Protein AF-A0A8J3TJ63-F1 (afdb_monomer_lite)

Foldseek 3Di:
DDDDDDDDDDDPVVVVVVVVVVVVVVVVVVVVVVVVVPPPPVVPPPDDDDDDDDDDDDDDDDDDDDDDPPPPPDVLVVLLVCLVVVVLQVSLVVLLPDQLLVSLVSLLSSDLLSLVSNLLCLLSNLVVAFLSSLSSLLSSLLSVCLRPLDCPVRPLSNLVSCVRNCCVVPPVPSLVSSLVSRDAHVVGPLVVLVVLVVQPVVDDLSLLVSLLSSLSSLLSDDLVSSLVNLLSDDPVSLLSNQQLLCSLVVHPCSVSSNVSSQVSCCVVPPPDDRPHPDQDPPDVDFLQPDALLRLLLLLLVLLCNNQDPLSVVCSVVCNPPLNSVLLVVVLVVQVCCVPPPVNSVVSVVQSVVCVQANPVSVVLVVLSNQLSVLSSPPRGDSSSNSSSSSVSVSCLLAPVVVVSCVSNVPPCPVPSVVSNVRNVVSVVCVVPPDPPPDDDDDDDDPPDDDDDDDDDDDDPVVVVVPPDDPDPDDDPLVPDDLVRLVVCVVPDVVSVVSNLVCLLPDDLVVLVVCVVVVNPSSVVSNVVVQDPVLVVQCVVCPPQRDPWWKKWKWKAAPPPGTPDIDIAIAPPFDPVLVVVDPPRSNVCRDRLNVNLVPPPQAARMEMEMEIADDHGPSSVVNNQVSCQVRNYKYWYDHPVDIDIHGHPPPPPDDD

pLDDT: mean 77.97, std 21.4, range [27.23, 98.5]

InterPro domains:
  IPR027472 Pput2613-like deaminase [PF14427] (546-640)

Structure (mmCIF, N/CA/C/O backbone):
data_AF-A0A8J3TJ63-F1
#
_entry.id   AF-A0A8J3TJ63-F1
#
loop_
_atom_site.group_PDB
_atom_site.id
_atom_site.type_symbol
_atom_site.label_atom_id
_atom_site.label_alt_id
_atom_site.label_comp_id
_atom_site.label_asym_id
_atom_site.label_entity_id
_atom_site.label_seq_id
_atom_site.pdbx_PDB_ins_code
_atom_site.Cartn_x
_atom_site.Cartn_y
_atom_site.Cartn_z
_atom_site.occupancy
_atom_site.B_iso_or_equiv
_atom_site.auth_seq_id
_atom_site.auth_comp_id
_atom_site.auth_asym_id
_atom_site.auth_atom_id
_atom_site.pdbx_PDB_model_num
ATOM 1 N N . MET A 1 1 ? 6.451 -8.315 83.901 1.00 38.62 1 MET A N 1
ATOM 2 C CA . MET A 1 1 ? 7.211 -7.352 83.073 1.00 38.62 1 MET A CA 1
ATOM 3 C C . MET A 1 1 ? 8.322 -8.091 82.335 1.00 38.62 1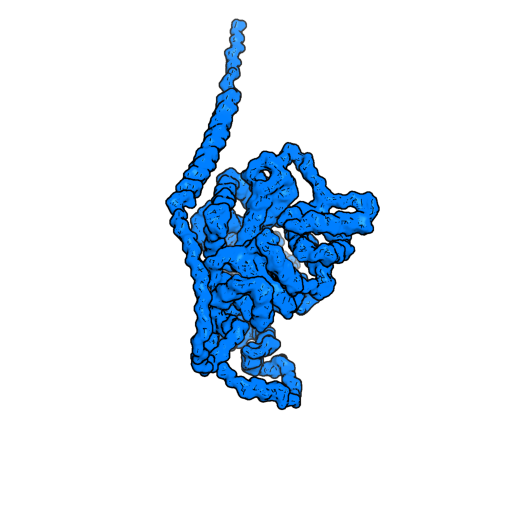 MET A C 1
ATOM 5 O O . MET A 1 1 ? 9.355 -8.365 82.929 1.00 38.62 1 MET A O 1
ATOM 9 N N . ARG A 1 2 ? 8.100 -8.477 81.075 1.00 33.91 2 ARG A N 1
ATOM 10 C CA . ARG A 1 2 ? 9.147 -8.937 80.146 1.00 33.91 2 ARG A CA 1
ATOM 11 C C . ARG A 1 2 ? 8.802 -8.378 78.769 1.00 33.91 2 ARG A C 1
ATOM 13 O O . ARG A 1 2 ? 7.674 -8.556 78.322 1.00 33.91 2 ARG A O 1
ATOM 20 N N . ALA A 1 3 ? 9.741 -7.644 78.182 1.00 41.47 3 ALA A N 1
ATOM 21 C CA . ALA A 1 3 ? 9.605 -6.947 76.910 1.00 41.47 3 ALA A CA 1
ATOM 22 C C . ALA A 1 3 ? 10.345 -7.710 75.801 1.00 41.47 3 ALA A C 1
ATOM 24 O O . ALA A 1 3 ? 11.410 -8.277 76.044 1.00 41.47 3 ALA A O 1
ATOM 25 N N . HIS A 1 4 ? 9.745 -7.702 74.611 1.00 42.22 4 HIS A N 1
ATOM 26 C CA . HIS A 1 4 ? 10.248 -8.267 73.361 1.00 42.22 4 HIS A CA 1
ATOM 27 C C . HIS A 1 4 ? 11.080 -7.237 72.583 1.00 42.22 4 HIS A C 1
ATOM 29 O O . HIS A 1 4 ? 10.697 -6.072 72.483 1.00 42.22 4 HIS A O 1
ATOM 35 N N . THR A 1 5 ? 12.162 -7.705 71.963 1.00 47.47 5 THR A N 1
ATOM 36 C CA . THR A 1 5 ? 12.928 -7.016 70.917 1.00 47.47 5 THR A CA 1
ATOM 37 C C . THR A 1 5 ? 13.183 -8.014 69.789 1.00 47.47 5 THR A C 1
ATOM 39 O O . THR A 1 5 ? 13.925 -8.975 69.979 1.00 47.47 5 THR A O 1
ATOM 42 N N . GLU A 1 6 ? 12.593 -7.788 68.613 1.00 44.56 6 GLU A N 1
ATOM 43 C CA . GLU A 1 6 ? 12.923 -8.513 67.379 1.00 44.56 6 GLU A CA 1
ATOM 44 C C . GLU A 1 6 ? 13.433 -7.559 66.293 1.00 44.56 6 GLU A C 1
ATOM 46 O O . GLU A 1 6 ? 13.007 -6.411 66.175 1.00 44.56 6 GLU A O 1
ATOM 51 N N . ARG A 1 7 ? 14.444 -8.062 65.578 1.00 42.75 7 ARG A N 1
ATOM 52 C CA . ARG A 1 7 ? 15.348 -7.396 64.634 1.00 42.75 7 ARG A CA 1
ATOM 53 C C . ARG A 1 7 ? 14.762 -7.356 63.225 1.00 42.75 7 ARG A C 1
ATOM 55 O O . ARG A 1 7 ? 14.254 -8.362 62.749 1.00 42.75 7 ARG A O 1
ATOM 62 N N . GLY A 1 8 ? 14.987 -6.246 62.521 1.00 46.44 8 GLY A N 1
ATOM 63 C CA . GLY A 1 8 ? 14.910 -6.172 61.061 1.00 46.44 8 GLY A CA 1
ATOM 64 C C . GLY A 1 8 ? 16.257 -6.508 60.411 1.00 46.44 8 GLY A C 1
ATOM 65 O O . GLY A 1 8 ? 17.269 -5.941 60.816 1.00 46.44 8 GLY A O 1
ATOM 66 N N . HIS A 1 9 ? 16.257 -7.414 59.427 1.00 51.50 9 HIS A N 1
ATOM 67 C CA . HIS A 1 9 ? 17.348 -7.709 58.476 1.00 51.50 9 HIS A CA 1
ATOM 68 C C . HIS A 1 9 ? 16.747 -8.413 57.236 1.00 51.50 9 HIS A C 1
ATOM 70 O O . HIS A 1 9 ? 16.681 -9.636 57.203 1.00 51.50 9 HIS A O 1
ATOM 76 N N . SER A 1 10 ? 16.254 -7.670 56.232 1.00 54.72 10 SER A N 1
ATOM 77 C CA . SER A 1 10 ? 15.793 -8.287 54.963 1.00 54.72 10 SER A CA 1
ATOM 78 C C . SER A 1 10 ? 15.861 -7.397 53.707 1.00 54.72 10 SER A C 1
ATOM 80 O O . SER A 1 10 ? 15.604 -7.892 52.619 1.00 54.72 10 SER A O 1
ATOM 82 N N . SER A 1 11 ? 16.210 -6.108 53.800 1.00 53.44 11 SER A N 1
ATOM 83 C CA . SER A 1 11 ? 16.156 -5.184 52.644 1.00 53.44 11 SER A CA 1
ATOM 84 C C . SER A 1 11 ? 17.465 -5.096 51.840 1.00 53.44 11 SER A C 1
ATOM 86 O O . SER A 1 11 ? 17.463 -4.751 50.657 1.00 53.44 11 SER A O 1
ATOM 88 N N . ASP A 1 12 ? 18.606 -5.385 52.465 1.00 62.25 12 ASP A N 1
ATOM 89 C CA . ASP A 1 12 ? 19.910 -5.074 51.863 1.00 62.25 12 ASP A CA 1
ATOM 90 C C . ASP A 1 12 ? 20.439 -6.187 50.945 1.00 62.25 12 ASP A C 1
ATOM 92 O O . ASP A 1 12 ? 21.260 -5.926 50.058 1.00 62.25 12 ASP A O 1
ATOM 96 N N . ASP A 1 13 ? 19.936 -7.414 51.100 1.00 58.56 13 ASP A N 1
ATOM 97 C CA . ASP A 1 13 ? 20.387 -8.564 50.311 1.00 58.56 13 ASP A CA 1
ATOM 98 C C . ASP A 1 13 ? 19.731 -8.633 48.921 1.00 58.56 13 ASP A C 1
ATOM 100 O O . ASP A 1 13 ? 20.416 -8.944 47.943 1.00 58.56 13 ASP A O 1
ATOM 104 N N . GLU A 1 14 ? 18.463 -8.229 48.773 1.00 57.53 14 GLU A N 1
ATOM 105 C CA . GLU A 1 14 ? 17.802 -8.163 47.456 1.00 57.53 14 GLU A CA 1
ATOM 106 C C . GLU A 1 14 ? 18.419 -7.080 46.558 1.00 57.53 14 GLU A C 1
ATOM 108 O O . GLU A 1 14 ? 18.688 -7.304 45.374 1.00 57.53 14 GLU A O 1
ATOM 113 N N . THR A 1 15 ? 18.763 -5.930 47.142 1.00 62.78 15 THR A N 1
ATOM 114 C CA . THR A 1 15 ? 19.393 -4.819 46.412 1.00 62.78 15 THR A CA 1
ATOM 115 C C . THR A 1 15 ? 20.800 -5.191 45.921 1.00 62.78 15 THR A C 1
ATOM 117 O O . THR A 1 15 ? 21.229 -4.784 44.836 1.00 62.78 15 THR A O 1
ATOM 120 N N . ARG A 1 16 ? 21.532 -6.021 46.680 1.00 65.12 16 ARG A N 1
ATOM 121 C CA . ARG A 1 16 ? 22.852 -6.532 46.276 1.00 65.12 16 ARG A CA 1
ATOM 122 C C . ARG A 1 16 ? 22.764 -7.605 45.193 1.00 65.12 16 ARG A C 1
ATOM 124 O O . ARG A 1 16 ? 23.632 -7.626 44.318 1.00 65.12 16 ARG A O 1
ATOM 131 N N . ALA A 1 17 ? 21.738 -8.454 45.210 1.00 61.12 17 ALA A N 1
ATOM 132 C CA . ALA A 1 17 ? 21.520 -9.464 44.174 1.00 61.12 17 ALA A CA 1
ATOM 133 C C . ALA A 1 17 ? 21.171 -8.825 42.815 1.00 61.12 17 ALA A C 1
ATOM 135 O O . ALA A 1 17 ? 21.778 -9.167 41.795 1.00 61.12 17 ALA A O 1
ATOM 136 N N . ALA A 1 18 ? 20.289 -7.820 42.798 1.00 55.88 18 ALA A N 1
ATOM 137 C CA . ALA A 1 18 ? 19.928 -7.094 41.576 1.00 55.88 18 ALA A CA 1
ATOM 138 C C . ALA A 1 18 ? 21.135 -6.365 40.954 1.00 55.88 18 ALA A C 1
ATOM 140 O O . ALA A 1 18 ? 21.375 -6.453 39.748 1.00 55.88 18 ALA A O 1
ATOM 141 N N . LYS A 1 19 ? 21.967 -5.722 41.785 1.00 64.31 19 LYS A N 1
ATOM 142 C CA . LYS A 1 19 ? 23.155 -4.989 41.322 1.00 64.31 19 LYS A CA 1
ATOM 143 C C . LYS A 1 19 ? 24.242 -5.906 40.747 1.00 64.31 19 LYS A C 1
ATOM 145 O O . LYS A 1 19 ? 24.886 -5.546 39.766 1.00 64.31 19 LYS A O 1
ATOM 150 N N . ARG A 1 20 ? 24.415 -7.110 41.308 1.00 63.06 20 ARG A N 1
ATOM 151 C CA . ARG A 1 20 ? 25.349 -8.124 40.776 1.00 63.06 20 ARG A CA 1
ATOM 152 C C . ARG A 1 20 ? 24.905 -8.676 39.423 1.00 63.06 20 ARG A C 1
ATOM 154 O O . ARG A 1 20 ? 25.749 -8.951 38.578 1.00 63.06 20 ARG A O 1
ATOM 161 N N . THR A 1 21 ? 23.597 -8.797 39.209 1.00 59.28 21 THR A N 1
ATOM 162 C CA . THR A 1 21 ? 23.039 -9.324 37.955 1.00 59.28 21 THR A CA 1
ATOM 163 C C . THR A 1 21 ? 23.191 -8.315 36.810 1.00 59.28 21 THR A C 1
ATOM 165 O O . THR A 1 21 ? 23.603 -8.698 35.719 1.00 59.28 21 THR A O 1
ATOM 168 N N . ALA A 1 22 ? 22.969 -7.022 37.079 1.00 50.84 22 ALA A N 1
ATOM 169 C CA . ALA A 1 22 ? 23.192 -5.944 36.108 1.00 50.84 22 ALA A CA 1
ATOM 170 C C . ALA A 1 22 ? 24.680 -5.761 35.747 1.00 50.84 22 ALA A C 1
ATOM 172 O O . ALA A 1 22 ? 25.033 -5.549 34.590 1.00 50.84 22 ALA A O 1
ATOM 173 N N . GLN A 1 23 ? 25.579 -5.907 36.723 1.00 57.56 23 GLN A N 1
ATOM 174 C CA . GLN A 1 23 ? 27.015 -5.803 36.464 1.00 57.56 23 GLN A CA 1
ATOM 175 C C . GLN A 1 23 ? 27.541 -6.983 35.620 1.00 57.56 23 GLN A C 1
ATOM 177 O O . GLN A 1 23 ? 28.385 -6.792 34.747 1.00 57.56 23 GLN A O 1
ATOM 182 N N . ALA A 1 24 ? 26.996 -8.190 35.816 1.00 56.69 24 ALA A N 1
ATOM 183 C CA . ALA A 1 24 ? 27.353 -9.365 35.020 1.00 56.69 24 ALA A CA 1
ATOM 184 C C . ALA A 1 24 ? 26.892 -9.266 33.549 1.00 56.69 24 ALA A C 1
ATOM 186 O O . ALA A 1 24 ? 27.583 -9.770 32.660 1.00 56.69 24 ALA A O 1
ATOM 187 N N . SER A 1 25 ? 25.762 -8.602 33.264 1.00 53.34 25 SER A N 1
ATOM 188 C CA . SER A 1 25 ? 25.302 -8.381 31.883 1.00 53.34 25 SER A CA 1
ATOM 189 C C . SER A 1 25 ? 26.165 -7.370 31.124 1.00 53.34 25 SER A C 1
ATOM 191 O O . SER A 1 25 ? 26.480 -7.600 29.953 1.00 53.34 25 SER A O 1
ATOM 193 N N . ASP A 1 26 ? 26.613 -6.305 31.792 1.00 51.81 26 ASP A N 1
ATOM 194 C CA . ASP A 1 26 ? 27.472 -5.280 31.182 1.00 51.81 26 ASP A CA 1
ATOM 195 C C . ASP A 1 26 ? 28.877 -5.823 30.873 1.00 51.81 26 ASP A C 1
ATOM 197 O O . ASP A 1 26 ? 29.443 -5.558 29.807 1.00 51.81 26 ASP A O 1
ATOM 201 N N . GLU A 1 27 ? 29.425 -6.661 31.759 1.00 57.50 27 GLU A N 1
ATOM 202 C CA . GLU A 1 27 ? 30.716 -7.324 31.540 1.00 57.50 27 GLU A CA 1
ATOM 203 C C . GLU A 1 27 ? 30.662 -8.332 30.376 1.00 57.50 27 GLU A C 1
ATOM 205 O O . GLU A 1 27 ? 31.607 -8.404 29.581 1.00 57.50 27 GLU A O 1
ATOM 210 N N . GLY A 1 28 ? 29.544 -9.049 30.208 1.00 58.06 28 GLY A N 1
ATOM 211 C CA . GLY A 1 28 ? 29.316 -9.950 29.072 1.00 58.06 28 GLY A CA 1
ATOM 212 C C . GLY A 1 28 ? 29.266 -9.221 27.723 1.00 58.06 28 GLY A C 1
ATOM 213 O O . GLY A 1 28 ? 29.889 -9.660 26.750 1.00 58.06 28 GLY A O 1
ATOM 214 N N . LEU A 1 29 ? 28.600 -8.063 27.673 1.00 42.25 29 LEU A N 1
ATOM 215 C CA . LEU A 1 29 ? 28.504 -7.228 26.471 1.00 42.25 29 LEU A CA 1
ATOM 216 C C . LEU A 1 29 ? 29.870 -6.633 26.081 1.00 42.25 29 LEU A C 1
ATOM 218 O O . LEU A 1 29 ? 30.271 -6.685 24.914 1.00 42.25 29 LEU A O 1
ATOM 222 N N . ALA A 1 30 ? 30.638 -6.154 27.064 1.00 52.69 30 ALA A N 1
ATOM 223 C CA . ALA A 1 30 ? 31.985 -5.620 26.856 1.00 52.69 30 ALA A CA 1
ATOM 224 C C . ALA A 1 30 ? 33.004 -6.698 26.429 1.00 52.69 30 ALA A C 1
ATOM 226 O O . ALA A 1 30 ? 34.003 -6.394 25.763 1.00 52.69 30 ALA A O 1
ATOM 227 N N . HIS A 1 31 ? 32.788 -7.961 26.809 1.00 49.19 31 HIS A N 1
ATOM 228 C CA . HIS A 1 31 ? 33.626 -9.084 26.382 1.00 49.19 31 HIS A CA 1
ATOM 229 C C . HIS A 1 31 ? 33.337 -9.493 24.926 1.00 49.19 31 HIS A C 1
ATOM 231 O O . HIS A 1 31 ? 34.268 -9.765 24.165 1.00 49.19 31 HIS A O 1
ATOM 237 N N . LEU A 1 32 ? 32.068 -9.459 24.504 1.00 41.81 32 LEU A N 1
ATOM 238 C CA . LEU A 1 32 ? 31.660 -9.712 23.115 1.00 41.81 32 LEU A CA 1
ATOM 239 C C . LEU A 1 32 ? 32.154 -8.617 22.156 1.00 41.81 32 LEU A C 1
ATOM 241 O O . LEU A 1 32 ? 32.674 -8.928 21.083 1.00 41.81 32 LEU A O 1
ATOM 245 N N . GLN A 1 33 ? 32.097 -7.346 22.566 1.00 46.38 33 GLN A N 1
ATOM 246 C CA . GLN A 1 33 ? 32.628 -6.223 21.780 1.00 46.38 33 GLN A CA 1
ATOM 247 C C . GLN A 1 33 ? 34.155 -6.301 21.597 1.00 46.38 33 GLN A C 1
ATOM 249 O O . GLN A 1 33 ? 34.665 -6.062 20.500 1.00 46.38 33 GLN A O 1
ATOM 254 N N . ARG A 1 34 ? 34.900 -6.716 22.634 1.00 52.25 34 ARG A N 1
ATOM 255 C CA . ARG A 1 34 ? 36.357 -6.936 22.540 1.00 52.25 34 ARG A CA 1
ATOM 256 C C . ARG A 1 34 ? 36.732 -8.144 21.677 1.00 52.25 34 ARG A C 1
ATOM 258 O O . ARG A 1 34 ? 37.737 -8.088 20.967 1.00 52.25 34 ARG A O 1
ATOM 265 N N . ALA A 1 35 ? 35.935 -9.212 21.697 1.00 47.06 35 ALA A N 1
ATOM 266 C CA . ALA A 1 35 ? 36.148 -10.386 20.847 1.00 47.06 35 ALA A CA 1
ATOM 267 C C . ALA A 1 35 ? 35.894 -10.085 19.354 1.00 47.06 35 ALA A C 1
ATOM 269 O O . ALA A 1 35 ? 36.640 -10.557 18.489 1.00 47.06 35 ALA A O 1
ATOM 270 N N . ALA A 1 36 ? 34.901 -9.241 19.051 1.00 43.78 36 ALA A N 1
ATOM 271 C CA . ALA A 1 36 ? 34.594 -8.802 17.690 1.00 43.78 36 ALA A CA 1
ATOM 272 C C . ALA A 1 36 ? 35.662 -7.849 17.113 1.00 43.78 36 ALA A C 1
ATOM 274 O O . ALA A 1 36 ? 36.062 -8.000 15.958 1.00 43.78 36 ALA A O 1
ATOM 275 N N . GLY A 1 37 ? 36.194 -6.922 17.921 1.00 42.47 37 GLY A N 1
ATOM 276 C CA . GLY A 1 37 ? 37.206 -5.954 17.472 1.00 42.47 37 GLY A CA 1
ATOM 277 C C . GLY A 1 37 ? 38.585 -6.556 17.165 1.00 42.47 37 GLY A C 1
ATOM 278 O O . GLY A 1 37 ? 39.264 -6.109 16.242 1.00 42.47 37 GLY A O 1
ATOM 279 N N . ASN A 1 38 ? 39.002 -7.604 17.886 1.00 40.22 38 ASN A N 1
ATOM 280 C CA . ASN A 1 38 ? 40.357 -8.162 17.756 1.00 40.22 38 ASN A CA 1
ATOM 281 C C . ASN A 1 38 ? 40.538 -9.161 16.601 1.00 40.22 38 ASN A C 1
ATOM 283 O O . ASN A 1 38 ? 41.670 -9.392 16.170 1.00 40.22 38 ASN A O 1
ATOM 287 N N . THR A 1 39 ? 39.454 -9.734 16.076 1.00 40.72 39 THR A N 1
ATOM 288 C CA . THR A 1 39 ? 39.537 -10.795 15.055 1.00 40.72 39 THR A CA 1
ATOM 289 C C . THR A 1 39 ? 39.482 -10.233 13.627 1.00 40.72 39 THR A C 1
ATOM 291 O O . THR A 1 39 ? 40.112 -10.781 12.725 1.00 40.72 39 THR A O 1
ATOM 294 N N . ALA A 1 40 ? 38.818 -9.089 13.420 1.00 39.50 40 ALA A N 1
ATOM 295 C CA . ALA A 1 40 ? 38.635 -8.493 12.092 1.00 39.50 40 ALA A CA 1
ATOM 296 C C . ALA A 1 40 ? 39.846 -7.675 11.593 1.00 39.50 40 ALA A C 1
ATOM 298 O O . ALA A 1 40 ? 40.106 -7.625 10.393 1.00 39.50 40 ALA A O 1
ATOM 299 N N . VAL A 1 41 ? 40.631 -7.071 12.493 1.00 36.22 41 VAL A N 1
ATOM 300 C CA . VAL A 1 41 ? 41.708 -6.132 12.109 1.00 36.22 41 VAL A CA 1
ATOM 301 C C . VAL A 1 41 ? 43.044 -6.835 11.820 1.00 36.22 41 VAL A C 1
ATOM 303 O O . VAL A 1 41 ? 43.832 -6.366 11.001 1.00 36.22 41 VAL A O 1
ATOM 306 N N . ARG A 1 42 ? 43.309 -8.004 12.421 1.00 36.88 42 ARG A N 1
ATOM 307 C CA . ARG A 1 42 ? 44.608 -8.697 12.278 1.00 36.88 42 ARG A CA 1
ATOM 308 C C . ARG A 1 42 ? 44.731 -9.580 11.031 1.00 36.88 42 ARG A C 1
ATOM 310 O O . ARG A 1 42 ? 45.847 -9.859 10.603 1.00 36.88 42 ARG A O 1
ATOM 317 N N . GLY A 1 43 ? 43.611 -9.998 10.438 1.00 37.59 43 GLY A N 1
ATOM 318 C CA . GLY A 1 43 ? 43.594 -10.833 9.228 1.00 37.59 43 GLY A CA 1
ATOM 319 C C . GLY A 1 43 ? 43.746 -10.056 7.916 1.00 37.59 43 GLY A C 1
ATOM 320 O O . GLY A 1 43 ? 44.168 -10.630 6.917 1.00 37.59 43 GLY A O 1
ATOM 321 N N . LEU A 1 44 ? 43.441 -8.752 7.918 1.00 34.44 44 LEU A N 1
ATOM 322 C CA . LEU A 1 44 ? 43.380 -7.924 6.705 1.00 34.44 44 LEU A CA 1
ATOM 323 C C . LEU A 1 44 ? 44.674 -7.155 6.389 1.00 34.44 44 LEU A C 1
ATOM 325 O O . LEU A 1 44 ? 44.821 -6.666 5.276 1.00 34.44 44 LEU A O 1
ATOM 329 N N . MET A 1 45 ? 45.638 -7.089 7.316 1.00 37.53 45 MET A N 1
ATOM 330 C CA . MET A 1 45 ? 46.899 -6.351 7.113 1.00 37.53 45 MET A CA 1
ATOM 331 C C . MET A 1 45 ? 48.117 -7.209 6.723 1.00 37.53 45 MET A C 1
ATOM 333 O O . MET A 1 45 ? 49.205 -6.666 6.567 1.00 37.53 45 MET A O 1
ATOM 337 N N . SER A 1 46 ? 47.979 -8.526 6.527 1.00 40.41 46 SER A N 1
ATOM 338 C CA . SER A 1 46 ? 49.130 -9.422 6.279 1.00 40.41 46 SER A CA 1
ATOM 339 C C . SER A 1 46 ? 49.226 -10.029 4.871 1.00 40.41 46 SER A C 1
ATOM 341 O O . SER A 1 46 ? 50.100 -10.861 4.630 1.00 40.41 46 SER A O 1
ATOM 343 N N . ARG A 1 47 ? 48.397 -9.611 3.902 1.00 40.12 47 ARG A N 1
ATOM 344 C CA . ARG A 1 47 ? 48.507 -10.070 2.502 1.00 40.12 47 ARG A CA 1
ATOM 345 C C . ARG A 1 47 ? 48.224 -8.959 1.491 1.00 40.12 47 ARG A C 1
ATOM 347 O O . ARG A 1 47 ? 47.127 -8.860 0.958 1.00 40.12 47 ARG A O 1
ATOM 354 N N . ALA A 1 48 ? 49.253 -8.182 1.175 1.00 31.31 48 ALA A N 1
ATOM 355 C CA . ALA A 1 48 ? 49.309 -7.395 -0.052 1.00 31.31 48 ALA A CA 1
ATOM 356 C C . ALA A 1 48 ? 50.671 -7.635 -0.724 1.00 31.31 48 ALA A C 1
ATOM 358 O O . ALA A 1 48 ? 51.687 -7.204 -0.179 1.00 31.31 48 ALA A O 1
ATOM 359 N N . PRO A 1 49 ? 50.747 -8.335 -1.870 1.00 36.97 49 PRO A N 1
ATOM 360 C CA . PRO A 1 49 ? 51.913 -8.237 -2.728 1.00 36.97 49 PRO A CA 1
ATOM 361 C C . PRO A 1 49 ? 51.823 -6.938 -3.539 1.00 36.97 49 PRO A C 1
ATOM 363 O O . PRO A 1 49 ? 50.777 -6.601 -4.095 1.00 36.97 49 PRO A O 1
ATOM 366 N N . ALA A 1 50 ? 52.932 -6.204 -3.587 1.00 40.97 50 ALA A N 1
ATOM 367 C CA . ALA A 1 50 ? 53.090 -5.008 -4.400 1.00 40.97 50 ALA A CA 1
ATOM 368 C C . ALA A 1 50 ? 52.969 -5.354 -5.895 1.00 40.97 50 ALA A C 1
ATOM 370 O O . ALA A 1 50 ? 53.786 -6.105 -6.427 1.00 40.97 50 ALA A O 1
ATOM 371 N N . LEU A 1 51 ? 51.968 -4.789 -6.574 1.00 31.98 51 LEU A N 1
ATOM 372 C CA . LEU A 1 51 ? 51.872 -4.794 -8.033 1.00 31.98 51 LEU A CA 1
ATOM 373 C C . LEU A 1 51 ? 52.436 -3.473 -8.564 1.00 31.98 51 LEU A C 1
ATOM 375 O O . LEU A 1 51 ? 51.862 -2.406 -8.362 1.00 31.98 51 LEU A O 1
ATOM 379 N N . GLN A 1 52 ? 53.592 -3.570 -9.219 1.00 37.03 52 GLN A N 1
ATOM 380 C CA . GLN A 1 52 ? 54.171 -2.520 -10.053 1.00 37.03 52 GLN A CA 1
ATOM 381 C C . GLN A 1 52 ? 53.387 -2.420 -11.370 1.00 37.03 52 GLN A C 1
ATOM 383 O O . GLN A 1 52 ? 53.122 -3.430 -12.021 1.00 37.03 52 GLN A O 1
ATOM 388 N N . SER A 1 53 ? 53.037 -1.198 -11.770 1.00 33.59 53 SER A N 1
ATOM 389 C CA . SER A 1 53 ? 52.415 -0.888 -13.061 1.00 33.59 53 SER A CA 1
ATOM 390 C C . SER A 1 53 ? 53.369 -1.183 -14.226 1.00 33.59 53 SER A C 1
ATOM 392 O O . SER A 1 53 ? 54.509 -0.711 -14.182 1.00 33.59 53 SER A O 1
ATOM 394 N N . PRO A 1 54 ? 52.946 -1.869 -15.306 1.00 34.91 54 PRO A N 1
ATOM 395 C CA . PRO A 1 54 ? 53.725 -1.889 -16.530 1.00 34.91 54 PRO A CA 1
ATOM 396 C C . PRO A 1 54 ? 53.441 -0.633 -17.363 1.00 34.91 54 PRO A C 1
ATOM 398 O O . PRO A 1 54 ? 52.308 -0.163 -17.482 1.00 34.91 54 PRO A O 1
ATOM 401 N N . ALA A 1 55 ? 54.521 -0.092 -17.918 1.00 33.34 55 ALA A N 1
ATOM 402 C CA . ALA A 1 55 ? 54.548 1.076 -18.777 1.00 33.34 55 ALA A CA 1
ATOM 403 C C . ALA A 1 55 ? 53.775 0.860 -20.089 1.00 33.34 55 ALA A C 1
ATOM 405 O O . ALA A 1 55 ? 53.839 -0.198 -20.712 1.00 33.34 55 ALA A O 1
ATOM 406 N N . VAL A 1 56 ? 53.093 1.919 -20.524 1.00 34.06 56 VAL A N 1
ATOM 407 C CA . VAL A 1 56 ? 52.453 2.044 -21.835 1.00 34.06 56 VAL A CA 1
ATOM 408 C C . VAL A 1 56 ? 53.538 2.092 -22.916 1.00 34.06 56 VAL A C 1
ATOM 410 O O . VAL A 1 56 ? 54.304 3.051 -22.981 1.00 34.06 56 VAL A O 1
ATOM 413 N N . GLN A 1 57 ? 53.597 1.071 -23.775 1.00 33.84 57 GLN A N 1
ATOM 414 C CA . GLN A 1 57 ? 54.307 1.123 -25.055 1.00 33.84 57 GLN A CA 1
ATOM 415 C C . GLN A 1 57 ? 53.296 1.355 -26.180 1.00 33.84 57 GLN A C 1
ATOM 417 O O . GLN A 1 57 ? 52.420 0.532 -26.434 1.00 33.84 57 GLN A O 1
ATOM 422 N N . THR A 1 58 ? 53.427 2.491 -26.857 1.00 36.06 58 THR A N 1
ATOM 423 C CA . THR A 1 58 ? 52.725 2.816 -28.101 1.00 36.06 58 THR A CA 1
ATOM 424 C C . THR A 1 58 ? 53.466 2.201 -29.289 1.00 36.06 58 THR A C 1
ATOM 426 O O . THR A 1 58 ? 54.627 2.542 -29.518 1.00 36.06 58 THR A O 1
ATOM 429 N N . ALA A 1 59 ? 52.798 1.345 -30.065 1.00 36.25 59 ALA A N 1
ATOM 430 C CA . ALA A 1 59 ? 53.272 0.855 -31.363 1.00 36.25 59 ALA A CA 1
ATOM 431 C C . ALA A 1 59 ? 52.402 1.423 -32.514 1.00 36.25 59 ALA A C 1
ATOM 433 O O . ALA A 1 59 ? 51.215 1.678 -32.296 1.00 36.25 59 ALA A O 1
ATOM 434 N N . PRO A 1 60 ? 52.973 1.656 -33.716 1.00 42.25 60 PRO A N 1
ATOM 435 C CA . PRO A 1 60 ? 52.317 2.352 -34.830 1.00 42.25 60 PRO A CA 1
ATOM 436 C C . PRO A 1 60 ? 51.387 1.437 -35.659 1.00 42.25 60 PRO A C 1
ATOM 438 O O . PRO A 1 60 ? 51.494 0.213 -35.575 1.00 42.25 60 PRO A O 1
ATOM 441 N N . PRO A 1 61 ? 50.478 2.006 -36.480 1.00 45.56 61 PRO A N 1
ATOM 442 C CA . PRO A 1 61 ? 49.421 1.248 -37.142 1.00 45.56 61 PRO A CA 1
ATOM 443 C C . PRO A 1 61 ? 49.937 0.532 -38.395 1.00 45.56 61 PRO A C 1
ATOM 445 O O . PRO A 1 61 ? 50.653 1.116 -39.208 1.00 45.56 61 PRO A O 1
ATOM 448 N N . THR A 1 62 ? 49.540 -0.726 -38.599 1.00 38.41 62 THR A N 1
ATOM 449 C CA . THR A 1 62 ? 49.736 -1.415 -39.884 1.00 38.41 62 THR A CA 1
ATOM 450 C C . THR A 1 62 ? 48.549 -2.317 -40.227 1.00 38.41 62 THR A C 1
ATOM 452 O O . THR A 1 62 ? 48.123 -3.138 -39.423 1.00 38.41 62 THR A O 1
ATOM 455 N N . SER A 1 63 ? 48.073 -2.135 -41.465 1.00 40.25 63 SER A N 1
ATOM 456 C CA . SER A 1 63 ? 47.174 -2.967 -42.288 1.00 40.25 63 SER A CA 1
ATOM 457 C C . SER A 1 63 ? 45.755 -3.279 -41.786 1.00 40.25 63 SER A C 1
ATOM 459 O O . SER A 1 63 ? 45.541 -4.003 -40.820 1.00 40.25 63 SER A O 1
ATOM 461 N N . ALA A 1 64 ? 44.783 -2.777 -42.554 1.00 42.38 64 ALA A N 1
ATOM 462 C CA . ALA A 1 64 ? 43.356 -3.051 -42.441 1.00 42.38 64 ALA A CA 1
ATOM 463 C C . ALA A 1 64 ? 43.013 -4.526 -42.761 1.00 42.38 64 ALA A C 1
ATOM 465 O O . ALA A 1 64 ? 43.466 -5.035 -43.790 1.00 42.38 64 ALA A O 1
ATOM 466 N N . PRO A 1 65 ? 42.186 -5.199 -41.939 1.00 43.19 65 PRO A N 1
ATOM 467 C CA . PRO A 1 65 ? 41.585 -6.483 -42.283 1.00 43.19 65 PRO A CA 1
ATOM 468 C C . PRO A 1 65 ? 40.326 -6.298 -43.160 1.00 43.19 65 PRO A C 1
ATOM 470 O O . PRO A 1 65 ? 39.722 -5.222 -43.160 1.00 43.19 65 PRO A O 1
ATOM 473 N N . PRO A 1 66 ? 39.924 -7.331 -43.925 1.00 45.03 66 PRO A N 1
ATOM 474 C CA . PRO A 1 66 ? 38.825 -7.250 -44.884 1.00 45.03 66 PRO A CA 1
ATOM 475 C C . PRO A 1 66 ? 37.472 -7.047 -44.190 1.00 45.03 66 PRO A C 1
ATOM 477 O O . PRO A 1 66 ? 37.221 -7.583 -43.111 1.00 45.03 66 PRO A O 1
ATOM 480 N N . ALA A 1 67 ? 36.601 -6.272 -44.839 1.00 48.25 67 ALA A N 1
ATOM 481 C CA . ALA A 1 67 ? 35.259 -5.936 -44.380 1.00 48.25 67 ALA A CA 1
ATOM 482 C C . ALA A 1 67 ? 34.396 -7.196 -44.185 1.00 48.25 67 ALA A C 1
ATOM 484 O O . ALA A 1 67 ? 33.870 -7.763 -45.140 1.00 48.25 67 ALA A O 1
ATOM 485 N N . ALA A 1 68 ? 34.249 -7.624 -42.930 1.00 45.47 68 ALA A N 1
ATOM 486 C CA . ALA A 1 68 ? 33.195 -8.532 -42.507 1.00 45.47 68 ALA A CA 1
ATOM 487 C C . ALA A 1 68 ? 31.949 -7.696 -42.189 1.00 45.47 68 ALA A C 1
ATOM 489 O O . ALA A 1 68 ? 31.878 -7.001 -41.176 1.00 45.47 68 ALA A O 1
ATOM 490 N N . GLU A 1 69 ? 30.980 -7.754 -43.091 1.00 45.56 69 GLU A N 1
ATOM 491 C CA . GLU A 1 69 ? 29.685 -7.083 -43.030 1.00 45.56 69 GLU A CA 1
ATOM 492 C C . GLU A 1 69 ? 28.760 -7.781 -42.011 1.00 45.56 69 GLU A C 1
ATOM 494 O O . GLU A 1 69 ? 27.746 -8.375 -42.350 1.00 45.56 69 GLU A O 1
ATOM 499 N N . ASN A 1 70 ? 29.129 -7.745 -40.728 1.00 49.75 70 ASN A N 1
ATOM 500 C CA . ASN A 1 70 ? 28.222 -8.056 -39.623 1.00 49.75 70 ASN A CA 1
ATOM 501 C C . ASN A 1 70 ? 27.775 -6.727 -39.015 1.00 49.75 70 ASN A C 1
ATOM 503 O O . ASN A 1 70 ? 28.411 -6.216 -38.093 1.00 49.75 70 ASN A O 1
ATOM 507 N N . ALA A 1 71 ? 26.703 -6.141 -39.551 1.00 61.84 71 ALA A N 1
ATOM 508 C CA . ALA A 1 71 ? 26.071 -4.977 -38.940 1.00 61.84 71 ALA A CA 1
ATOM 509 C C . ALA A 1 71 ? 25.659 -5.346 -37.505 1.00 61.84 71 ALA A C 1
ATOM 511 O O . ALA A 1 71 ? 24.723 -6.119 -37.295 1.00 61.84 71 ALA A O 1
ATOM 512 N N . ALA A 1 72 ? 26.404 -4.854 -36.512 1.00 75.31 72 ALA A N 1
ATOM 513 C CA . ALA A 1 72 ? 26.119 -5.119 -35.111 1.00 75.31 72 ALA A CA 1
ATOM 514 C C . ALA A 1 72 ? 24.683 -4.668 -34.813 1.00 75.31 72 ALA A C 1
ATOM 516 O O . ALA A 1 72 ? 24.346 -3.496 -35.003 1.00 75.31 72 ALA A O 1
ATOM 517 N N . LYS A 1 73 ? 23.822 -5.606 -34.391 1.00 82.56 73 LYS A N 1
ATOM 518 C CA . LYS A 1 73 ? 22.439 -5.289 -34.020 1.00 82.56 73 LYS A CA 1
ATOM 519 C C . LYS A 1 73 ? 22.447 -4.163 -32.990 1.00 82.56 73 LYS A C 1
ATOM 521 O O . LYS A 1 73 ? 23.259 -4.173 -32.062 1.00 82.56 73 LYS A O 1
ATOM 526 N N . SER A 1 74 ? 21.530 -3.206 -33.150 1.00 90.75 74 SER A N 1
ATOM 527 C CA . SER A 1 74 ? 21.346 -2.142 -32.164 1.00 90.75 74 SER A CA 1
ATOM 528 C C . SER A 1 74 ? 21.168 -2.769 -30.776 1.00 90.75 74 SER A C 1
ATOM 530 O O . SER A 1 74 ? 20.367 -3.698 -30.642 1.00 90.75 74 SER A O 1
ATOM 532 N N . PRO A 1 75 ? 21.851 -2.272 -29.734 1.00 91.12 75 PRO A N 1
ATOM 533 C CA . PRO A 1 75 ? 21.721 -2.813 -28.384 1.00 91.12 75 PRO A CA 1
ATOM 534 C C . PRO A 1 75 ? 20.272 -2.906 -27.869 1.00 91.12 75 PRO A C 1
ATOM 536 O O . PRO A 1 75 ? 19.935 -3.820 -27.122 1.00 91.12 75 PRO A O 1
ATOM 539 N N . VAL A 1 76 ? 19.387 -2.008 -28.315 1.00 90.88 76 VAL A N 1
ATOM 540 C CA . VAL A 1 76 ? 17.949 -2.040 -27.988 1.00 90.88 76 VAL A CA 1
ATOM 541 C C . VAL A 1 76 ? 17.232 -3.205 -28.676 1.00 90.88 76 VAL A C 1
ATOM 543 O O . VAL A 1 76 ? 16.357 -3.828 -28.074 1.00 90.88 76 VAL A O 1
ATOM 546 N N . ALA A 1 77 ? 17.606 -3.528 -29.918 1.00 89.69 77 ALA A N 1
ATOM 547 C CA . ALA A 1 77 ? 17.069 -4.690 -30.623 1.00 89.69 77 ALA A CA 1
ATOM 548 C C . ALA A 1 77 ? 17.476 -5.978 -29.898 1.00 89.69 77 ALA A C 1
ATOM 550 O O . ALA A 1 77 ? 16.629 -6.830 -29.652 1.00 89.69 77 ALA A O 1
ATOM 551 N N . THR A 1 78 ? 18.731 -6.061 -29.449 1.00 92.88 78 THR A N 1
ATOM 552 C CA . THR A 1 78 ? 19.220 -7.177 -28.629 1.00 92.88 78 THR A CA 1
ATOM 553 C C . THR A 1 78 ? 18.452 -7.295 -27.311 1.00 92.88 78 THR A C 1
ATOM 555 O O . THR A 1 78 ? 18.016 -8.387 -26.960 1.00 92.88 78 THR A O 1
ATOM 558 N N . LEU A 1 79 ? 18.224 -6.184 -26.600 1.00 93.94 79 LEU A N 1
ATOM 559 C CA . LEU A 1 79 ? 17.449 -6.187 -25.354 1.00 93.94 79 LEU A CA 1
ATOM 560 C C . LEU A 1 79 ? 15.997 -6.641 -25.581 1.00 93.94 79 LEU A C 1
ATOM 562 O O . LEU A 1 79 ? 15.453 -7.414 -24.797 1.00 93.94 79 LEU A O 1
ATOM 566 N N . THR A 1 80 ? 15.377 -6.191 -26.673 1.00 93.69 80 THR A N 1
ATOM 567 C CA . THR A 1 80 ? 14.011 -6.591 -27.042 1.00 93.69 80 THR A CA 1
ATOM 568 C C . THR A 1 80 ? 13.944 -8.081 -27.370 1.00 93.69 80 THR A C 1
ATOM 570 O O . THR A 1 80 ? 13.070 -8.777 -26.857 1.00 93.69 80 THR A O 1
ATOM 573 N N . GLU A 1 81 ? 14.889 -8.591 -28.165 1.00 93.62 81 GLU A N 1
ATOM 574 C CA . GLU A 1 81 ? 15.005 -10.020 -28.484 1.00 93.62 81 GLU A CA 1
ATOM 575 C C . GLU A 1 81 ? 15.167 -10.866 -27.214 1.00 93.62 81 GLU A C 1
ATOM 577 O O . GLU A 1 81 ? 14.484 -11.878 -27.074 1.00 93.62 81 GLU A O 1
ATOM 582 N N . GLN A 1 82 ? 15.994 -10.427 -26.259 1.00 95.19 82 GLN A N 1
ATOM 583 C CA . GLN A 1 82 ? 16.175 -11.112 -24.975 1.00 95.19 82 GLN A CA 1
ATOM 584 C C . GLN A 1 82 ? 14.874 -11.182 -24.168 1.00 95.19 82 GLN A C 1
ATOM 586 O O . GLN A 1 82 ? 14.504 -12.255 -23.695 1.00 95.19 82 GLN A O 1
ATOM 591 N N . VAL A 1 83 ? 14.150 -10.066 -24.030 1.00 94.56 83 VAL A N 1
ATOM 592 C CA . VAL A 1 83 ? 12.879 -10.034 -23.284 1.00 94.56 83 VAL A CA 1
ATOM 593 C C . VAL A 1 83 ? 11.828 -10.923 -23.947 1.00 94.56 83 VAL A C 1
ATOM 595 O O . VAL A 1 83 ? 11.179 -11.711 -23.261 1.00 94.56 83 VAL A O 1
ATOM 598 N N . VAL A 1 84 ? 11.700 -10.862 -25.276 1.00 92.44 84 VAL A N 1
ATOM 599 C CA . VAL A 1 84 ? 10.762 -11.701 -26.043 1.00 92.44 84 VAL A CA 1
ATOM 600 C C . VAL A 1 84 ? 11.134 -13.185 -25.961 1.00 92.44 84 VAL A C 1
ATOM 602 O O . VAL A 1 84 ? 10.250 -14.036 -25.883 1.00 92.44 84 VAL A O 1
ATOM 605 N N . ALA A 1 85 ? 12.427 -13.509 -25.921 1.00 94.19 85 ALA A N 1
ATOM 606 C CA . ALA A 1 85 ? 12.922 -14.873 -25.746 1.00 94.19 85 ALA A CA 1
ATOM 607 C C . ALA A 1 85 ? 12.842 -15.383 -24.291 1.00 94.19 85 ALA A C 1
ATOM 609 O O . ALA A 1 85 ? 13.260 -16.509 -24.021 1.00 94.19 85 ALA A O 1
ATOM 610 N N . GLY A 1 86 ? 12.339 -14.579 -23.346 1.00 94.50 86 GLY A N 1
ATOM 611 C CA . GLY A 1 86 ? 12.276 -14.932 -21.924 1.00 94.50 86 GLY A CA 1
ATOM 612 C C . GLY A 1 86 ? 13.634 -14.930 -21.210 1.00 94.50 86 GLY A C 1
ATOM 613 O O . GLY A 1 86 ? 13.750 -15.442 -20.097 1.00 94.50 86 GLY A O 1
ATOM 614 N N . GLN A 1 87 ? 14.669 -14.345 -21.817 1.00 96.69 87 GLN A N 1
ATOM 615 C CA . GLN A 1 87 ? 16.023 -14.197 -21.266 1.00 96.69 87 GLN A CA 1
ATOM 616 C C . GLN A 1 87 ? 16.10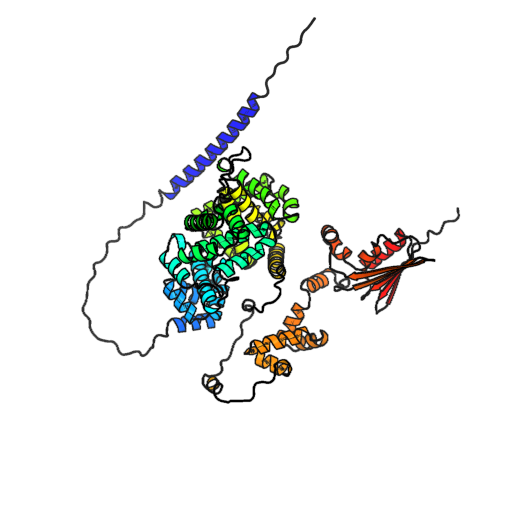2 -12.988 -20.319 1.00 96.69 87 GLN A C 1
ATOM 618 O O . GLN A 1 87 ? 16.887 -12.054 -20.500 1.00 96.69 87 GLN A O 1
ATOM 623 N N . PHE A 1 88 ? 15.226 -12.968 -19.310 1.00 96.00 88 PHE A N 1
ATOM 624 C CA . PHE A 1 88 ? 15.072 -11.818 -18.415 1.00 96.00 88 PHE A CA 1
ATOM 625 C C . PHE A 1 88 ? 16.320 -11.560 -17.570 1.00 96.00 88 PHE A C 1
ATOM 627 O O . PHE A 1 88 ? 16.665 -10.406 -17.326 1.00 96.00 88 PHE A O 1
ATOM 634 N N . LYS A 1 89 ? 17.022 -12.617 -17.149 1.00 95.69 89 LYS A N 1
ATOM 635 C CA . LYS A 1 89 ? 18.232 -12.495 -16.331 1.00 95.69 89 LYS A CA 1
ATOM 636 C C . LYS A 1 89 ? 19.323 -11.740 -17.086 1.00 95.69 89 LYS A C 1
ATOM 638 O O . LYS A 1 89 ? 19.911 -10.809 -16.544 1.00 95.69 89 LYS A O 1
ATOM 643 N N . GLU A 1 90 ? 19.580 -12.121 -18.331 1.00 95.88 90 GLU A N 1
ATOM 644 C CA . GLU A 1 90 ? 20.580 -11.507 -19.203 1.00 95.88 90 GLU A CA 1
ATOM 645 C C . GLU A 1 90 ? 20.228 -10.044 -19.489 1.00 95.88 90 GLU A C 1
ATOM 647 O O . GLU A 1 90 ? 21.087 -9.172 -19.346 1.00 95.88 90 GLU A O 1
ATOM 652 N N . ALA A 1 91 ? 18.957 -9.768 -19.793 1.00 97.12 91 ALA A N 1
ATOM 653 C CA . ALA A 1 91 ? 18.453 -8.414 -20.005 1.00 97.12 91 ALA A CA 1
ATOM 654 C C . ALA A 1 91 ? 18.639 -7.520 -18.764 1.00 97.12 91 ALA A C 1
ATOM 656 O O . ALA A 1 91 ? 19.118 -6.391 -18.869 1.00 97.12 91 ALA A O 1
ATOM 657 N N . LEU A 1 92 ? 18.310 -8.025 -17.571 1.00 97.25 92 LEU A N 1
ATOM 658 C CA . LEU A 1 92 ? 18.452 -7.290 -16.310 1.00 97.25 92 LEU A CA 1
ATOM 659 C C . LEU A 1 92 ? 19.920 -7.080 -15.912 1.00 97.25 92 LEU A C 1
ATOM 661 O O . LEU A 1 92 ? 20.271 -5.998 -15.441 1.00 97.25 92 LEU A O 1
ATOM 665 N N . LEU A 1 93 ? 20.792 -8.074 -16.122 1.00 96.38 93 LEU A N 1
ATOM 666 C CA . LEU A 1 93 ? 22.238 -7.932 -15.902 1.00 96.38 93 LEU A CA 1
ATOM 667 C C . LEU A 1 93 ? 22.841 -6.883 -16.841 1.00 96.38 93 LEU A C 1
ATOM 669 O O . LEU A 1 93 ? 23.637 -6.054 -16.395 1.00 96.38 93 LEU A O 1
ATOM 673 N N . TYR A 1 94 ? 22.432 -6.894 -18.112 1.00 96.62 94 TYR A N 1
ATOM 674 C CA . TYR A 1 94 ? 22.839 -5.892 -19.091 1.00 96.62 94 TYR A CA 1
ATOM 675 C C . TYR A 1 94 ? 22.404 -4.489 -18.659 1.00 96.62 94 TYR A C 1
ATOM 677 O O . TYR A 1 94 ? 23.246 -3.600 -18.547 1.00 96.62 94 TYR A O 1
ATOM 685 N N . LEU A 1 95 ? 21.118 -4.307 -18.337 1.00 97.19 95 LEU A N 1
ATOM 686 C CA . LEU A 1 95 ? 20.583 -3.026 -17.873 1.00 97.19 95 LEU A CA 1
ATOM 687 C C . LEU A 1 95 ? 21.300 -2.530 -16.616 1.00 97.19 95 LEU A C 1
ATOM 689 O O . LEU A 1 95 ? 21.665 -1.360 -16.556 1.00 97.19 95 LEU A O 1
ATOM 693 N N . ASN A 1 96 ? 21.567 -3.399 -15.638 1.00 97.06 96 ASN A N 1
ATOM 694 C CA . ASN A 1 96 ? 22.232 -3.001 -14.396 1.00 97.06 96 ASN A CA 1
ATOM 695 C C . ASN A 1 96 ? 23.639 -2.426 -14.630 1.00 97.06 96 ASN A C 1
ATOM 697 O O . ASN A 1 96 ? 24.048 -1.515 -13.909 1.00 97.06 96 ASN A O 1
ATOM 701 N N . GLY A 1 97 ? 24.358 -2.927 -15.639 1.00 95.62 97 GLY A N 1
ATOM 702 C CA . GLY A 1 97 ? 25.686 -2.436 -16.014 1.00 95.62 97 GLY A CA 1
ATOM 703 C C . GLY A 1 97 ? 25.694 -1.048 -16.666 1.00 95.62 97 GLY A C 1
ATOM 704 O O . GLY A 1 97 ? 26.764 -0.460 -16.818 1.00 95.62 97 GLY A O 1
ATOM 705 N N . LEU A 1 98 ? 24.532 -0.507 -17.044 1.00 96.44 98 LEU A N 1
ATOM 706 C CA . LEU A 1 98 ? 24.422 0.807 -17.677 1.00 96.44 98 LEU A CA 1
ATOM 707 C C . LEU A 1 98 ? 24.336 1.939 -16.638 1.00 96.44 98 LEU A C 1
ATOM 709 O O . LEU A 1 98 ? 23.722 1.760 -15.578 1.00 96.44 98 LEU A O 1
ATOM 713 N N . PRO A 1 99 ? 24.853 3.147 -16.946 1.00 96.19 99 PRO A N 1
ATOM 714 C CA . PRO A 1 99 ? 24.463 4.365 -16.234 1.00 96.19 99 PRO A CA 1
ATOM 715 C C . PRO A 1 99 ? 22.943 4.577 -16.320 1.00 96.19 99 PRO A C 1
ATOM 717 O O . PRO A 1 99 ? 22.305 4.143 -17.284 1.00 96.19 99 PRO A O 1
ATOM 720 N N . ILE A 1 100 ? 22.342 5.201 -15.301 1.00 97.12 100 ILE A N 1
ATOM 721 C CA . ILE A 1 100 ? 20.876 5.209 -15.145 1.00 97.12 100 ILE A CA 1
ATOM 722 C C . ILE A 1 100 ? 20.181 5.935 -16.302 1.00 97.12 100 ILE A C 1
ATOM 724 O O . ILE A 1 100 ? 19.087 5.554 -16.701 1.00 97.12 100 ILE A O 1
ATOM 728 N N . GLU A 1 101 ? 20.828 6.940 -16.886 1.00 96.06 101 GLU A N 1
ATOM 729 C CA . GLU A 1 101 ? 20.322 7.733 -18.003 1.00 96.06 101 GLU A CA 1
ATOM 730 C C . GLU A 1 101 ? 20.159 6.864 -19.252 1.00 96.06 101 GLU A C 1
ATOM 732 O O . GLU A 1 101 ? 19.114 6.902 -19.903 1.00 96.06 101 GLU A O 1
ATOM 737 N N . TYR A 1 102 ? 21.164 6.031 -19.546 1.00 96.50 102 TYR A N 1
ATOM 738 C CA . TYR A 1 102 ? 21.101 5.062 -20.638 1.00 96.50 102 TYR A CA 1
ATOM 739 C C . TYR A 1 102 ? 20.110 3.945 -20.324 1.00 96.50 102 TYR A C 1
ATOM 741 O O . TYR A 1 102 ? 19.353 3.545 -21.200 1.00 96.50 102 TYR A O 1
ATOM 749 N N . MET A 1 103 ? 20.058 3.473 -19.075 1.00 97.56 103 MET A N 1
ATOM 750 C CA . MET A 1 103 ? 19.071 2.476 -18.659 1.00 97.56 103 MET A CA 1
ATOM 751 C C . MET A 1 103 ? 17.639 2.970 -18.907 1.00 97.56 103 MET A C 1
ATOM 753 O O . MET A 1 103 ? 16.835 2.251 -19.495 1.00 97.56 103 MET A O 1
ATOM 757 N N . LEU A 1 104 ? 17.336 4.208 -18.510 1.00 97.25 104 LEU A N 1
ATOM 758 C CA . LEU A 1 104 ? 16.036 4.845 -18.714 1.00 97.25 104 LEU A CA 1
ATOM 759 C C . LEU A 1 104 ? 15.708 5.024 -20.204 1.00 97.25 104 LEU A C 1
ATOM 761 O O . LEU A 1 104 ? 14.578 4.762 -20.605 1.00 97.25 104 LEU A O 1
ATOM 765 N N . ASP A 1 105 ? 16.675 5.431 -21.033 1.00 96.38 105 ASP A N 1
ATOM 766 C CA . ASP A 1 105 ? 16.491 5.550 -22.490 1.00 96.38 105 ASP A CA 1
ATOM 767 C C . ASP A 1 105 ? 16.213 4.188 -23.153 1.00 96.38 105 ASP A C 1
ATOM 769 O O . ASP A 1 105 ? 15.329 4.065 -24.003 1.00 96.38 105 ASP A O 1
ATOM 773 N N . TYR A 1 106 ? 16.914 3.135 -22.729 1.00 96.81 106 TYR A N 1
ATOM 774 C CA . TYR A 1 106 ? 16.701 1.781 -23.242 1.00 96.81 106 TYR A CA 1
ATOM 775 C C . TYR A 1 106 ? 15.347 1.222 -22.820 1.00 96.81 106 TYR A C 1
ATOM 777 O O . TYR A 1 106 ? 14.638 0.669 -23.656 1.00 96.81 106 TYR A O 1
ATOM 785 N N . LEU A 1 107 ? 14.971 1.385 -21.549 1.00 96.81 107 LEU A N 1
ATOM 786 C CA . LEU A 1 107 ? 13.663 0.973 -21.043 1.00 96.81 107 LEU A CA 1
ATOM 787 C C . LEU A 1 107 ? 12.529 1.728 -21.746 1.00 96.81 107 LEU A C 1
ATOM 789 O O . LEU A 1 107 ? 11.505 1.129 -22.075 1.00 96.81 107 LEU A O 1
ATOM 793 N N . GLU A 1 108 ? 12.714 3.017 -22.036 1.00 95.75 108 GLU A N 1
ATOM 794 C CA . GLU A 1 108 ? 11.737 3.800 -22.790 1.00 95.75 108 GLU A CA 1
ATOM 795 C C . GLU A 1 108 ? 11.556 3.251 -24.211 1.00 95.75 108 GLU A C 1
ATOM 797 O O . GLU A 1 108 ? 10.425 3.023 -24.641 1.00 95.75 108 GLU A O 1
ATOM 802 N N . LYS A 1 109 ? 12.652 2.963 -24.920 1.00 95.69 109 LYS A N 1
ATOM 803 C CA . LYS A 1 109 ? 12.598 2.369 -26.267 1.00 95.69 109 LYS A CA 1
ATOM 804 C C . LYS A 1 109 ? 12.042 0.945 -26.270 1.00 95.69 109 LYS A C 1
ATOM 806 O O . LYS A 1 109 ? 11.391 0.550 -27.231 1.00 95.69 109 LYS A O 1
ATOM 811 N N . LEU A 1 110 ? 12.287 0.189 -25.202 1.00 94.44 110 LEU A N 1
ATOM 812 C CA . LEU A 1 110 ? 11.773 -1.165 -25.012 1.00 94.44 110 LEU A CA 1
ATOM 813 C C . LEU A 1 110 ? 10.240 -1.178 -24.826 1.00 94.44 110 LEU A C 1
ATOM 815 O O . LEU A 1 110 ? 9.578 -2.139 -25.227 1.00 94.44 110 LEU A O 1
ATOM 819 N N . GLY A 1 111 ? 9.681 -0.109 -24.248 1.00 93.19 111 GLY A N 1
ATOM 820 C CA . GLY A 1 111 ? 8.248 0.075 -24.022 1.00 93.19 111 GLY A CA 1
ATOM 821 C C . GLY A 1 111 ? 7.725 -0.580 -22.736 1.00 93.19 111 GLY A C 1
ATOM 822 O O . GLY A 1 111 ? 8.296 -1.537 -22.209 1.00 93.19 111 GLY A O 1
ATOM 823 N N . PHE A 1 112 ? 6.597 -0.070 -22.231 1.00 91.12 112 PHE A N 1
ATOM 824 C CA . PHE A 1 112 ? 6.100 -0.384 -20.888 1.00 91.12 112 PHE A CA 1
ATOM 825 C C . PHE A 1 112 ? 5.767 -1.862 -20.690 1.00 91.12 112 PHE A C 1
ATOM 827 O O . PHE A 1 112 ? 6.093 -2.421 -19.645 1.00 91.12 112 PHE A O 1
ATOM 834 N N . ALA A 1 113 ? 5.145 -2.504 -21.684 1.00 88.12 113 ALA A N 1
ATOM 835 C CA . ALA A 1 113 ? 4.772 -3.916 -21.594 1.00 88.12 113 ALA A CA 1
ATOM 836 C C . ALA A 1 113 ? 6.003 -4.807 -21.348 1.00 88.12 113 ALA A C 1
ATOM 838 O O . ALA A 1 113 ? 6.022 -5.615 -20.423 1.00 88.12 113 ALA A O 1
ATOM 839 N N . ASN A 1 114 ? 7.070 -4.584 -22.114 1.00 90.56 114 ASN A N 1
ATOM 840 C CA . ASN A 1 114 ? 8.333 -5.302 -21.974 1.00 90.56 114 ASN A CA 1
ATOM 841 C C . ASN A 1 114 ? 9.058 -4.950 -20.667 1.00 90.56 114 ASN A C 1
ATOM 843 O O . ASN A 1 114 ? 9.574 -5.836 -19.986 1.00 90.56 114 ASN A O 1
ATOM 847 N N . ALA A 1 115 ? 9.040 -3.677 -20.264 1.00 90.75 115 ALA A N 1
ATOM 848 C CA . ALA A 1 115 ? 9.584 -3.254 -18.977 1.00 90.75 115 ALA A CA 1
ATOM 849 C C . ALA A 1 115 ? 8.826 -3.882 -17.787 1.00 90.75 115 ALA A C 1
ATOM 851 O O . ALA A 1 115 ? 9.441 -4.265 -16.795 1.00 90.75 115 ALA A O 1
ATOM 852 N N . SER A 1 116 ? 7.509 -4.080 -17.893 1.00 90.06 116 SER A N 1
ATOM 853 C CA . SER A 1 116 ? 6.714 -4.781 -16.873 1.00 90.06 116 SER A CA 1
ATOM 854 C C . SER A 1 116 ? 7.072 -6.262 -16.762 1.00 90.06 116 SER A C 1
ATOM 856 O O . SER A 1 116 ? 7.128 -6.783 -15.648 1.00 90.06 116 SER A O 1
ATOM 858 N N . TYR A 1 117 ? 7.397 -6.936 -17.872 1.00 91.62 117 TYR A N 1
ATOM 859 C CA . TYR A 1 117 ? 7.934 -8.301 -17.804 1.00 91.62 117 TYR A CA 1
ATOM 860 C C . TYR A 1 117 ? 9.275 -8.348 -17.068 1.00 91.62 117 TYR A C 1
ATOM 862 O O . TYR A 1 117 ? 9.491 -9.245 -16.254 1.00 91.62 117 TYR A O 1
ATOM 870 N N . LEU A 1 118 ? 10.153 -7.365 -17.287 1.00 94.31 118 LEU A N 1
ATOM 871 C CA . LEU A 1 118 ? 11.403 -7.244 -16.531 1.00 94.31 118 LEU A CA 1
ATOM 872 C C . LEU A 1 118 ? 11.146 -7.017 -15.033 1.00 94.31 118 LEU A C 1
ATOM 874 O O . LEU A 1 118 ? 11.792 -7.663 -14.210 1.00 94.31 118 LEU A O 1
ATOM 878 N N . LEU A 1 119 ? 10.170 -6.171 -14.678 1.00 92.94 119 LEU A N 1
ATOM 879 C CA . LEU A 1 119 ? 9.763 -5.933 -13.286 1.00 92.94 119 LEU A CA 1
ATOM 880 C C . LEU A 1 119 ? 9.302 -7.226 -12.602 1.00 92.94 119 LEU A C 1
ATOM 882 O O . LEU A 1 119 ? 9.762 -7.547 -11.507 1.00 92.94 119 LEU A O 1
ATOM 886 N N . ALA A 1 120 ? 8.439 -7.997 -13.270 1.00 91.00 120 ALA A N 1
ATOM 887 C CA . ALA A 1 120 ? 7.932 -9.273 -12.765 1.00 91.00 120 ALA A CA 1
ATOM 888 C C . ALA A 1 120 ? 9.034 -10.335 -12.590 1.00 91.00 120 ALA A C 1
ATOM 890 O O . ALA A 1 120 ? 8.870 -11.278 -11.820 1.00 91.00 120 ALA A O 1
ATOM 891 N N . ASN A 1 121 ? 10.169 -10.171 -13.275 1.00 94.38 121 ASN A N 1
ATOM 892 C CA . ASN A 1 121 ? 11.287 -11.109 -13.265 1.00 94.38 121 ASN A CA 1
ATOM 893 C C . ASN A 1 121 ? 12.537 -10.572 -12.548 1.00 94.38 121 ASN A C 1
ATOM 895 O O . ASN A 1 121 ? 13.608 -11.171 -12.675 1.00 94.38 121 ASN A O 1
ATOM 899 N N . LEU A 1 122 ? 12.433 -9.509 -11.738 1.00 92.69 122 LEU A N 1
ATOM 900 C CA . LEU A 1 122 ? 13.564 -8.995 -10.945 1.00 92.69 122 LEU A CA 1
ATOM 901 C C . LEU A 1 122 ? 14.199 -10.060 -10.033 1.00 92.69 122 LEU A C 1
ATOM 903 O O . LEU A 1 122 ? 15.405 -10.034 -9.794 1.00 92.69 122 LEU A O 1
ATOM 907 N N . GLY A 1 123 ? 13.422 -11.049 -9.579 1.00 87.81 123 GLY A N 1
ATOM 908 C CA . GLY A 1 123 ? 13.934 -12.174 -8.786 1.00 87.81 123 GLY A CA 1
ATOM 909 C C . GLY A 1 123 ? 14.984 -13.029 -9.511 1.00 87.81 123 GLY A C 1
ATOM 910 O O . GLY A 1 123 ? 15.820 -13.656 -8.861 1.00 87.81 123 GLY A O 1
ATOM 911 N N . THR A 1 124 ? 15.015 -13.014 -10.850 1.00 91.19 124 THR A N 1
ATOM 912 C CA . THR A 1 124 ? 16.000 -13.772 -11.651 1.00 91.19 124 THR A CA 1
ATOM 913 C C . THR A 1 124 ? 17.435 -13.254 -11.494 1.00 91.19 124 THR A C 1
ATOM 915 O O . THR A 1 124 ? 18.392 -13.983 -11.772 1.00 91.19 124 THR A O 1
ATOM 918 N N . VAL A 1 125 ? 17.601 -12.026 -10.988 1.00 91.06 125 VAL A N 1
ATOM 919 C CA . VAL A 1 125 ? 18.896 -11.383 -10.717 1.00 91.06 125 VAL A CA 1
ATOM 920 C C . VAL A 1 125 ? 19.167 -11.190 -9.224 1.00 91.06 125 VAL A C 1
ATOM 922 O O . VAL A 1 125 ? 19.899 -10.282 -8.836 1.00 91.06 125 VAL A O 1
ATOM 925 N N . ALA A 1 126 ? 18.657 -12.083 -8.368 1.00 82.75 126 ALA A N 1
ATOM 926 C CA . ALA A 1 126 ? 18.894 -12.043 -6.918 1.00 82.75 126 ALA A CA 1
ATOM 927 C C . ALA A 1 126 ? 20.389 -11.968 -6.516 1.00 82.75 126 ALA A C 1
ATOM 929 O O . ALA A 1 126 ? 20.716 -11.475 -5.439 1.00 82.75 126 ALA A O 1
ATOM 930 N N . GLY A 1 127 ? 21.308 -12.399 -7.391 1.00 88.94 127 GLY A N 1
ATOM 931 C CA . GLY A 1 127 ? 22.757 -12.288 -7.186 1.00 88.94 127 GLY A CA 1
ATOM 932 C C . GLY A 1 127 ? 23.346 -10.871 -7.297 1.00 88.94 127 GLY A C 1
ATOM 933 O O . GLY A 1 127 ? 24.497 -10.686 -6.918 1.00 88.94 127 GLY A O 1
ATOM 934 N N . LEU A 1 128 ? 22.599 -9.870 -7.786 1.00 86.19 128 LEU A N 1
ATOM 935 C CA . LEU A 1 128 ? 23.080 -8.484 -7.935 1.00 86.19 128 LEU A CA 1
ATOM 936 C C . LEU A 1 128 ? 23.139 -7.687 -6.616 1.00 86.19 128 LEU A C 1
ATOM 938 O O . LEU A 1 128 ? 23.668 -6.573 -6.593 1.00 86.19 128 LEU A O 1
ATOM 942 N N . GLY A 1 129 ? 22.593 -8.235 -5.528 1.00 89.88 129 GLY A N 1
ATOM 943 C CA . GLY A 1 129 ? 22.411 -7.527 -4.262 1.00 89.88 129 GLY A CA 1
ATOM 944 C C . GLY A 1 129 ? 21.195 -6.592 -4.273 1.00 89.88 129 GLY A C 1
ATOM 945 O O . GLY A 1 129 ? 20.735 -6.132 -5.318 1.00 89.88 129 GLY A O 1
ATOM 946 N N . GLY A 1 130 ? 20.658 -6.309 -3.083 1.00 88.38 130 GLY A N 1
ATOM 947 C CA . GLY A 1 130 ? 19.420 -5.537 -2.909 1.00 88.38 130 GLY A CA 1
ATOM 948 C C . GLY A 1 130 ? 19.448 -4.133 -3.526 1.00 88.38 130 GLY A C 1
ATOM 949 O O . GLY A 1 130 ? 18.504 -3.800 -4.243 1.00 88.38 130 GLY A O 1
ATOM 950 N N . PRO A 1 131 ? 20.515 -3.330 -3.331 1.00 92.06 131 PRO A N 1
ATOM 951 C CA . PRO A 1 131 ? 20.591 -1.988 -3.907 1.00 92.06 131 PRO A CA 1
ATOM 952 C C . PRO A 1 131 ? 20.509 -1.971 -5.439 1.00 92.06 131 PRO A C 1
ATOM 954 O O . PRO A 1 131 ? 19.788 -1.157 -6.012 1.00 92.06 131 PRO A O 1
ATOM 957 N N . SER A 1 132 ? 21.185 -2.910 -6.106 1.00 93.31 132 SER A N 1
ATOM 958 C CA . SER A 1 132 ? 21.170 -3.046 -7.568 1.00 93.31 132 SER A CA 1
ATOM 959 C C . SER A 1 132 ? 19.788 -3.443 -8.095 1.00 93.31 132 SER A C 1
ATOM 961 O O . SER A 1 132 ? 19.305 -2.871 -9.071 1.00 93.31 132 SER A O 1
ATOM 963 N N . VAL A 1 133 ? 19.115 -4.389 -7.426 1.00 93.75 133 VAL A N 1
ATOM 964 C CA . VAL A 1 133 ? 17.743 -4.792 -7.781 1.00 93.75 133 VAL A CA 1
ATOM 965 C C . VAL A 1 133 ? 16.771 -3.626 -7.593 1.00 93.75 133 VAL A C 1
ATOM 967 O O . VAL A 1 133 ? 15.968 -3.350 -8.479 1.00 93.75 133 VAL A O 1
ATOM 970 N N . ALA A 1 134 ? 16.883 -2.891 -6.485 1.00 93.38 134 ALA A N 1
ATOM 971 C CA . ALA A 1 134 ? 16.054 -1.718 -6.221 1.00 93.38 134 ALA A CA 1
ATOM 972 C C . ALA A 1 134 ? 16.322 -0.574 -7.219 1.00 93.38 134 ALA A C 1
ATOM 974 O O . ALA A 1 134 ? 15.397 0.124 -7.626 1.00 93.38 134 ALA A O 1
ATOM 975 N N . ARG A 1 135 ? 17.567 -0.409 -7.682 1.00 96.19 135 ARG A N 1
ATOM 976 C CA . ARG A 1 135 ? 17.922 0.531 -8.756 1.00 96.19 135 ARG A CA 1
ATOM 977 C C . ARG A 1 135 ? 17.252 0.166 -10.086 1.00 96.19 135 ARG A C 1
ATOM 979 O O . ARG A 1 135 ? 16.691 1.049 -10.733 1.00 96.19 135 ARG A O 1
ATOM 986 N N . LEU A 1 136 ? 17.281 -1.111 -10.478 1.00 97.00 136 LEU A N 1
ATOM 987 C CA . LEU A 1 136 ? 16.566 -1.611 -11.663 1.00 97.00 136 LEU A CA 1
ATOM 988 C C . LEU A 1 136 ? 15.055 -1.381 -11.535 1.00 97.00 136 LEU A C 1
ATOM 990 O O . LEU A 1 136 ? 14.425 -0.865 -12.458 1.00 97.00 136 LEU A O 1
ATOM 994 N N . GLU A 1 137 ? 14.485 -1.716 -10.376 1.00 96.69 137 GLU A N 1
ATOM 995 C CA . GLU A 1 137 ? 13.073 -1.485 -10.071 1.00 96.69 137 GLU A CA 1
ATOM 996 C C . GLU A 1 137 ? 12.698 -0.005 -10.228 1.00 96.69 137 GLU A C 1
ATOM 998 O O . GLU A 1 137 ? 11.722 0.315 -10.909 1.00 96.69 137 GLU A O 1
ATOM 1003 N N . ALA A 1 138 ? 13.498 0.902 -9.660 1.00 96.94 138 ALA A N 1
ATOM 1004 C CA . ALA A 1 138 ? 13.269 2.337 -9.759 1.00 96.94 138 ALA A CA 1
ATOM 1005 C C . ALA A 1 138 ? 13.298 2.821 -11.220 1.00 96.94 138 ALA A C 1
ATOM 1007 O O . ALA A 1 138 ? 12.409 3.562 -11.645 1.00 96.94 138 ALA A O 1
ATOM 1008 N N . ALA A 1 139 ? 14.259 2.365 -12.029 1.00 97.62 139 ALA A N 1
ATOM 1009 C CA . ALA A 1 139 ? 14.336 2.728 -13.446 1.00 97.62 139 ALA A CA 1
ATOM 1010 C C . ALA A 1 139 ? 13.117 2.239 -14.250 1.00 97.62 139 ALA A C 1
ATOM 1012 O O . ALA A 1 139 ? 12.537 2.986 -15.049 1.00 97.62 139 ALA A O 1
ATOM 1013 N N . ILE A 1 140 ? 12.690 0.996 -14.011 1.00 96.81 140 ILE A N 1
ATOM 1014 C CA . ILE A 1 140 ? 11.532 0.394 -14.682 1.00 96.81 140 ILE A CA 1
ATOM 1015 C C . ILE A 1 140 ? 10.243 1.130 -14.303 1.00 96.81 140 ILE A C 1
ATOM 1017 O O . ILE A 1 140 ? 9.477 1.518 -15.188 1.00 96.81 140 ILE A O 1
ATOM 1021 N N . ARG A 1 141 ? 10.019 1.400 -13.011 1.00 96.50 141 ARG A N 1
ATOM 1022 C CA . ARG A 1 141 ? 8.827 2.130 -12.543 1.00 96.50 141 ARG A CA 1
ATOM 1023 C C . ARG A 1 141 ? 8.798 3.572 -13.040 1.00 96.50 141 ARG A C 1
ATOM 1025 O O . ARG A 1 141 ? 7.744 4.036 -13.462 1.00 96.50 141 ARG A O 1
ATOM 1032 N N . THR A 1 142 ? 9.947 4.246 -13.083 1.00 97.12 142 THR A N 1
ATOM 1033 C CA . THR A 1 142 ? 10.082 5.589 -13.678 1.00 97.12 142 THR A CA 1
ATOM 1034 C C . THR A 1 142 ? 9.630 5.597 -15.137 1.00 97.12 142 THR A C 1
ATOM 1036 O O . THR A 1 142 ? 8.857 6.462 -15.553 1.00 97.12 142 THR A O 1
ATOM 1039 N N . THR A 1 143 ? 10.068 4.599 -15.909 1.00 96.19 143 THR A N 1
ATOM 1040 C CA . THR A 1 143 ? 9.649 4.425 -17.307 1.00 96.19 143 THR A CA 1
ATOM 1041 C C . THR A 1 143 ? 8.146 4.169 -17.403 1.00 96.19 143 THR A C 1
ATOM 1043 O O . THR A 1 143 ? 7.473 4.778 -18.234 1.00 96.19 143 THR A O 1
ATOM 1046 N N . GLY A 1 144 ? 7.604 3.335 -16.510 1.00 94.19 144 GLY A N 1
ATOM 1047 C CA . GLY A 1 144 ? 6.172 3.068 -16.421 1.00 94.19 144 GLY A CA 1
ATOM 1048 C C . GLY A 1 144 ? 5.342 4.321 -16.183 1.00 94.19 144 GLY A C 1
ATOM 1049 O O . GLY A 1 144 ? 4.448 4.601 -16.979 1.00 94.19 144 GLY A O 1
ATOM 1050 N N . ILE A 1 145 ? 5.680 5.121 -15.168 1.00 94.88 145 ILE A N 1
ATOM 1051 C CA . ILE A 1 145 ? 4.997 6.393 -14.877 1.00 94.88 145 ILE A CA 1
ATOM 1052 C C . ILE A 1 145 ? 5.038 7.310 -16.100 1.00 94.88 145 ILE A C 1
ATOM 1054 O O . ILE A 1 145 ? 4.014 7.855 -16.508 1.00 94.88 145 ILE A O 1
ATOM 1058 N N . ARG A 1 146 ? 6.208 7.451 -16.731 1.00 94.56 146 ARG A N 1
ATOM 1059 C CA . ARG A 1 146 ? 6.381 8.342 -17.883 1.00 94.56 146 ARG A CA 1
ATOM 1060 C C . ARG A 1 146 ? 5.548 7.925 -19.097 1.00 94.56 146 ARG A C 1
ATOM 1062 O O . ARG A 1 146 ? 5.035 8.798 -19.791 1.00 94.56 146 ARG A O 1
ATOM 1069 N N . GLN A 1 147 ? 5.448 6.628 -19.378 1.00 93.44 147 GLN A N 1
ATOM 1070 C CA . GLN A 1 147 ? 4.760 6.125 -20.571 1.00 93.44 147 GLN A CA 1
ATOM 1071 C C . GLN A 1 147 ? 3.248 5.993 -20.392 1.00 93.44 147 GLN A C 1
ATOM 1073 O O . GLN A 1 147 ? 2.506 6.153 -21.356 1.00 93.44 147 GLN A O 1
ATOM 1078 N N . THR A 1 148 ? 2.791 5.703 -19.176 1.00 91.31 148 THR A N 1
ATOM 1079 C CA . THR A 1 148 ? 1.367 5.464 -18.888 1.00 91.31 148 THR A CA 1
ATOM 1080 C C . THR A 1 148 ? 0.663 6.682 -18.300 1.00 91.31 148 THR A C 1
ATOM 1082 O O . THR A 1 148 ? -0.555 6.794 -18.407 1.00 91.31 148 THR A O 1
ATOM 1085 N N . GLY A 1 149 ? 1.408 7.585 -17.656 1.00 91.06 149 GLY A N 1
ATOM 1086 C CA . GLY A 1 149 ? 0.846 8.671 -16.859 1.00 91.06 149 GLY A CA 1
ATOM 1087 C C . GLY A 1 149 ? 0.154 8.207 -15.572 1.00 91.06 149 GLY A C 1
ATOM 1088 O O . GLY A 1 149 ? -0.506 9.025 -14.936 1.00 91.06 149 GLY A O 1
ATOM 1089 N N . THR A 1 150 ? 0.268 6.931 -15.175 1.00 88.75 150 THR A N 1
ATOM 1090 C CA . THR A 1 150 ? -0.339 6.412 -13.938 1.00 88.75 150 THR A CA 1
ATOM 1091 C C . THR A 1 150 ? 0.609 6.585 -12.755 1.00 88.75 150 THR A C 1
ATOM 1093 O O . THR A 1 150 ? 1.741 6.103 -12.801 1.00 88.75 150 THR A O 1
ATOM 1096 N N . PHE A 1 151 ? 0.143 7.243 -11.689 1.00 90.00 151 PHE A N 1
ATOM 1097 C CA . PHE A 1 151 ? 0.961 7.563 -10.510 1.00 90.00 151 PHE A CA 1
ATOM 1098 C C . PHE A 1 151 ? 0.582 6.766 -9.270 1.00 90.00 151 PHE A C 1
ATOM 1100 O O . PHE A 1 151 ? 1.491 6.335 -8.568 1.00 90.00 151 PHE A O 1
ATOM 1107 N N . SER A 1 152 ? -0.712 6.551 -9.013 1.00 76.31 152 SER A N 1
ATOM 1108 C CA . SER A 1 152 ? -1.207 5.925 -7.776 1.00 76.31 152 SER A CA 1
ATOM 1109 C C . SER A 1 152 ? -0.495 4.609 -7.460 1.00 76.31 152 SER A C 1
ATOM 1111 O O . SER A 1 152 ? -0.024 4.406 -6.348 1.00 76.31 152 SER A O 1
ATOM 1113 N N . ASP A 1 153 ? -0.313 3.767 -8.478 1.00 83.75 153 ASP A N 1
ATOM 1114 C CA . ASP A 1 153 ? 0.168 2.394 -8.287 1.00 83.75 153 ASP A CA 1
ATOM 1115 C C . ASP A 1 153 ? 1.685 2.262 -8.494 1.00 83.75 153 ASP A C 1
ATOM 1117 O O . ASP A 1 153 ? 2.277 1.212 -8.238 1.00 83.75 153 ASP A O 1
ATOM 1121 N N . LEU A 1 154 ? 2.336 3.312 -9.004 1.00 90.81 154 LEU A N 1
ATOM 1122 C CA . LEU A 1 154 ? 3.744 3.267 -9.403 1.00 90.81 154 LEU A CA 1
ATOM 1123 C C . LEU A 1 154 ? 4.631 4.216 -8.605 1.00 90.81 154 LEU A C 1
ATOM 1125 O O . LEU A 1 154 ? 5.809 3.902 -8.434 1.00 90.81 154 LEU A O 1
ATOM 1129 N N . LEU A 1 155 ? 4.102 5.340 -8.114 1.00 94.69 155 LEU A N 1
ATOM 1130 C CA . LEU A 1 155 ? 4.909 6.363 -7.457 1.00 94.69 155 LEU A CA 1
ATOM 1131 C C . LEU A 1 155 ? 5.412 5.897 -6.094 1.00 94.69 155 LEU A C 1
ATOM 1133 O O . LEU A 1 155 ? 6.619 5.900 -5.894 1.00 94.69 155 LEU A O 1
ATOM 1137 N N . ILE A 1 156 ? 4.544 5.456 -5.179 1.00 93.38 156 ILE A N 1
ATOM 1138 C CA . ILE A 1 156 ? 5.008 4.994 -3.857 1.00 93.38 156 ILE A CA 1
ATOM 1139 C C . ILE A 1 156 ? 6.000 3.828 -3.994 1.00 93.38 156 ILE A C 1
ATOM 1141 O O . ILE A 1 156 ? 7.104 3.940 -3.456 1.00 93.38 156 ILE A O 1
ATOM 1145 N N . PRO A 1 157 ? 5.734 2.793 -4.820 1.00 92.81 157 PRO A N 1
ATOM 1146 C CA . PRO A 1 157 ? 6.724 1.744 -5.058 1.00 92.81 157 PRO A CA 1
ATOM 1147 C C . PRO A 1 157 ? 8.029 2.234 -5.707 1.00 92.81 157 PRO A C 1
ATOM 1149 O O . PRO A 1 157 ? 9.092 1.663 -5.459 1.00 92.81 157 PRO A O 1
ATOM 1152 N N . LEU A 1 158 ? 7.986 3.283 -6.539 1.00 95.56 158 LEU A N 1
ATOM 1153 C CA . LEU A 1 158 ? 9.190 3.937 -7.057 1.00 95.56 158 LEU A CA 1
ATOM 1154 C C . LEU A 1 158 ? 9.979 4.612 -5.929 1.00 95.56 158 LEU A C 1
ATOM 1156 O O . LEU A 1 158 ? 11.189 4.417 -5.842 1.00 95.56 158 LEU A O 1
ATOM 1160 N N . LEU A 1 159 ? 9.322 5.385 -5.065 1.00 95.00 159 LEU A N 1
ATOM 1161 C CA . LEU A 1 159 ? 9.969 6.076 -3.944 1.00 95.00 159 LEU A CA 1
ATOM 1162 C C . LEU A 1 159 ? 10.576 5.078 -2.943 1.00 95.00 159 LEU A C 1
ATOM 1164 O O . LEU A 1 159 ? 11.685 5.285 -2.439 1.00 95.00 159 LEU A O 1
ATOM 1168 N N . ASP A 1 160 ? 9.906 3.948 -2.736 1.00 90.50 160 ASP A N 1
ATOM 1169 C CA . ASP A 1 160 ? 10.420 2.806 -1.984 1.00 90.50 160 ASP A CA 1
ATOM 1170 C C . ASP A 1 160 ? 11.677 2.206 -2.623 1.00 90.50 160 ASP A C 1
ATOM 1172 O O . ASP A 1 160 ? 12.694 2.003 -1.953 1.00 90.50 160 ASP A O 1
ATOM 1176 N N . ALA A 1 161 ? 11.637 1.940 -3.931 1.00 93.44 161 ALA A N 1
ATOM 1177 C CA . ALA A 1 161 ? 12.776 1.411 -4.673 1.00 93.44 161 ALA A CA 1
ATOM 1178 C C . ALA A 1 161 ? 13.970 2.383 -4.642 1.00 93.44 161 ALA A C 1
ATOM 1180 O O . ALA A 1 161 ? 15.104 1.967 -4.398 1.00 93.44 161 ALA A O 1
ATOM 1181 N N . LEU A 1 162 ? 13.724 3.688 -4.787 1.00 94.31 162 LEU A N 1
ATOM 1182 C CA . LEU A 1 162 ? 14.744 4.729 -4.648 1.00 94.31 162 LEU A CA 1
ATOM 1183 C C . LEU A 1 162 ? 15.388 4.704 -3.260 1.00 94.31 162 LEU A C 1
ATOM 1185 O O . LEU A 1 162 ? 16.615 4.715 -3.157 1.00 94.31 162 LEU A O 1
ATOM 1189 N N . SER A 1 163 ? 14.583 4.588 -2.207 1.00 90.00 163 SER A N 1
ATOM 1190 C CA . SER A 1 163 ? 15.073 4.516 -0.827 1.00 90.00 163 SER A CA 1
ATOM 1191 C C . SER A 1 163 ? 15.926 3.264 -0.588 1.00 90.00 163 SER A C 1
ATOM 1193 O O . SER A 1 163 ? 17.028 3.363 -0.050 1.00 90.00 163 SER A O 1
ATOM 1195 N N . ARG A 1 164 ? 15.479 2.090 -1.060 1.00 91.62 164 ARG A N 1
ATOM 1196 C CA . ARG A 1 164 ? 16.224 0.818 -0.942 1.00 91.62 164 ARG A CA 1
ATOM 1197 C C . ARG A 1 164 ? 17.500 0.767 -1.782 1.00 91.62 164 ARG A C 1
ATOM 1199 O O . ARG A 1 164 ? 18.434 0.052 -1.431 1.00 91.62 164 ARG A O 1
ATOM 1206 N N . SER A 1 165 ? 17.533 1.485 -2.901 1.00 92.56 165 SER A N 1
ATOM 1207 C CA . SER A 1 165 ? 18.671 1.482 -3.824 1.00 92.56 165 SER A CA 1
ATOM 1208 C C . SER A 1 165 ? 19.897 2.232 -3.300 1.00 92.56 165 SER A C 1
ATOM 1210 O O . SER A 1 165 ? 20.987 2.072 -3.844 1.00 92.56 165 SER A O 1
ATOM 1212 N N . GLY A 1 166 ? 19.731 3.083 -2.283 1.00 91.00 166 GLY A N 1
ATOM 1213 C CA . GLY A 1 166 ? 20.796 3.974 -1.826 1.00 91.00 166 GLY A CA 1
ATOM 1214 C C . GLY A 1 166 ? 21.149 5.082 -2.829 1.00 91.00 166 GLY A C 1
ATOM 1215 O O . GLY A 1 166 ? 22.093 5.838 -2.593 1.00 91.00 166 GLY A O 1
ATOM 1216 N N . LEU A 1 167 ? 20.420 5.196 -3.956 1.00 91.19 167 LEU A N 1
ATOM 1217 C CA . LEU A 1 167 ? 20.702 6.176 -5.013 1.00 91.19 167 LEU A CA 1
ATOM 1218 C C . LEU A 1 167 ? 20.720 7.598 -4.469 1.00 91.19 167 LEU A C 1
ATOM 1220 O O . LEU A 1 167 ? 21.524 8.419 -4.889 1.00 91.19 167 LEU A O 1
ATOM 1224 N N . ARG A 1 168 ? 19.872 7.882 -3.489 1.00 88.00 168 ARG A N 1
ATOM 1225 C CA . ARG A 1 168 ? 19.786 9.212 -2.912 1.00 88.00 168 ARG A CA 1
ATOM 1226 C C . ARG A 1 168 ? 20.985 9.578 -2.040 1.00 88.00 168 ARG A C 1
ATOM 1228 O O . ARG A 1 168 ? 21.430 10.717 -2.088 1.00 88.00 168 ARG A O 1
ATOM 1235 N N . GLN A 1 169 ? 21.493 8.633 -1.252 1.00 87.94 169 GLN A N 1
ATOM 1236 C CA . GLN A 1 169 ? 22.612 8.868 -0.338 1.00 87.94 169 GLN A CA 1
ATOM 1237 C C . GLN A 1 169 ? 23.962 8.833 -1.059 1.00 87.94 169 GLN A C 1
ATOM 1239 O O . GLN A 1 169 ? 24.886 9.538 -0.663 1.00 87.94 169 GLN A O 1
ATOM 1244 N N . HIS A 1 170 ? 24.089 7.999 -2.093 1.00 89.12 170 HIS A N 1
ATOM 1245 C CA . HIS A 1 170 ? 25.388 7.683 -2.691 1.00 89.12 170 HIS A CA 1
ATOM 1246 C C . HIS A 1 170 ? 25.529 8.112 -4.156 1.00 89.12 170 HIS A C 1
ATOM 1248 O O . HIS A 1 170 ? 26.650 8.184 -4.652 1.00 89.12 170 HIS A O 1
ATOM 1254 N N . PHE A 1 171 ? 24.427 8.407 -4.854 1.00 90.44 171 PHE A N 1
ATOM 1255 C CA . PHE A 1 171 ? 24.419 8.654 -6.300 1.00 90.44 171 PHE A CA 1
ATOM 1256 C C . PHE A 1 171 ? 23.439 9.777 -6.683 1.00 90.44 171 PHE A C 1
ATOM 1258 O O . PHE A 1 171 ? 22.499 9.560 -7.453 1.00 90.44 171 PHE A O 1
ATOM 1265 N N . SER A 1 172 ? 23.665 10.986 -6.151 1.00 90.81 172 SER A N 1
ATOM 1266 C CA . SER A 1 172 ? 22.790 12.157 -6.343 1.00 90.81 172 SER A CA 1
ATOM 1267 C C . SER A 1 172 ? 22.411 12.401 -7.803 1.00 90.81 172 SER A C 1
ATOM 1269 O O . SER A 1 172 ? 21.244 12.649 -8.094 1.00 90.81 172 SER A O 1
ATOM 1271 N N . ASP A 1 173 ? 23.358 12.259 -8.730 1.00 93.81 173 ASP A N 1
ATOM 1272 C CA . ASP A 1 173 ? 23.128 12.497 -10.159 1.00 93.81 173 ASP A CA 1
ATOM 1273 C C . ASP A 1 173 ? 22.130 11.492 -10.743 1.00 93.81 173 ASP A C 1
ATOM 1275 O O . ASP A 1 173 ? 21.215 11.867 -11.474 1.00 93.81 173 ASP A O 1
ATOM 1279 N N . GLN A 1 174 ? 22.226 10.223 -10.334 1.00 95.38 174 GLN A N 1
ATOM 1280 C CA . GLN A 1 174 ? 21.304 9.186 -10.787 1.00 95.38 174 GLN A CA 1
ATOM 1281 C C . GLN A 1 174 ? 19.895 9.383 -10.213 1.00 95.38 174 GLN A C 1
ATOM 1283 O O . GLN A 1 174 ? 18.896 9.167 -10.904 1.00 95.38 174 GLN A O 1
ATOM 1288 N N . TYR A 1 175 ? 19.806 9.815 -8.953 1.00 95.56 175 TYR A N 1
ATOM 1289 C CA . TYR A 1 175 ? 18.538 10.200 -8.337 1.00 95.56 175 TYR A CA 1
ATOM 1290 C C . TYR A 1 175 ? 17.897 11.383 -9.078 1.00 95.56 175 TYR A C 1
ATOM 1292 O O . TYR A 1 175 ? 16.709 11.335 -9.405 1.00 95.56 175 TYR A O 1
ATOM 1300 N N . LEU A 1 176 ? 18.682 12.413 -9.411 1.00 94.38 176 LEU A N 1
ATOM 1301 C CA . LEU A 1 176 ? 18.215 13.564 -10.186 1.00 94.38 176 LEU A CA 1
ATOM 1302 C C . LEU A 1 176 ? 17.788 13.173 -11.604 1.00 94.38 176 LEU A C 1
ATOM 1304 O O . LEU A 1 176 ? 16.783 13.691 -12.089 1.00 94.38 176 LEU A O 1
ATOM 1308 N N . ALA A 1 177 ? 18.482 12.230 -12.246 1.00 95.75 177 ALA A N 1
ATOM 1309 C CA . ALA A 1 177 ? 18.090 11.700 -13.547 1.00 95.75 177 ALA A CA 1
ATOM 1310 C C . ALA A 1 177 ? 16.719 11.008 -13.492 1.00 95.75 177 ALA A C 1
ATOM 1312 O O . ALA A 1 177 ? 15.866 11.282 -14.338 1.00 95.75 177 ALA A O 1
ATOM 1313 N N . ILE A 1 178 ? 16.467 10.170 -12.478 1.00 96.94 178 ILE A N 1
ATOM 1314 C CA . ILE A 1 178 ? 15.148 9.555 -12.259 1.00 96.94 178 ILE A CA 1
ATOM 1315 C C . ILE A 1 178 ? 14.089 10.633 -12.016 1.00 96.94 178 ILE A C 1
ATOM 1317 O O . ILE A 1 178 ? 13.064 10.658 -12.701 1.00 96.94 178 ILE A O 1
ATOM 1321 N N . ARG A 1 179 ? 14.362 11.564 -11.099 1.00 96.12 179 ARG A N 1
ATOM 1322 C CA . ARG A 1 179 ? 13.463 12.673 -10.765 1.00 96.12 179 ARG A CA 1
ATOM 1323 C C . ARG A 1 179 ? 13.068 13.491 -11.991 1.00 96.12 179 ARG A C 1
ATOM 1325 O O . ARG A 1 179 ? 11.890 13.741 -12.198 1.00 96.12 179 ARG A O 1
ATOM 1332 N N . ALA A 1 180 ? 14.029 13.832 -12.847 1.00 95.75 180 ALA A N 1
ATOM 1333 C CA . ALA A 1 180 ? 13.791 14.597 -14.069 1.00 95.75 180 ALA A CA 1
ATOM 1334 C C . ALA A 1 180 ? 12.928 13.854 -15.108 1.00 95.75 180 ALA A C 1
ATOM 1336 O O . ALA A 1 180 ? 12.361 14.483 -16.004 1.00 95.75 180 ALA A O 1
ATOM 1337 N N . LYS A 1 181 ? 12.828 12.519 -15.031 1.00 96.19 181 LYS A N 1
ATOM 1338 C CA . LYS A 1 181 ? 11.973 11.717 -15.921 1.00 96.19 181 LYS A CA 1
ATOM 1339 C C . LYS A 1 181 ? 10.550 11.531 -15.399 1.00 96.19 181 LYS A C 1
ATOM 1341 O O . LYS A 1 181 ? 9.662 11.262 -16.213 1.00 96.19 181 LYS A O 1
ATOM 1346 N N . VAL A 1 182 ? 10.321 11.680 -14.096 1.00 96.12 182 VAL A N 1
ATOM 1347 C CA . VAL A 1 182 ? 8.980 11.632 -13.502 1.00 96.12 182 VAL A CA 1
ATOM 1348 C C . VAL A 1 182 ? 8.317 12.995 -13.688 1.00 96.12 182 VAL A C 1
ATOM 1350 O O . VAL A 1 182 ? 8.653 13.964 -13.018 1.00 96.12 182 VAL A O 1
ATOM 1353 N N . ARG A 1 183 ? 7.383 13.082 -14.639 1.00 93.25 183 ARG A N 1
ATOM 1354 C CA . ARG A 1 183 ? 6.597 14.305 -14.868 1.00 93.25 183 ARG A CA 1
ATOM 1355 C C . ARG A 1 183 ? 5.557 14.488 -13.755 1.00 93.25 183 ARG A C 1
ATOM 1357 O O . ARG A 1 183 ? 5.213 13.505 -13.110 1.00 93.25 183 ARG A O 1
ATOM 1364 N N . PRO A 1 184 ? 5.007 15.692 -13.549 1.00 92.81 184 PRO A N 1
ATOM 1365 C CA . PRO A 1 184 ? 3.823 15.852 -12.713 1.00 92.81 184 PRO A CA 1
ATOM 1366 C C . PRO A 1 184 ? 2.633 15.042 -13.269 1.00 92.81 184 PRO A C 1
ATOM 1368 O O . PRO A 1 184 ? 2.496 14.939 -14.496 1.00 92.81 184 PRO A O 1
ATOM 1371 N N . PRO A 1 185 ? 1.759 14.486 -12.410 1.00 93.31 185 PRO A N 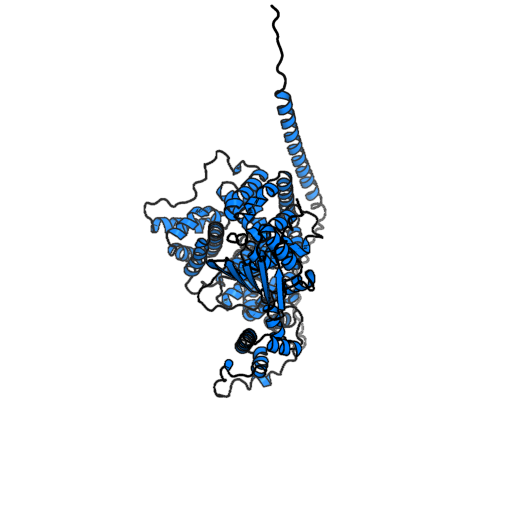1
ATOM 1372 C CA . PRO A 1 185 ? 0.532 13.819 -12.843 1.00 93.31 185 PRO A CA 1
ATOM 1373 C C . PRO A 1 185 ? -0.424 14.786 -13.551 1.00 93.31 185 PRO A C 1
ATOM 1375 O O . PRO A 1 185 ? -0.307 16.009 -13.438 1.00 93.31 185 PRO A O 1
ATOM 1378 N N . ALA A 1 186 ? -1.412 14.242 -14.269 1.00 90.38 186 ALA A N 1
ATOM 1379 C CA . ALA A 1 186 ? -2.506 15.050 -14.801 1.00 90.38 186 ALA A CA 1
ATOM 1380 C C . ALA A 1 186 ? -3.221 15.777 -13.646 1.00 90.38 186 ALA A C 1
ATOM 1382 O O . ALA A 1 186 ? -3.624 15.148 -12.673 1.00 90.38 186 ALA A O 1
ATOM 1383 N N . GLY A 1 187 ? -3.343 17.104 -13.744 1.00 92.00 187 GLY A N 1
ATOM 1384 C CA . GLY A 1 187 ? -3.846 17.947 -12.651 1.00 92.00 187 GLY A CA 1
ATOM 1385 C C . GLY A 1 187 ? -2.777 18.427 -11.659 1.00 92.00 187 GLY A C 1
ATOM 1386 O O . GLY A 1 187 ? -3.110 19.178 -10.748 1.00 92.00 187 GLY A O 1
ATOM 1387 N N . GLY A 1 188 ? -1.507 18.053 -11.844 1.00 94.94 188 GLY A N 1
ATOM 1388 C CA . GLY A 1 188 ? -0.386 18.496 -11.014 1.00 94.94 188 GLY A CA 1
ATOM 1389 C C . GLY A 1 188 ? -0.250 17.739 -9.691 1.00 94.94 188 GLY A C 1
ATOM 1390 O O . GLY A 1 188 ? -1.114 16.957 -9.294 1.00 94.94 188 GLY A O 1
ATOM 1391 N N . TRP A 1 189 ? 0.866 17.969 -8.996 1.00 95.69 189 TRP A N 1
ATOM 1392 C CA . TRP A 1 189 ? 1.190 17.279 -7.744 1.00 95.69 189 TRP A CA 1
ATOM 1393 C C . TRP A 1 189 ? 0.158 17.501 -6.640 1.00 95.69 189 TRP A C 1
ATOM 1395 O O . TRP A 1 189 ? -0.133 16.570 -5.901 1.00 95.69 189 TRP A O 1
ATOM 1405 N N . ASN A 1 190 ? -0.447 18.687 -6.569 1.00 94.94 190 ASN A N 1
ATOM 1406 C CA . ASN A 1 190 ? -1.515 18.999 -5.619 1.00 94.94 190 ASN A CA 1
ATOM 1407 C C . ASN A 1 190 ? -2.710 18.042 -5.754 1.00 94.94 190 ASN A C 1
ATOM 1409 O O . ASN A 1 190 ? -3.205 17.552 -4.747 1.00 94.94 190 ASN A O 1
ATOM 1413 N N . THR A 1 191 ? -3.123 17.703 -6.981 1.00 93.88 191 THR A N 1
ATOM 1414 C CA . THR A 1 191 ? -4.223 16.749 -7.208 1.00 93.88 191 THR A CA 1
ATOM 1415 C C . THR A 1 191 ? -3.889 15.373 -6.632 1.00 93.88 191 THR A C 1
ATOM 1417 O O . THR A 1 191 ? -4.735 14.748 -6.000 1.00 93.88 191 THR A O 1
ATOM 1420 N N . LEU A 1 192 ? -2.645 14.915 -6.798 1.00 94.19 192 LEU A N 1
ATOM 1421 C CA . LEU A 1 192 ? -2.192 13.649 -6.224 1.00 94.19 192 LEU A CA 1
ATOM 1422 C C . LEU A 1 192 ? -2.125 13.700 -4.690 1.00 94.19 192 LEU A C 1
ATOM 1424 O O . LEU A 1 192 ? -2.508 12.735 -4.035 1.00 94.19 192 LEU A O 1
ATOM 1428 N N . LEU A 1 193 ? -1.670 14.813 -4.106 1.00 95.75 193 LEU A N 1
ATOM 1429 C CA . LEU A 1 193 ? -1.654 14.967 -2.648 1.00 95.75 193 LEU A CA 1
ATOM 1430 C C . LEU A 1 193 ? -3.071 14.925 -2.065 1.00 95.75 193 LEU A C 1
ATOM 1432 O O . LEU A 1 193 ? -3.296 14.190 -1.108 1.00 95.75 193 LEU A O 1
ATOM 1436 N N . HIS A 1 194 ? -4.035 15.622 -2.678 1.00 94.75 194 HIS A N 1
ATOM 1437 C CA . HIS A 1 194 ? -5.442 15.545 -2.271 1.00 94.75 194 HIS A CA 1
ATOM 1438 C C . HIS A 1 194 ? -5.987 14.114 -2.363 1.00 94.75 194 HIS A C 1
ATOM 1440 O O . HIS A 1 194 ? -6.675 13.670 -1.453 1.00 94.75 194 HIS A O 1
ATOM 1446 N N . GLN A 1 195 ? -5.632 13.350 -3.404 1.00 91.75 195 GLN A N 1
ATOM 1447 C CA . GLN A 1 195 ? -6.030 11.938 -3.505 1.00 91.75 195 GLN A CA 1
ATOM 1448 C C . GLN A 1 195 ? -5.519 11.094 -2.330 1.00 91.75 195 GLN A C 1
ATOM 1450 O O . GLN A 1 195 ? -6.256 10.241 -1.839 1.00 91.75 195 GLN A O 1
ATOM 1455 N N . TYR A 1 196 ? -4.295 11.334 -1.849 1.00 92.69 196 TYR A N 1
ATOM 1456 C CA . TYR A 1 196 ? -3.818 10.678 -0.630 1.00 92.69 196 TYR A CA 1
ATOM 1457 C C . TYR A 1 196 ? -4.597 11.150 0.604 1.00 92.69 196 TYR A C 1
ATOM 1459 O O . TYR A 1 196 ? -5.004 10.318 1.413 1.00 92.69 196 TYR A O 1
ATOM 1467 N N . PHE A 1 197 ? -4.869 12.452 0.736 1.00 94.56 197 PHE A N 1
ATOM 1468 C CA . PHE A 1 197 ? -5.639 12.991 1.864 1.00 94.56 197 PHE A CA 1
ATOM 1469 C C . PHE A 1 197 ? -7.082 12.493 1.933 1.00 94.56 197 PHE A C 1
ATOM 1471 O O . PHE A 1 197 ? -7.564 12.239 3.034 1.00 94.56 197 PHE A O 1
ATOM 1478 N N . GLU A 1 198 ? -7.741 12.240 0.803 1.00 90.94 198 GLU A N 1
ATOM 1479 C CA . GLU A 1 198 ? -9.077 11.627 0.779 1.00 90.94 198 GLU A CA 1
ATOM 1480 C C . GLU A 1 198 ? -9.096 10.252 1.473 1.00 90.94 198 GLU A C 1
ATOM 1482 O O . GLU A 1 198 ? -10.082 9.886 2.115 1.00 90.94 198 GLU A O 1
ATOM 1487 N N . MET A 1 199 ? -7.985 9.502 1.436 1.00 83.38 199 MET A N 1
ATOM 1488 C CA . MET A 1 199 ? -7.880 8.231 2.160 1.00 83.38 199 MET A CA 1
ATOM 1489 C C . MET A 1 199 ? -7.762 8.420 3.677 1.00 83.38 199 MET A C 1
ATOM 1491 O O . MET A 1 199 ? -8.143 7.524 4.428 1.00 83.38 199 MET A O 1
ATOM 1495 N N . ALA A 1 200 ? -7.269 9.567 4.160 1.00 85.62 200 ALA A N 1
ATOM 1496 C CA . ALA A 1 200 ? -7.096 9.820 5.594 1.00 85.62 200 ALA A CA 1
ATOM 1497 C C . ALA A 1 200 ? -8.435 9.780 6.353 1.00 85.62 200 ALA A C 1
ATOM 1499 O O . ALA A 1 200 ? -8.476 9.405 7.524 1.00 85.62 200 ALA A O 1
ATOM 1500 N N . HIS A 1 201 ? -9.549 10.066 5.670 1.00 82.69 201 HIS A N 1
ATOM 1501 C CA . HIS A 1 201 ? -10.901 9.960 6.224 1.00 82.69 201 HIS A CA 1
ATOM 1502 C C . HIS A 1 201 ? -11.327 8.526 6.582 1.00 82.69 201 HIS A C 1
ATOM 1504 O O . HIS A 1 201 ? -12.325 8.349 7.281 1.00 82.69 201 HIS A O 1
ATOM 1510 N N . LEU A 1 202 ? -10.579 7.504 6.152 1.00 74.88 202 LEU A N 1
ATOM 1511 C CA . LEU A 1 202 ? -10.842 6.097 6.471 1.00 74.88 202 LEU A CA 1
ATOM 1512 C C . LEU A 1 202 ? -10.397 5.701 7.892 1.00 74.88 202 LEU A C 1
ATOM 1514 O O . LEU A 1 202 ? -10.705 4.597 8.338 1.00 74.88 202 LEU A O 1
ATOM 1518 N N . GLY A 1 203 ? -9.712 6.592 8.618 1.00 80.19 203 GLY A N 1
ATOM 1519 C CA . GLY A 1 203 ? -9.449 6.457 10.050 1.00 80.19 203 GLY A CA 1
ATOM 1520 C C . GLY A 1 203 ? -7.978 6.634 10.454 1.00 80.19 203 GLY A C 1
ATOM 1521 O O . GLY A 1 203 ? -7.100 6.779 9.601 1.00 80.19 203 GLY A O 1
ATOM 1522 N N . PRO A 1 204 ? -7.674 6.573 11.767 1.00 72.25 204 PRO A N 1
ATOM 1523 C CA . PRO A 1 204 ? -6.363 6.944 12.319 1.00 72.25 204 PRO A CA 1
ATOM 1524 C C . PRO A 1 204 ? -5.166 6.130 11.799 1.00 72.25 204 PRO A C 1
ATOM 1526 O O . PRO A 1 204 ? -4.051 6.643 11.739 1.00 72.25 204 PRO A O 1
ATOM 1529 N N . LEU A 1 205 ? -5.373 4.860 11.422 1.00 67.00 205 LEU A N 1
ATOM 1530 C CA . LEU A 1 205 ? -4.336 4.024 10.796 1.00 67.00 205 LEU A CA 1
ATOM 1531 C C . LEU A 1 205 ? -3.930 4.576 9.418 1.00 67.00 205 LEU A C 1
ATOM 1533 O O . LEU A 1 205 ? -2.756 4.548 9.036 1.00 67.00 205 LEU A O 1
ATOM 1537 N N . VAL A 1 206 ? -4.905 5.095 8.674 1.00 76.94 206 VAL A N 1
ATOM 1538 C CA . VAL A 1 206 ? -4.688 5.615 7.326 1.00 76.94 206 VAL A CA 1
ATOM 1539 C C . VAL A 1 206 ? -4.091 7.017 7.385 1.00 76.94 206 VAL A C 1
ATOM 1541 O O . VAL A 1 206 ? -3.194 7.301 6.602 1.00 76.94 206 VAL A O 1
ATOM 1544 N N . GLU A 1 207 ? -4.457 7.844 8.370 1.00 82.94 207 GLU A N 1
ATOM 1545 C CA . GLU A 1 207 ? -3.887 9.190 8.565 1.00 82.94 207 GLU A CA 1
ATOM 1546 C C . GLU A 1 207 ? -2.349 9.207 8.617 1.00 82.94 207 GLU A C 1
ATOM 1548 O O . GLU A 1 207 ? -1.718 9.999 7.916 1.00 82.94 207 GLU A O 1
ATOM 1553 N N . LEU A 1 208 ? -1.730 8.321 9.409 1.00 77.31 208 LEU A N 1
ATOM 1554 C CA . LEU A 1 208 ? -0.264 8.245 9.501 1.00 77.31 208 LEU A CA 1
ATOM 1555 C C . LEU A 1 208 ? 0.378 7.781 8.195 1.00 77.31 208 LEU A C 1
ATOM 1557 O O . LEU A 1 208 ? 1.431 8.279 7.803 1.00 77.31 208 LEU A O 1
ATOM 1561 N N . THR A 1 209 ? -0.266 6.829 7.523 1.00 81.88 209 THR A N 1
ATOM 1562 C CA . THR A 1 209 ? 0.186 6.313 6.226 1.00 81.88 209 THR A CA 1
ATOM 1563 C C . THR A 1 209 ? 0.156 7.405 5.174 1.00 81.88 209 THR A C 1
ATOM 1565 O O . THR A 1 209 ? 1.143 7.625 4.487 1.00 81.88 209 THR A O 1
ATOM 1568 N N . VAL A 1 210 ? -0.951 8.138 5.119 1.00 89.50 210 VAL A N 1
ATOM 1569 C CA . VAL A 1 210 ? -1.149 9.254 4.204 1.00 89.50 210 VAL A CA 1
ATOM 1570 C C . VAL A 1 210 ? -0.127 10.350 4.462 1.00 89.50 210 VAL A C 1
ATOM 1572 O O . VAL A 1 210 ? 0.470 10.847 3.514 1.00 89.50 210 VAL A O 1
ATOM 1575 N N . ALA A 1 211 ? 0.124 10.708 5.724 1.00 91.88 211 ALA A N 1
ATOM 1576 C CA . ALA A 1 211 ? 1.152 11.690 6.043 1.00 91.88 211 ALA A CA 1
ATOM 1577 C C . ALA A 1 211 ? 2.541 11.225 5.570 1.00 91.88 211 ALA A C 1
ATOM 1579 O O . ALA A 1 211 ? 3.247 12.005 4.934 1.00 91.88 211 ALA A O 1
ATOM 1580 N N . ASP A 1 212 ? 2.919 9.966 5.828 1.00 88.62 212 ASP A N 1
ATOM 1581 C CA . ASP A 1 212 ? 4.188 9.390 5.357 1.00 88.62 212 ASP A CA 1
ATOM 1582 C C . ASP A 1 212 ? 4.307 9.434 3.827 1.00 88.62 212 ASP A C 1
ATOM 1584 O O . ASP A 1 212 ? 5.300 9.936 3.301 1.00 88.62 212 ASP A O 1
ATOM 1588 N N . ASP A 1 213 ? 3.277 8.979 3.113 1.00 92.00 213 ASP A N 1
ATOM 1589 C CA . ASP A 1 213 ? 3.240 8.965 1.650 1.00 92.00 213 ASP A CA 1
ATOM 1590 C C . ASP A 1 213 ? 3.325 10.380 1.070 1.00 92.00 213 ASP A C 1
ATOM 1592 O O . ASP A 1 213 ? 4.107 10.635 0.149 1.00 92.00 213 ASP A O 1
ATOM 1596 N N . VAL A 1 214 ? 2.601 11.338 1.650 1.00 96.06 214 VAL A N 1
ATOM 1597 C CA . VAL A 1 214 ? 2.675 12.746 1.248 1.00 96.06 214 VAL A CA 1
ATOM 1598 C C . VAL A 1 214 ? 4.071 13.312 1.500 1.00 96.06 214 VAL A C 1
ATOM 1600 O O . VAL A 1 214 ? 4.613 13.982 0.619 1.00 96.06 214 VAL A O 1
ATOM 1603 N N . PHE A 1 215 ? 4.699 13.020 2.643 1.00 96.38 215 PHE A N 1
ATOM 1604 C CA . PHE A 1 215 ? 6.070 13.459 2.900 1.00 96.38 215 PHE A CA 1
ATOM 1605 C C . PHE A 1 215 ? 7.055 12.876 1.891 1.00 96.38 215 PHE A C 1
ATOM 1607 O O . PHE A 1 215 ? 7.862 13.638 1.363 1.00 96.38 215 PHE A O 1
ATOM 1614 N N . ARG A 1 216 ? 6.951 11.585 1.549 1.00 94.50 216 ARG A N 1
ATOM 1615 C CA . ARG A 1 216 ? 7.778 10.950 0.505 1.00 94.50 216 ARG A CA 1
ATOM 1616 C C . ARG A 1 216 ? 7.637 11.659 -0.835 1.00 94.50 216 ARG A C 1
ATOM 1618 O O . ARG A 1 216 ? 8.638 11.910 -1.506 1.00 94.50 216 ARG A O 1
ATOM 1625 N N . VAL A 1 217 ? 6.407 11.995 -1.228 1.00 96.56 217 VAL A N 1
ATOM 1626 C CA . VAL A 1 217 ? 6.155 12.728 -2.474 1.00 96.56 217 VAL A CA 1
ATOM 1627 C C . VAL A 1 217 ? 6.777 14.118 -2.402 1.00 96.56 217 VAL A C 1
ATOM 1629 O O . VAL A 1 217 ? 7.585 14.453 -3.261 1.00 96.56 217 VAL A O 1
ATOM 1632 N N . LEU A 1 218 ? 6.464 14.916 -1.377 1.00 96.94 218 LEU A N 1
ATOM 1633 C CA . LEU A 1 218 ? 6.960 16.293 -1.228 1.00 96.94 218 LEU A CA 1
ATOM 1634 C C . LEU A 1 218 ? 8.486 16.381 -1.203 1.00 96.94 218 LEU A C 1
ATOM 1636 O O . LEU A 1 218 ? 9.084 17.301 -1.770 1.00 96.94 218 LEU A O 1
ATOM 1640 N N . ASP A 1 219 ? 9.105 15.415 -0.549 1.00 95.50 219 ASP A N 1
ATOM 1641 C CA . ASP A 1 219 ? 10.539 15.259 -0.451 1.00 95.50 219 ASP A CA 1
ATOM 1642 C C . ASP A 1 219 ? 11.178 14.898 -1.811 1.00 95.50 219 ASP A C 1
ATOM 1644 O O . ASP A 1 219 ? 12.227 15.449 -2.176 1.00 95.50 219 ASP A O 1
ATOM 1648 N N . PHE A 1 220 ? 10.486 14.091 -2.622 1.00 96.31 220 PHE A N 1
ATOM 1649 C CA . PHE A 1 220 ? 10.849 13.822 -4.012 1.00 96.31 220 PHE A CA 1
ATOM 1650 C C . PHE A 1 220 ? 10.698 15.047 -4.926 1.00 96.31 220 PHE A C 1
ATOM 1652 O O . PHE A 1 220 ? 11.455 15.173 -5.887 1.00 96.31 220 PHE A O 1
ATOM 1659 N N . LEU A 1 221 ? 9.813 16.007 -4.643 1.00 96.38 221 LEU A N 1
ATOM 1660 C CA . LEU A 1 221 ? 9.569 17.173 -5.515 1.00 96.38 221 LEU A CA 1
ATOM 1661 C C . LEU A 1 221 ? 10.641 18.268 -5.414 1.00 96.38 221 LEU A C 1
ATOM 1663 O O . LEU A 1 221 ? 11.116 18.544 -4.308 1.00 96.38 221 LEU A O 1
ATOM 1667 N N . PRO A 1 222 ? 11.060 18.904 -6.533 1.00 95.62 222 PRO A N 1
ATOM 1668 C CA . PRO A 1 222 ? 11.946 20.071 -6.500 1.00 95.62 222 PRO A CA 1
ATOM 1669 C C . PRO A 1 222 ? 11.378 21.191 -5.625 1.00 95.62 222 PRO A C 1
ATOM 1671 O O . PRO A 1 222 ? 10.167 21.308 -5.491 1.00 95.62 222 PRO A O 1
ATOM 1674 N N . THR A 1 223 ? 12.224 22.077 -5.090 1.00 95.56 223 THR A N 1
ATOM 1675 C CA . THR A 1 223 ? 11.791 23.150 -4.170 1.00 95.56 223 THR A CA 1
ATOM 1676 C C . THR A 1 223 ? 10.624 23.983 -4.694 1.00 95.56 223 THR A C 1
ATOM 1678 O O . THR A 1 223 ? 9.679 24.237 -3.952 1.00 95.56 223 THR A O 1
ATOM 1681 N N . ALA A 1 224 ? 10.662 24.371 -5.971 1.00 96.25 224 ALA A N 1
ATOM 1682 C CA . ALA A 1 224 ? 9.581 25.133 -6.590 1.00 96.25 224 ALA A CA 1
ATOM 1683 C C . ALA A 1 224 ? 8.258 24.346 -6.619 1.00 96.25 224 ALA A C 1
ATOM 1685 O O . ALA A 1 224 ? 7.214 24.889 -6.264 1.00 96.25 224 ALA A O 1
ATOM 1686 N N . GLU A 1 225 ? 8.311 23.059 -6.972 1.00 96.81 225 GLU A N 1
ATOM 1687 C CA . GLU A 1 225 ? 7.135 22.187 -7.039 1.00 96.81 225 GLU A CA 1
ATOM 1688 C C . GLU A 1 225 ? 6.609 21.820 -5.648 1.00 96.81 225 GLU A C 1
ATOM 1690 O O . GLU A 1 225 ? 5.398 21.778 -5.462 1.00 96.81 225 GLU A O 1
ATOM 1695 N N . THR A 1 226 ? 7.480 21.626 -4.651 1.00 97.44 226 THR A N 1
ATOM 1696 C CA . THR A 1 226 ? 7.071 21.450 -3.248 1.00 97.44 226 THR A CA 1
ATOM 1697 C C . THR A 1 226 ? 6.321 22.676 -2.752 1.00 97.44 226 THR A C 1
ATOM 1699 O O . THR A 1 226 ? 5.227 22.531 -2.224 1.00 97.44 226 THR A O 1
ATOM 1702 N N . ASN A 1 227 ? 6.857 23.884 -2.963 1.00 97.19 227 ASN A N 1
ATOM 1703 C CA . ASN A 1 227 ? 6.183 25.115 -2.545 1.00 97.19 227 ASN A CA 1
ATOM 1704 C C . ASN A 1 227 ? 4.817 25.264 -3.229 1.00 97.19 227 ASN A C 1
ATOM 1706 O O . ASN A 1 227 ? 3.824 25.582 -2.576 1.00 97.19 227 ASN A O 1
ATOM 1710 N N . GLN A 1 228 ? 4.746 24.981 -4.532 1.00 97.00 228 GLN A N 1
ATOM 1711 C CA . GLN A 1 228 ? 3.486 24.994 -5.270 1.00 97.00 228 GLN A CA 1
ATOM 1712 C C . GLN A 1 228 ? 2.490 23.955 -4.729 1.00 97.00 228 GLN A C 1
ATOM 1714 O O . GLN A 1 228 ? 1.339 24.295 -4.479 1.00 97.00 228 GLN A O 1
ATOM 1719 N N . ALA A 1 229 ? 2.918 22.709 -4.523 1.00 97.00 229 ALA A N 1
ATOM 1720 C CA . ALA A 1 229 ? 2.052 21.637 -4.040 1.00 97.00 229 ALA A CA 1
ATOM 1721 C C . ALA A 1 229 ? 1.546 21.902 -2.614 1.00 97.00 229 ALA A C 1
ATOM 1723 O O . ALA A 1 229 ? 0.359 21.738 -2.355 1.00 97.00 229 ALA A O 1
ATOM 1724 N N . VAL A 1 230 ? 2.420 22.364 -1.713 1.00 97.62 230 VAL A N 1
ATOM 1725 C CA . VAL A 1 230 ? 2.073 22.665 -0.315 1.00 97.62 230 VAL A CA 1
ATOM 1726 C C . VAL A 1 230 ? 1.149 23.880 -0.214 1.00 97.62 230 VAL A C 1
ATOM 1728 O O . VAL A 1 230 ? 0.187 23.844 0.546 1.00 97.62 230 VAL A O 1
ATOM 1731 N N . SER A 1 231 ? 1.384 24.935 -1.003 1.00 97.12 231 SER A N 1
ATOM 1732 C CA . SER A 1 231 ? 0.524 26.134 -1.007 1.00 97.12 231 SER A CA 1
ATOM 1733 C C . SER A 1 231 ? -0.911 25.884 -1.473 1.00 97.12 231 SER A C 1
ATOM 1735 O O . SER A 1 231 ? -1.792 26.678 -1.144 1.00 97.12 231 SER A O 1
ATOM 1737 N N . ALA A 1 232 ? -1.148 24.787 -2.196 1.00 97.00 232 ALA A N 1
ATOM 1738 C CA . ALA A 1 232 ? -2.478 24.358 -2.612 1.00 97.00 232 ALA A CA 1
ATOM 1739 C C . ALA A 1 232 ? -3.232 23.552 -1.537 1.00 97.00 232 ALA A C 1
ATOM 1741 O O . ALA A 1 232 ? -4.425 23.313 -1.707 1.00 97.00 232 ALA A O 1
ATOM 1742 N N . LEU A 1 233 ? -2.567 23.134 -0.452 1.00 97.25 233 LEU A N 1
ATOM 1743 C CA . LEU A 1 233 ? -3.193 22.343 0.608 1.00 97.25 233 LEU A CA 1
ATOM 1744 C C . LEU A 1 233 ? -4.146 23.189 1.458 1.00 97.25 233 LEU A C 1
ATOM 1746 O O . LEU A 1 233 ? -3.872 24.355 1.767 1.00 97.25 233 LEU A O 1
ATOM 1750 N N . GLY A 1 234 ? -5.254 22.572 1.863 1.00 96.56 234 GLY A N 1
ATOM 1751 C CA . GLY A 1 234 ? -6.228 23.148 2.781 1.00 96.56 234 GLY A CA 1
ATOM 1752 C C . GLY A 1 234 ? -5.780 23.094 4.244 1.00 96.56 234 GLY A C 1
ATOM 1753 O O . GLY A 1 234 ? -4.811 22.428 4.612 1.00 96.56 234 GLY A O 1
ATOM 1754 N N . GLN A 1 235 ? -6.532 23.767 5.120 1.00 96.31 235 GLN A N 1
ATOM 1755 C CA . GLN A 1 235 ? -6.204 23.857 6.548 1.00 96.31 235 GLN A CA 1
ATOM 1756 C C . GLN A 1 235 ? -6.077 22.483 7.224 1.00 96.31 235 GLN A C 1
ATOM 1758 O O . GLN A 1 235 ? -5.125 22.257 7.965 1.00 96.31 235 GLN A O 1
ATOM 1763 N N . SER A 1 236 ? -7.026 21.570 7.000 1.00 95.00 236 SER A N 1
ATOM 1764 C CA . SER A 1 236 ? -7.030 20.235 7.618 1.00 95.00 236 SER A CA 1
ATOM 1765 C C . SER A 1 236 ? -5.820 19.398 7.199 1.00 95.00 236 SER A C 1
ATOM 1767 O O . SER A 1 236 ? -5.209 18.744 8.040 1.00 95.00 236 SER A O 1
ATOM 1769 N N . GLU A 1 237 ? -5.443 19.466 5.925 1.00 97.00 237 GLU A N 1
ATOM 1770 C CA . GLU A 1 237 ? -4.300 18.756 5.342 1.00 97.00 237 GLU A CA 1
ATOM 1771 C C . GLU A 1 237 ? -2.978 19.313 5.877 1.00 97.00 237 GLU A C 1
ATOM 1773 O O . GLU A 1 237 ? -2.110 18.555 6.313 1.00 97.00 237 GLU A O 1
ATOM 1778 N N . LEU A 1 238 ? -2.853 20.644 5.941 1.00 97.31 238 LEU A N 1
ATOM 1779 C CA . LEU A 1 238 ? -1.709 21.302 6.569 1.00 97.31 238 LEU A CA 1
ATOM 1780 C C . LEU A 1 238 ? -1.602 20.934 8.051 1.00 97.31 238 LEU A C 1
ATOM 1782 O O . LEU A 1 238 ? -0.517 20.583 8.501 1.00 97.31 238 LEU A O 1
ATOM 1786 N N . ILE A 1 239 ? -2.706 20.953 8.809 1.00 95.31 239 ILE A N 1
ATOM 1787 C CA . ILE A 1 239 ? -2.712 20.520 10.216 1.00 95.31 239 ILE A CA 1
ATOM 1788 C C . ILE A 1 239 ? -2.235 19.070 10.331 1.00 95.31 239 ILE A C 1
ATOM 1790 O O . ILE A 1 239 ? -1.433 18.774 11.218 1.00 95.31 239 ILE A O 1
ATOM 1794 N N . LEU A 1 240 ? -2.714 18.174 9.464 1.00 93.81 240 LEU A N 1
ATOM 1795 C CA . LEU A 1 240 ? -2.321 16.768 9.479 1.00 93.81 240 LEU A CA 1
ATOM 1796 C C . LEU A 1 240 ? -0.813 16.614 9.233 1.00 93.81 240 LEU A C 1
ATOM 1798 O O . LEU A 1 240 ? -0.148 15.924 10.006 1.00 93.81 240 LEU A O 1
ATOM 1802 N N . LEU A 1 241 ? -0.249 17.285 8.225 1.00 96.31 241 LEU A N 1
ATOM 1803 C CA . LEU A 1 241 ? 1.193 17.232 7.962 1.00 96.31 241 LEU A CA 1
ATOM 1804 C C . LEU A 1 241 ? 2.012 17.870 9.082 1.00 96.31 241 LEU A C 1
ATOM 1806 O O . LEU A 1 241 ? 2.981 17.273 9.541 1.00 96.31 241 LEU A O 1
ATOM 1810 N N . LEU A 1 242 ? 1.616 19.049 9.563 1.00 95.56 242 LEU A N 1
ATOM 1811 C CA . LEU A 1 242 ? 2.325 19.763 10.627 1.00 95.56 242 LEU A CA 1
ATOM 1812 C C . LEU A 1 242 ? 2.371 18.935 11.913 1.00 95.56 242 LEU A C 1
ATOM 1814 O O . LEU A 1 242 ? 3.445 18.789 12.492 1.00 95.56 242 LEU A O 1
ATOM 1818 N N . LYS A 1 243 ? 1.251 18.312 12.307 1.00 91.31 243 LYS A N 1
ATOM 1819 C CA . LYS A 1 243 ? 1.193 17.395 13.458 1.00 91.31 243 LYS A CA 1
ATOM 1820 C C . LYS A 1 243 ? 2.108 16.185 13.292 1.00 91.31 243 LYS A C 1
ATOM 1822 O O . LYS A 1 243 ? 2.684 15.732 14.273 1.00 91.31 243 LYS A O 1
ATOM 1827 N N . ASN A 1 244 ? 2.272 15.701 12.063 1.00 90.25 244 ASN A N 1
ATOM 1828 C CA . ASN A 1 244 ? 3.139 14.574 11.721 1.00 90.25 244 ASN A CA 1
ATOM 1829 C C . ASN A 1 244 ? 4.536 15.012 11.252 1.00 90.25 244 ASN A C 1
ATOM 1831 O O . ASN A 1 244 ? 5.248 14.230 10.622 1.00 90.25 244 ASN A O 1
ATOM 1835 N N . GLY A 1 245 ? 4.951 16.242 11.572 1.00 91.88 245 GLY A N 1
ATOM 1836 C CA . GLY A 1 245 ? 6.147 16.886 11.032 1.00 91.88 245 GLY A CA 1
ATOM 1837 C C . GLY A 1 245 ? 7.451 16.097 11.153 1.00 91.88 245 GLY A C 1
ATOM 1838 O O . GLY A 1 245 ? 8.283 16.196 10.258 1.00 91.88 245 GLY A O 1
ATOM 1839 N N . ARG A 1 246 ? 7.633 15.263 12.189 1.00 85.69 246 ARG A N 1
ATOM 1840 C CA . ARG A 1 246 ? 8.853 14.433 12.299 1.00 85.69 246 ARG A CA 1
ATOM 1841 C C . ARG A 1 246 ? 8.921 13.305 11.287 1.00 85.69 246 ARG A C 1
ATOM 1843 O O . ARG A 1 246 ? 10.006 12.803 11.020 1.00 85.69 246 ARG A O 1
ATOM 1850 N N . SER A 1 247 ? 7.800 12.906 10.686 1.00 86.38 247 SER A N 1
ATOM 1851 C CA . SER A 1 247 ? 7.866 11.977 9.559 1.00 86.38 247 SER A CA 1
ATOM 1852 C C . SER A 1 247 ? 8.736 12.545 8.443 1.00 86.38 247 SER A C 1
ATOM 1854 O O . SER A 1 247 ? 9.459 11.772 7.821 1.00 86.38 247 SER A O 1
ATOM 1856 N N . ALA A 1 248 ? 8.755 13.874 8.270 1.00 90.62 248 ALA A N 1
ATOM 1857 C CA . ALA A 1 248 ? 9.648 14.551 7.339 1.00 90.62 248 ALA A CA 1
ATOM 1858 C C . ALA A 1 248 ? 11.136 14.316 7.660 1.00 90.62 248 ALA A C 1
ATOM 1860 O O . ALA A 1 248 ? 11.926 14.170 6.736 1.00 90.62 248 ALA A O 1
ATOM 1861 N N . ASP A 1 249 ? 11.519 14.228 8.940 1.00 87.62 249 ASP A N 1
ATOM 1862 C CA . ASP A 1 249 ? 12.920 14.117 9.393 1.00 87.62 249 ASP A CA 1
ATOM 1863 C C . ASP A 1 249 ? 13.604 12.828 8.924 1.00 87.62 249 ASP A C 1
ATOM 1865 O O . ASP A 1 249 ? 14.830 12.746 8.864 1.00 87.62 249 ASP A O 1
ATOM 1869 N N . ARG A 1 250 ? 12.815 11.811 8.561 1.00 84.19 250 ARG A N 1
ATOM 1870 C CA . ARG A 1 250 ? 13.319 10.552 7.994 1.00 84.19 250 ARG A CA 1
ATOM 1871 C C . ARG A 1 250 ? 13.811 10.708 6.562 1.00 84.19 250 ARG A C 1
ATOM 1873 O O . ARG A 1 250 ? 14.524 9.836 6.062 1.00 84.19 250 ARG A O 1
ATOM 1880 N N . PHE A 1 251 ? 13.427 11.792 5.898 1.00 88.69 251 PHE A N 1
ATOM 1881 C CA . PHE A 1 251 ? 13.803 12.042 4.524 1.00 88.69 251 PHE A CA 1
ATOM 1882 C C . PHE A 1 251 ? 14.926 13.085 4.454 1.00 88.69 251 PHE A C 1
ATOM 1884 O O . PHE A 1 251 ? 14.870 14.102 5.142 1.00 88.69 251 PHE A O 1
ATOM 1891 N N . PRO A 1 252 ? 15.950 12.871 3.608 1.00 89.38 252 PRO A N 1
ATOM 1892 C CA . PRO A 1 252 ? 17.067 13.801 3.461 1.00 89.38 252 PRO A CA 1
ATOM 1893 C C . PRO A 1 252 ? 16.700 15.265 3.172 1.00 89.38 252 PRO A C 1
ATOM 1895 O O . PRO A 1 252 ? 17.479 16.145 3.511 1.00 89.38 252 PRO A O 1
ATOM 1898 N N . GLU A 1 253 ? 15.542 15.548 2.562 1.00 92.69 253 GLU A N 1
ATOM 1899 C CA . GLU A 1 253 ? 15.064 16.915 2.295 1.00 92.69 253 GLU A CA 1
ATOM 1900 C C . GLU A 1 253 ? 13.922 17.319 3.248 1.00 92.69 253 GLU A C 1
ATOM 1902 O O . GLU A 1 253 ? 13.167 18.256 2.975 1.00 92.69 253 GLU A O 1
ATOM 1907 N N . GLY A 1 254 ? 13.787 16.633 4.385 1.00 93.00 254 GLY A N 1
ATOM 1908 C CA . GLY A 1 254 ? 12.742 16.859 5.379 1.00 93.00 254 GLY A CA 1
ATOM 1909 C C . GLY A 1 254 ? 12.692 18.291 5.899 1.00 93.00 254 GLY A C 1
ATOM 1910 O O . GLY A 1 254 ? 11.618 18.885 5.976 1.00 93.00 254 GLY A O 1
ATOM 1911 N N . ASP A 1 255 ? 13.850 18.891 6.184 1.00 95.19 255 ASP A N 1
ATOM 1912 C CA . ASP A 1 255 ? 13.942 20.282 6.647 1.00 95.19 255 ASP A CA 1
ATOM 1913 C C . ASP A 1 255 ? 13.391 21.275 5.622 1.00 95.19 255 ASP A C 1
ATOM 1915 O O . ASP A 1 255 ? 12.677 22.215 5.979 1.00 95.19 255 ASP A O 1
ATOM 1919 N N . ARG A 1 256 ? 13.645 21.027 4.333 1.00 96.25 256 ARG A N 1
ATOM 1920 C CA . ARG A 1 256 ? 13.103 21.827 3.231 1.00 96.25 256 ARG A CA 1
ATOM 1921 C C . ARG A 1 256 ? 11.583 21.696 3.150 1.00 96.25 256 ARG A C 1
ATOM 1923 O O . ARG A 1 256 ? 10.896 22.704 2.980 1.00 96.25 256 ARG A O 1
ATOM 1930 N N . VAL A 1 257 ? 11.051 20.480 3.288 1.00 97.06 257 VAL A N 1
ATOM 1931 C CA . VAL A 1 257 ? 9.598 20.244 3.299 1.00 97.06 257 VAL A CA 1
ATOM 1932 C C . VAL A 1 257 ? 8.948 20.927 4.505 1.00 97.06 257 VAL A C 1
ATOM 1934 O O . VAL A 1 257 ? 7.952 21.631 4.337 1.00 97.06 257 VAL A O 1
ATOM 1937 N N . LYS A 1 258 ? 9.537 20.811 5.703 1.00 96.75 258 LYS A N 1
ATOM 1938 C CA . LYS A 1 258 ? 9.045 21.490 6.912 1.00 96.75 258 LYS A CA 1
ATOM 1939 C C . LYS A 1 258 ? 9.056 23.007 6.763 1.00 96.75 258 LYS A C 1
ATOM 1941 O O . LYS A 1 258 ? 8.059 23.642 7.087 1.00 96.75 258 LYS A O 1
ATOM 1946 N N . ALA A 1 259 ? 10.127 23.587 6.222 1.00 96.88 259 ALA A N 1
ATOM 1947 C CA . ALA A 1 259 ? 10.201 25.024 5.962 1.00 96.88 259 ALA A CA 1
ATOM 1948 C C . ALA A 1 259 ? 9.103 25.494 4.989 1.00 96.88 259 ALA A C 1
ATOM 1950 O O . ALA A 1 259 ? 8.509 26.551 5.194 1.00 96.88 259 ALA A O 1
ATOM 1951 N N . SER A 1 260 ? 8.793 24.693 3.963 1.00 97.50 260 SER A N 1
ATOM 1952 C CA . SER A 1 260 ? 7.702 24.969 3.019 1.00 97.50 260 SER A CA 1
ATOM 1953 C C . SER A 1 260 ? 6.321 24.925 3.692 1.00 97.50 260 SER A C 1
ATOM 1955 O O . SER A 1 260 ? 5.503 25.827 3.489 1.00 97.50 260 SER A O 1
ATOM 1957 N N . LEU A 1 261 ? 6.081 23.927 4.552 1.00 97.69 261 LEU A N 1
ATOM 1958 C CA . LEU A 1 261 ? 4.858 23.811 5.359 1.00 97.69 261 LEU A CA 1
ATOM 1959 C C . LEU A 1 261 ? 4.700 24.983 6.331 1.00 97.69 261 LEU A C 1
ATOM 1961 O O . LEU A 1 261 ? 3.627 25.571 6.419 1.00 97.69 261 LEU A O 1
ATOM 1965 N N . ASP A 1 262 ? 5.778 25.355 7.016 1.00 97.31 262 ASP A N 1
ATOM 1966 C CA . ASP A 1 262 ? 5.817 26.456 7.978 1.00 97.31 262 ASP A CA 1
ATOM 1967 C C . ASP A 1 262 ? 5.526 27.808 7.305 1.00 97.31 262 ASP A C 1
ATOM 1969 O O . ASP A 1 262 ? 4.691 28.587 7.771 1.00 97.31 262 ASP A O 1
ATOM 1973 N N . ALA A 1 263 ? 6.181 28.071 6.169 1.00 97.50 263 ALA A N 1
ATOM 1974 C CA . ALA A 1 263 ? 5.968 29.277 5.376 1.00 97.50 263 ALA A CA 1
ATOM 1975 C C . ALA A 1 263 ? 4.530 29.354 4.849 1.00 97.50 263 ALA A C 1
ATOM 1977 O O . ALA A 1 263 ? 3.888 30.400 4.961 1.00 97.50 263 ALA A O 1
ATOM 1978 N N . THR A 1 264 ? 4.005 28.240 4.333 1.00 97.81 264 THR A N 1
ATOM 1979 C CA . THR A 1 264 ? 2.628 28.161 3.831 1.00 97.81 264 THR A CA 1
ATOM 1980 C C . THR A 1 264 ? 1.614 28.374 4.949 1.00 97.81 264 THR A C 1
ATOM 1982 O O . THR A 1 264 ? 0.693 29.173 4.789 1.00 97.81 264 THR A O 1
ATOM 1985 N N . TRP A 1 265 ? 1.805 27.732 6.104 1.00 98.00 265 TRP A N 1
ATOM 1986 C CA . TRP A 1 265 ? 0.930 27.905 7.261 1.00 98.00 265 TRP A CA 1
ATOM 1987 C C . TRP A 1 265 ? 0.867 29.362 7.704 1.00 98.00 265 TRP A C 1
ATOM 1989 O O . TRP A 1 265 ? -0.220 29.916 7.843 1.00 98.00 265 TRP A O 1
ATOM 1999 N N . ARG A 1 266 ? 2.020 30.015 7.891 1.00 97.50 266 ARG A N 1
ATOM 2000 C CA . ARG A 1 266 ? 2.046 31.419 8.326 1.00 97.50 266 ARG A CA 1
ATOM 2001 C C . ARG A 1 266 ? 1.467 32.372 7.286 1.00 97.50 266 ARG A C 1
ATOM 2003 O O . ARG A 1 266 ? 0.910 33.397 7.670 1.00 97.50 266 ARG A O 1
ATOM 2010 N N . ALA A 1 267 ? 1.590 32.047 5.999 1.00 97.81 267 ALA A N 1
ATOM 2011 C CA . ALA A 1 267 ? 0.972 32.820 4.929 1.00 97.81 267 ALA A CA 1
ATOM 2012 C C . ALA A 1 267 ? -0.561 32.681 4.925 1.00 97.81 267 ALA A C 1
ATOM 2014 O O . ALA A 1 267 ? -1.255 33.682 4.763 1.00 97.81 267 ALA A O 1
ATOM 2015 N N . GLN A 1 268 ? -1.091 31.468 5.123 1.00 97.62 268 GLN A N 1
ATOM 2016 C CA . GLN A 1 268 ? -2.537 31.210 5.122 1.00 97.62 268 GLN A CA 1
ATOM 2017 C C . GLN A 1 268 ? -3.226 31.589 6.450 1.00 97.62 268 GLN A C 1
ATOM 2019 O O . GLN A 1 268 ? -4.380 32.014 6.440 1.00 97.62 268 GLN A O 1
ATOM 2024 N N . PHE A 1 269 ? -2.530 31.472 7.587 1.00 97.12 269 PHE A N 1
ATOM 2025 C CA . PHE A 1 269 ? -3.070 31.671 8.940 1.00 97.12 269 PHE A CA 1
ATOM 2026 C C . PHE A 1 269 ? -2.205 32.649 9.758 1.00 97.12 269 PHE A C 1
ATOM 2028 O O . PHE A 1 269 ? -1.562 32.258 10.741 1.00 97.12 269 PHE A O 1
ATOM 2035 N N . PRO A 1 270 ? -2.154 33.939 9.376 1.00 97.44 270 PRO A N 1
ATOM 2036 C CA . PRO A 1 270 ? -1.329 34.925 10.063 1.00 97.44 270 PRO A CA 1
ATOM 2037 C C . PRO A 1 270 ? -1.732 35.057 11.539 1.00 97.44 270 PRO A C 1
ATOM 2039 O O . PRO A 1 270 ? -2.904 35.220 11.870 1.00 97.44 270 PRO A O 1
ATOM 2042 N N . GLY A 1 271 ? -0.745 34.995 12.436 1.00 95.44 271 GLY A N 1
ATOM 2043 C CA . GLY A 1 271 ? -0.948 35.105 13.886 1.00 95.44 271 GLY A CA 1
ATOM 2044 C C . GLY A 1 271 ? -1.325 33.802 14.601 1.00 95.44 271 GLY A C 1
ATOM 2045 O O . GLY A 1 271 ? -1.399 33.801 15.828 1.00 95.44 271 GLY A O 1
ATOM 2046 N N . VAL A 1 272 ? -1.514 32.692 13.879 1.00 96.62 272 VAL A N 1
ATOM 2047 C CA . VAL A 1 272 ? -1.733 31.365 14.474 1.00 96.62 272 VAL A CA 1
ATOM 2048 C C . VAL A 1 272 ? -0.422 30.583 14.463 1.00 96.62 272 VAL A C 1
ATOM 2050 O O . VAL A 1 272 ? 0.160 30.344 13.404 1.00 96.62 272 VAL A O 1
ATOM 2053 N N . GLU A 1 273 ? 0.052 30.162 15.637 1.00 95.00 273 GLU A N 1
ATOM 2054 C CA . GLU A 1 273 ? 1.235 29.302 15.740 1.00 95.00 273 GLU A CA 1
ATOM 2055 C C . GLU A 1 273 ? 0.969 27.960 15.023 1.00 95.00 273 GLU A C 1
ATOM 2057 O O . GLU A 1 273 ? -0.071 27.342 15.277 1.00 95.00 273 GLU A O 1
ATOM 2062 N N . PRO A 1 274 ? 1.854 27.501 14.112 1.00 94.25 274 PRO A N 1
ATOM 2063 C CA . PRO A 1 274 ? 1.676 26.209 13.465 1.00 94.25 274 PRO A CA 1
ATOM 2064 C C . PRO A 1 274 ? 1.628 25.084 14.505 1.00 94.25 274 PRO A C 1
ATOM 2066 O O . PRO A 1 274 ? 2.440 25.089 15.435 1.00 94.25 274 PRO A O 1
ATOM 2069 N N . PRO A 1 275 ? 0.722 24.097 14.363 1.00 93.31 275 PRO A N 1
ATOM 2070 C CA . PRO A 1 275 ? 0.569 22.991 15.305 1.00 93.31 275 PRO A CA 1
ATOM 2071 C C . PRO A 1 275 ? 1.674 21.938 15.131 1.00 93.31 275 PRO A C 1
ATOM 2073 O O . PRO A 1 275 ? 1.393 20.742 15.041 1.00 93.31 275 PRO A O 1
ATOM 2076 N N . TRP A 1 276 ? 2.931 22.378 15.069 1.00 89.12 276 TRP A N 1
ATOM 2077 C CA . TRP A 1 276 ? 4.077 21.487 15.138 1.00 89.12 276 TRP A CA 1
ATOM 2078 C C . TRP A 1 276 ? 3.986 20.663 16.427 1.00 89.12 276 TRP A C 1
ATOM 2080 O O . TRP A 1 276 ? 3.625 21.212 17.478 1.00 89.12 276 TRP A O 1
ATOM 2090 N N . PRO A 1 277 ? 4.312 19.361 16.386 1.00 81.00 277 PRO A N 1
ATOM 2091 C CA . PRO A 1 277 ? 4.426 18.570 17.592 1.00 81.00 277 PRO A CA 1
ATOM 2092 C C . PRO A 1 277 ? 5.467 19.246 18.480 1.00 81.00 277 PRO A C 1
ATOM 2094 O O . PRO A 1 277 ? 6.654 19.308 18.156 1.00 81.00 277 PRO A O 1
ATOM 2097 N N . LYS A 1 278 ? 5.008 19.800 19.604 1.00 77.81 278 LYS A N 1
ATOM 2098 C CA . LYS A 1 278 ? 5.911 20.268 20.652 1.00 77.81 278 LYS A CA 1
ATOM 2099 C C . LYS A 1 278 ? 6.716 19.054 21.094 1.00 77.81 278 LYS A C 1
ATOM 2101 O O . LYS A 1 278 ? 6.140 17.975 21.226 1.00 77.81 278 LYS A O 1
ATOM 2106 N N . ALA A 1 279 ? 8.022 19.218 21.313 1.00 63.59 279 ALA A N 1
ATOM 2107 C CA . ALA A 1 279 ? 8.836 18.159 21.901 1.00 63.59 279 ALA A CA 1
ATOM 2108 C C . ALA A 1 279 ? 8.091 17.630 23.142 1.00 63.59 279 ALA A C 1
ATOM 2110 O O . ALA A 1 279 ? 7.806 18.428 24.042 1.00 63.59 279 ALA A O 1
ATOM 2111 N N . PRO A 1 280 ? 7.660 16.356 23.159 1.00 56.88 280 PRO A N 1
ATOM 2112 C CA . PRO A 1 280 ? 6.755 15.895 24.193 1.00 56.88 280 PRO A CA 1
ATOM 2113 C C . PRO A 1 280 ? 7.477 15.956 25.538 1.00 56.88 280 PRO A C 1
ATOM 2115 O O . PRO A 1 280 ? 8.516 15.335 25.741 1.00 56.88 280 PRO A O 1
ATOM 2118 N N . THR A 1 281 ? 6.917 16.726 26.466 1.00 53.25 281 THR A N 1
ATOM 2119 C CA . THR A 1 281 ? 7.327 16.779 27.878 1.00 53.25 281 THR A CA 1
ATOM 2120 C C . THR A 1 281 ? 6.373 15.998 28.782 1.00 53.25 281 THR A C 1
ATOM 2122 O O . THR A 1 281 ? 6.394 16.150 30.001 1.00 53.25 281 THR A O 1
ATOM 2125 N N . VAL A 1 282 ? 5.515 15.148 28.215 1.00 48.69 282 VAL A N 1
ATOM 2126 C CA . VAL A 1 282 ? 4.326 14.648 28.910 1.00 48.69 282 VAL A CA 1
ATOM 2127 C C . VAL A 1 282 ? 4.399 13.137 29.083 1.00 48.69 282 VAL A C 1
ATOM 2129 O O . VAL A 1 282 ? 4.139 12.400 28.143 1.00 48.69 282 VAL A O 1
ATOM 2132 N N . SER A 1 283 ? 4.785 12.735 30.302 1.00 56.09 283 SER A N 1
ATOM 2133 C CA . SER A 1 283 ? 4.572 11.442 31.002 1.00 56.09 283 SER A CA 1
ATOM 2134 C C . SER A 1 283 ? 5.682 11.163 32.031 1.00 56.09 283 SER A C 1
ATOM 2136 O O . SER A 1 283 ? 5.680 10.127 32.693 1.00 56.09 283 SER A O 1
ATOM 2138 N N . GLY A 1 284 ? 6.673 12.055 32.165 1.00 64.25 284 GLY A N 1
ATOM 2139 C CA . GLY A 1 284 ? 7.798 11.889 33.097 1.00 64.25 284 GLY A CA 1
ATOM 2140 C C . GLY A 1 284 ? 8.806 10.803 32.695 1.00 64.25 284 GLY A C 1
ATOM 2141 O O . GLY A 1 284 ? 9.875 10.721 33.295 1.00 64.25 284 GLY A O 1
ATOM 2142 N N . ARG A 1 285 ? 8.517 10.003 31.660 1.00 69.94 285 ARG A N 1
ATOM 2143 C CA . ARG A 1 285 ? 9.465 9.076 31.038 1.00 69.94 285 ARG A CA 1
ATOM 2144 C C . ARG A 1 285 ? 10.078 9.728 29.809 1.00 69.94 285 ARG A C 1
ATOM 2146 O O . ARG A 1 285 ? 9.406 10.022 28.831 1.00 69.94 285 ARG A O 1
ATOM 2153 N N . ASN A 1 286 ? 11.378 9.968 29.887 1.00 84.31 286 ASN A N 1
ATOM 2154 C CA . ASN A 1 286 ? 12.167 10.394 28.747 1.00 84.31 286 ASN A CA 1
ATOM 2155 C C . ASN A 1 286 ? 12.302 9.200 27.786 1.00 84.31 286 ASN A C 1
ATOM 2157 O O . ASN A 1 286 ? 13.018 8.252 28.107 1.00 84.31 286 ASN A O 1
ATOM 2161 N N . VAL A 1 287 ? 11.617 9.225 26.637 1.00 88.56 287 VAL A N 1
ATOM 2162 C CA . VAL A 1 287 ? 11.674 8.136 25.642 1.00 88.56 287 VAL A CA 1
ATOM 2163 C C . VAL A 1 287 ? 13.106 7.883 25.176 1.00 88.56 287 VAL A C 1
ATOM 2165 O O . VAL A 1 287 ? 13.514 6.730 25.061 1.00 88.56 287 VAL A O 1
ATOM 2168 N N . ALA A 1 288 ? 13.923 8.927 25.016 1.00 87.38 288 ALA A N 1
ATOM 2169 C CA . ALA A 1 288 ? 15.337 8.765 24.683 1.00 87.38 288 ALA A CA 1
ATOM 2170 C C . ALA A 1 288 ? 16.122 7.978 25.754 1.00 87.38 288 ALA A C 1
ATOM 2172 O O . ALA A 1 288 ? 17.122 7.342 25.429 1.00 87.38 288 ALA A O 1
ATOM 2173 N N . ALA A 1 289 ? 15.658 7.978 27.009 1.00 87.81 289 ALA A N 1
ATOM 2174 C CA . ALA A 1 289 ? 16.238 7.204 28.107 1.00 87.81 289 ALA A CA 1
ATOM 2175 C C . ALA A 1 289 ? 15.642 5.789 28.262 1.00 87.81 289 ALA A C 1
ATOM 2177 O O . ALA A 1 289 ? 16.121 5.025 29.099 1.00 87.81 289 ALA A O 1
ATOM 2178 N N . MET A 1 290 ? 14.606 5.424 27.497 1.00 90.56 290 MET A N 1
ATOM 2179 C CA . MET A 1 290 ? 14.046 4.069 27.516 1.00 90.56 290 MET A CA 1
ATOM 2180 C C . MET A 1 290 ? 15.036 3.077 26.904 1.00 90.56 290 MET A C 1
ATOM 2182 O O . MET A 1 290 ? 15.720 3.384 25.923 1.00 90.56 290 MET A O 1
ATOM 2186 N N . SER A 1 291 ? 15.091 1.861 27.449 1.00 91.25 291 SER A N 1
ATOM 2187 C CA . SER A 1 291 ? 15.839 0.787 26.798 1.00 91.25 291 SER A CA 1
ATOM 2188 C C . SER A 1 291 ? 15.197 0.441 25.448 1.00 91.25 291 SER A C 1
ATOM 2190 O O . SER A 1 291 ? 13.996 0.633 25.255 1.00 91.25 291 SER A O 1
ATOM 2192 N N . THR A 1 292 ? 15.962 -0.116 24.503 1.00 88.06 292 THR A N 1
ATOM 2193 C CA . THR A 1 292 ? 15.418 -0.572 23.207 1.00 88.06 292 THR A CA 1
ATOM 2194 C C . THR A 1 292 ? 14.231 -1.524 23.385 1.00 88.06 292 THR A C 1
ATOM 2196 O O . THR A 1 292 ? 13.265 -1.461 22.630 1.00 88.06 292 THR A O 1
ATOM 2199 N N . MET A 1 293 ? 14.278 -2.381 24.408 1.00 87.69 293 MET A N 1
ATOM 2200 C CA . MET A 1 293 ? 13.200 -3.314 24.735 1.00 87.69 293 MET A CA 1
ATOM 2201 C C . MET A 1 293 ? 11.947 -2.591 25.240 1.00 87.69 293 MET A C 1
ATOM 2203 O O . MET A 1 293 ? 10.846 -2.923 24.807 1.00 87.69 293 MET A O 1
ATOM 2207 N N . ASP A 1 294 ? 12.105 -1.577 26.096 1.00 91.06 294 ASP A N 1
ATOM 2208 C CA . ASP A 1 294 ? 10.976 -0.772 26.574 1.00 91.06 294 ASP A CA 1
ATOM 2209 C C . ASP A 1 294 ? 10.333 0.017 25.434 1.00 91.06 294 ASP A C 1
ATOM 2211 O O . ASP A 1 294 ? 9.108 0.110 25.384 1.00 91.06 294 ASP A O 1
ATOM 2215 N N . LYS A 1 295 ? 11.135 0.541 24.496 1.00 92.56 295 LYS A N 1
ATOM 2216 C CA . LYS A 1 295 ? 10.625 1.223 23.299 1.00 92.56 295 LYS A CA 1
ATOM 2217 C C . LYS A 1 295 ? 9.830 0.270 22.409 1.00 92.56 295 LYS A C 1
ATOM 2219 O O . LYS A 1 295 ? 8.709 0.589 22.041 1.00 92.56 295 LYS A O 1
ATOM 2224 N N . LEU A 1 296 ? 10.360 -0.923 22.119 1.00 91.75 296 LEU A N 1
ATOM 2225 C CA . LEU A 1 296 ? 9.647 -1.948 21.344 1.00 91.75 296 LEU A CA 1
ATOM 2226 C C . LEU A 1 296 ? 8.321 -2.339 22.007 1.00 91.75 296 LEU A C 1
ATOM 2228 O O . LEU A 1 296 ? 7.290 -2.372 21.340 1.00 91.75 296 LEU A O 1
ATOM 2232 N N . ALA A 1 297 ? 8.333 -2.595 23.318 1.00 91.81 297 ALA A N 1
ATOM 2233 C CA . ALA A 1 297 ? 7.130 -2.932 24.071 1.00 91.81 297 ALA A CA 1
ATOM 2234 C C . ALA A 1 297 ? 6.105 -1.791 24.050 1.00 91.81 297 ALA A C 1
ATOM 2236 O O . ALA A 1 297 ? 4.914 -2.022 23.856 1.00 91.81 297 ALA A O 1
ATOM 2237 N N . GLU A 1 298 ? 6.557 -0.554 24.229 1.00 93.88 298 GLU A N 1
ATOM 2238 C CA . GLU A 1 298 ? 5.687 0.617 24.227 1.00 93.88 298 GLU A CA 1
ATOM 2239 C C . GLU A 1 298 ? 5.103 0.908 22.838 1.00 93.88 298 GLU A C 1
ATOM 2241 O O . GLU A 1 298 ? 3.910 1.183 22.721 1.00 93.88 298 GLU A O 1
ATOM 2246 N N . SER A 1 299 ? 5.886 0.749 21.772 1.00 93.75 299 SER A N 1
ATOM 2247 C CA . SER A 1 299 ? 5.390 0.815 20.395 1.00 93.75 299 SER A CA 1
ATOM 2248 C C . SER A 1 299 ? 4.368 -0.284 20.094 1.00 93.75 299 SER A C 1
ATOM 2250 O O . SER A 1 299 ? 3.343 -0.003 19.476 1.00 93.75 299 SER A O 1
ATOM 2252 N N . ILE A 1 300 ? 4.578 -1.518 20.573 1.00 93.25 300 ILE A N 1
ATOM 2253 C CA . ILE A 1 300 ? 3.575 -2.591 20.456 1.00 93.25 300 ILE A CA 1
ATOM 2254 C C . ILE A 1 300 ? 2.299 -2.207 21.213 1.00 93.25 300 ILE A C 1
ATOM 2256 O O . ILE A 1 300 ? 1.220 -2.334 20.646 1.00 93.25 300 ILE A O 1
ATOM 2260 N N . ARG A 1 301 ? 2.380 -1.658 22.435 1.00 92.94 301 ARG A N 1
ATOM 2261 C CA . ARG A 1 301 ? 1.186 -1.154 23.148 1.00 92.94 301 ARG A CA 1
ATOM 2262 C C . ARG A 1 301 ? 0.428 -0.111 22.331 1.00 92.94 301 ARG A C 1
ATOM 2264 O O . ARG A 1 301 ? -0.781 -0.207 22.167 1.00 92.94 301 ARG A O 1
ATOM 2271 N N . ARG A 1 302 ? 1.147 0.845 21.746 1.00 92.75 302 ARG A N 1
ATOM 2272 C CA . ARG A 1 302 ? 0.562 1.906 20.907 1.00 92.75 302 ARG A CA 1
ATOM 2273 C C . ARG A 1 302 ? -0.072 1.392 19.627 1.00 92.75 302 ARG A C 1
ATOM 2275 O O . ARG A 1 302 ? -0.980 2.038 19.110 1.00 92.75 302 ARG A O 1
ATOM 2282 N N . SER A 1 303 ? 0.350 0.225 19.140 1.00 92.88 303 SER A N 1
ATOM 2283 C CA . SER A 1 303 ? -0.261 -0.416 17.974 1.00 92.88 303 SER A CA 1
ATOM 2284 C C . SER A 1 303 ? -1.752 -0.729 18.165 1.00 92.88 303 SER A C 1
ATOM 2286 O O . SER A 1 303 ? -2.488 -0.768 17.181 1.00 92.88 303 SER A O 1
ATOM 2288 N N . GLU A 1 304 ? -2.233 -0.848 19.410 1.00 90.44 304 GLU A N 1
ATOM 2289 C CA . GLU A 1 304 ? -3.650 -1.072 19.730 1.00 90.44 304 GLU A CA 1
ATOM 2290 C C . GLU A 1 304 ? -4.562 0.025 19.157 1.00 90.44 304 GLU A C 1
ATOM 2292 O O . GLU A 1 304 ? -5.620 -0.270 18.599 1.00 90.44 304 GLU A O 1
ATOM 2297 N N . LYS A 1 305 ? -4.108 1.286 19.186 1.00 88.81 305 LYS A N 1
ATOM 2298 C CA . LYS A 1 305 ? -4.818 2.434 18.592 1.00 88.81 305 LYS A CA 1
ATOM 2299 C C . LYS A 1 305 ? -5.070 2.260 17.090 1.00 88.81 305 LYS A C 1
ATOM 2301 O O . LYS A 1 305 ? -5.985 2.873 16.543 1.00 88.81 305 LYS A O 1
ATOM 2306 N N . TYR A 1 306 ? -4.240 1.462 16.425 1.00 85.38 306 TYR A N 1
ATOM 2307 C CA . TYR A 1 306 ? -4.183 1.338 14.974 1.00 85.38 306 TYR A CA 1
ATOM 2308 C C . TYR A 1 306 ? -4.733 0.003 14.458 1.00 85.38 306 TYR A C 1
ATOM 2310 O O . TYR A 1 306 ? -5.228 -0.051 13.337 1.00 85.38 306 TYR A O 1
ATOM 2318 N N . GLY A 1 307 ? -4.653 -1.064 15.255 1.00 79.12 307 GLY A N 1
ATOM 2319 C CA . GLY A 1 307 ? -4.998 -2.424 14.837 1.00 79.12 307 GLY A CA 1
ATOM 2320 C C . GLY A 1 307 ? -6.393 -2.922 15.230 1.00 79.12 307 GLY A C 1
ATOM 2321 O O . GLY A 1 307 ? -6.758 -4.040 14.875 1.00 79.12 307 GLY A O 1
ATOM 2322 N N . GLY A 1 308 ? -7.176 -2.125 15.964 1.00 81.06 308 GLY A N 1
ATOM 2323 C CA . GLY A 1 308 ? -8.523 -2.510 16.395 1.00 81.06 308 GLY A CA 1
ATOM 2324 C C . GLY A 1 308 ? -8.546 -3.737 17.321 1.00 81.06 308 GLY A C 1
ATOM 2325 O O . GLY A 1 308 ? -7.547 -4.084 17.952 1.00 81.06 308 GLY A O 1
ATOM 2326 N N . ALA A 1 309 ? -9.704 -4.400 17.411 1.00 75.50 309 ALA A N 1
ATOM 2327 C CA . ALA A 1 309 ? -9.925 -5.520 18.334 1.00 75.50 309 ALA A CA 1
ATOM 2328 C C . ALA A 1 309 ? -9.044 -6.753 18.048 1.00 75.50 309 ALA A C 1
ATOM 2330 O O . ALA A 1 309 ? -8.771 -7.546 18.948 1.00 75.50 309 ALA A O 1
ATOM 2331 N N . GLU A 1 310 ? -8.587 -6.915 16.803 1.00 70.19 310 GLU A N 1
ATOM 2332 C CA . GLU A 1 310 ? -7.721 -8.028 16.412 1.00 70.19 310 GLU A CA 1
ATOM 2333 C C . GLU A 1 310 ? -6.337 -7.904 17.068 1.00 70.19 310 GLU A C 1
ATOM 2335 O O . GLU A 1 310 ? -5.826 -8.875 17.628 1.00 70.19 310 GLU A O 1
ATOM 2340 N N . VAL A 1 311 ? -5.769 -6.691 17.090 1.00 79.50 311 VAL A N 1
ATOM 2341 C CA . VAL A 1 311 ? -4.474 -6.407 17.728 1.00 79.50 311 VAL A CA 1
ATOM 2342 C C . VAL A 1 311 ? -4.568 -6.392 19.254 1.00 79.50 311 VAL A C 1
ATOM 2344 O O . VAL A 1 311 ? -3.673 -6.927 19.913 1.00 79.50 311 VAL A O 1
ATOM 2347 N N . SER A 1 312 ? -5.658 -5.875 19.834 1.00 79.06 312 SER A N 1
ATOM 2348 C CA . SER A 1 312 ? -5.813 -5.814 21.297 1.00 79.06 312 SER A CA 1
ATOM 2349 C C . SER A 1 312 ? -5.868 -7.202 21.950 1.00 79.06 312 SER A C 1
ATOM 2351 O O . SER A 1 312 ? -5.186 -7.439 22.946 1.00 79.06 312 SER A O 1
ATOM 2353 N N . GLY A 1 313 ? -6.586 -8.162 21.352 1.00 78.25 313 GLY A N 1
ATOM 2354 C CA . GLY A 1 313 ? -6.752 -9.513 21.908 1.00 78.25 313 GLY A CA 1
ATOM 2355 C C . GLY A 1 313 ? -5.480 -10.372 21.936 1.00 78.25 313 GLY A C 1
ATOM 2356 O O . GLY A 1 313 ? -5.448 -11.407 22.600 1.00 78.25 313 GLY A O 1
ATOM 2357 N N . LYS A 1 314 ? -4.425 -9.963 21.222 1.00 82.06 314 LYS A N 1
ATOM 2358 C CA . LYS A 1 314 ? -3.152 -10.699 21.095 1.00 82.06 314 LYS A CA 1
ATOM 2359 C C . LYS A 1 314 ? -1.948 -9.935 21.646 1.00 82.06 314 LYS A C 1
ATOM 2361 O O . LYS A 1 314 ? -0.841 -10.475 21.693 1.00 82.06 314 LYS A O 1
ATOM 2366 N N . LEU A 1 315 ? -2.155 -8.696 22.090 1.00 85.94 315 LEU A N 1
ATOM 2367 C CA . LEU A 1 315 ? -1.095 -7.822 22.583 1.00 85.94 315 LEU A CA 1
ATOM 2368 C C . LEU A 1 315 ? -0.408 -8.388 23.828 1.00 85.94 315 LEU A C 1
ATOM 2370 O O . LEU A 1 315 ? 0.810 -8.291 23.948 1.00 85.94 315 LEU A O 1
ATOM 2374 N N . GLU A 1 316 ? -1.161 -9.029 24.724 1.00 83.56 316 GLU A N 1
ATOM 2375 C CA . GLU A 1 316 ? -0.610 -9.631 25.944 1.00 83.56 316 GLU A CA 1
ATOM 2376 C C . GLU A 1 316 ? 0.425 -10.729 25.639 1.00 83.56 316 GLU A C 1
ATOM 2378 O O . GLU A 1 316 ? 1.461 -10.802 26.301 1.00 83.56 316 GLU A O 1
ATOM 2383 N N . GLU A 1 317 ? 0.203 -11.539 24.595 1.00 83.69 317 GLU A N 1
ATOM 2384 C CA . GLU A 1 317 ? 1.147 -12.585 24.170 1.00 83.69 317 GLU A CA 1
ATOM 2385 C C . GLU A 1 317 ? 2.430 -11.981 23.574 1.00 83.69 317 GLU A C 1
ATOM 2387 O O . GLU A 1 317 ? 3.537 -12.466 23.829 1.00 83.69 317 GLU A O 1
ATOM 2392 N N . LEU A 1 318 ? 2.299 -10.895 22.808 1.00 82.12 318 LEU A N 1
ATOM 2393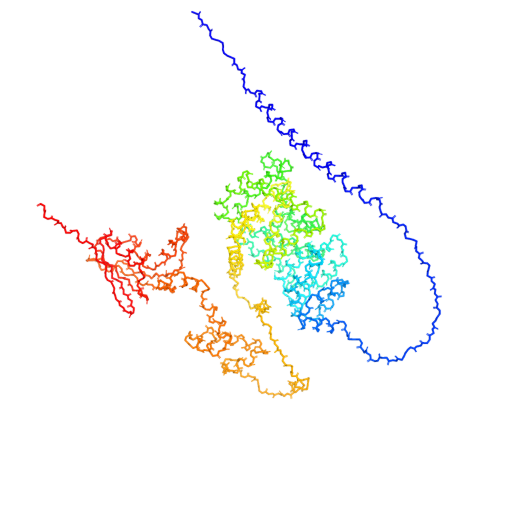 C CA . LEU A 1 318 ? 3.422 -10.172 22.200 1.00 82.12 318 LEU A CA 1
ATOM 2394 C C . LEU A 1 318 ? 4.254 -9.392 23.223 1.00 82.12 318 LEU A C 1
ATOM 2396 O O . LEU A 1 318 ? 5.473 -9.294 23.083 1.00 82.12 318 LEU A O 1
ATOM 2400 N N . LEU A 1 319 ? 3.602 -8.860 24.256 1.00 89.88 319 LEU A N 1
ATOM 2401 C CA . LEU A 1 319 ? 4.230 -8.108 25.342 1.00 89.88 319 LEU A CA 1
ATOM 2402 C C . LEU A 1 319 ? 4.804 -9.006 26.442 1.00 89.88 319 LEU A C 1
ATOM 2404 O O . LEU A 1 319 ? 5.446 -8.501 27.366 1.00 89.88 319 LEU A O 1
ATOM 2408 N N . ALA A 1 320 ? 4.615 -10.326 26.351 1.00 88.81 320 ALA A N 1
ATOM 2409 C CA . ALA A 1 320 ? 5.255 -11.263 27.258 1.00 88.81 320 ALA A CA 1
ATOM 2410 C C . ALA A 1 320 ? 6.789 -11.075 27.214 1.00 88.81 320 ALA A C 1
ATOM 2412 O O . ALA A 1 320 ? 7.361 -10.973 26.125 1.00 88.81 320 ALA A O 1
ATOM 2413 N N . PRO A 1 321 ? 7.496 -11.087 28.363 1.00 85.25 321 PRO A N 1
ATOM 2414 C CA . PRO A 1 321 ? 8.943 -10.859 28.401 1.00 85.25 321 PRO A CA 1
ATOM 2415 C C . PRO A 1 321 ? 9.740 -11.785 27.473 1.00 85.25 321 PRO A C 1
ATOM 2417 O O . PRO A 1 321 ? 10.708 -11.358 26.850 1.00 85.25 321 PRO A O 1
ATOM 2420 N N . ALA A 1 322 ? 9.305 -13.043 27.334 1.00 79.50 322 ALA A N 1
ATOM 2421 C CA . ALA A 1 322 ? 9.910 -14.004 26.415 1.00 79.50 322 ALA A CA 1
ATOM 2422 C C . ALA A 1 322 ? 9.730 -13.599 24.941 1.00 79.50 322 ALA A C 1
ATOM 2424 O O . ALA A 1 322 ? 10.674 -13.695 24.158 1.00 79.50 322 ALA A O 1
ATOM 2425 N N . SER A 1 323 ? 8.545 -13.107 24.571 1.00 80.81 323 SER A N 1
ATOM 2426 C CA . SER A 1 323 ? 8.254 -12.624 23.219 1.00 80.81 323 SER A CA 1
ATOM 2427 C C . SER A 1 323 ? 9.071 -11.377 22.887 1.00 80.81 323 SER A C 1
ATOM 2429 O O . SER A 1 323 ? 9.715 -11.322 21.841 1.00 80.81 323 SER A O 1
ATOM 2431 N N . LEU A 1 324 ? 9.141 -10.418 23.815 1.00 83.06 324 LEU A N 1
ATOM 2432 C CA . LEU A 1 324 ? 9.962 -9.213 23.670 1.00 83.06 324 LEU A CA 1
ATOM 2433 C C . LEU A 1 324 ? 11.456 -9.537 23.563 1.00 83.06 324 LEU A C 1
ATOM 2435 O O . LEU A 1 324 ? 12.141 -8.960 22.721 1.00 83.06 324 LEU A O 1
ATOM 2439 N N . ALA A 1 325 ? 11.959 -10.492 24.351 1.00 77.44 325 ALA A N 1
ATOM 2440 C CA . ALA A 1 325 ? 13.345 -10.947 24.260 1.00 77.44 325 ALA A CA 1
ATOM 2441 C C . ALA A 1 325 ? 13.656 -11.577 22.891 1.00 77.44 325 ALA A C 1
ATOM 2443 O O . ALA A 1 325 ? 14.725 -11.333 22.332 1.00 77.44 325 ALA A O 1
ATOM 2444 N N . MET A 1 326 ? 12.718 -12.337 22.318 1.00 74.56 326 MET A N 1
ATOM 2445 C CA . MET A 1 326 ? 12.856 -12.914 20.975 1.00 74.56 326 MET A CA 1
ATOM 2446 C C . MET A 1 326 ? 12.805 -11.846 19.879 1.00 74.56 326 MET A C 1
ATOM 2448 O O . MET A 1 326 ? 13.635 -11.873 18.969 1.00 74.56 326 MET A O 1
ATOM 2452 N N . ILE A 1 327 ? 11.894 -10.872 19.979 1.00 76.75 327 ILE A N 1
ATOM 2453 C CA . ILE A 1 327 ? 11.815 -9.733 19.049 1.00 76.75 327 ILE A CA 1
ATOM 2454 C C . ILE A 1 327 ? 13.111 -8.914 19.107 1.00 76.75 327 ILE A C 1
ATOM 2456 O O . ILE A 1 327 ? 13.692 -8.590 18.068 1.00 76.75 327 ILE A O 1
ATOM 2460 N N . ALA A 1 328 ? 13.608 -8.622 20.310 1.00 75.06 328 ALA A N 1
ATOM 2461 C CA . ALA A 1 328 ? 14.865 -7.910 20.520 1.00 75.06 328 ALA A CA 1
ATOM 2462 C C . ALA A 1 328 ? 16.075 -8.706 20.000 1.00 75.06 328 ALA A C 1
ATOM 2464 O O . ALA A 1 328 ? 16.919 -8.151 19.299 1.00 75.06 328 ALA A O 1
ATOM 2465 N N . GLY A 1 329 ? 16.143 -10.012 20.271 1.00 74.69 329 GLY A N 1
ATOM 2466 C CA . GLY A 1 329 ? 17.202 -10.888 19.762 1.00 74.69 329 GLY A CA 1
ATOM 2467 C C . GLY A 1 329 ? 17.211 -10.958 18.236 1.00 74.69 329 GLY A C 1
ATOM 2468 O O . GLY A 1 329 ? 18.265 -10.833 17.613 1.00 74.69 329 GLY A O 1
ATOM 2469 N N . THR A 1 330 ? 16.032 -11.063 17.626 1.00 71.44 330 THR A N 1
ATOM 2470 C CA . THR A 1 330 ? 15.863 -11.057 16.168 1.00 71.44 330 THR A CA 1
ATOM 2471 C C . THR A 1 330 ? 16.254 -9.702 15.572 1.00 71.44 330 THR A C 1
ATOM 2473 O O . THR A 1 330 ? 16.939 -9.652 14.555 1.00 71.44 330 THR A O 1
ATOM 2476 N N . THR A 1 331 ? 15.912 -8.598 16.240 1.00 69.50 331 THR A N 1
ATOM 2477 C CA . THR A 1 331 ? 16.314 -7.232 15.858 1.00 69.50 331 THR A CA 1
ATOM 2478 C C . THR A 1 331 ? 17.833 -7.067 15.866 1.00 69.50 331 THR A C 1
ATOM 2480 O O . THR A 1 331 ? 18.408 -6.582 14.893 1.00 69.50 331 THR A O 1
ATOM 2483 N N . ILE A 1 332 ? 18.498 -7.501 16.941 1.00 71.94 332 ILE A N 1
ATOM 2484 C CA . ILE A 1 332 ? 19.962 -7.461 17.056 1.00 71.94 332 ILE A CA 1
ATOM 2485 C C . ILE A 1 332 ? 20.593 -8.319 15.959 1.00 71.94 332 ILE A C 1
ATOM 2487 O O . ILE A 1 332 ? 21.540 -7.879 15.309 1.00 71.94 332 ILE A O 1
ATOM 2491 N N . LEU A 1 333 ? 20.047 -9.512 15.709 1.00 71.31 333 LEU A N 1
ATOM 2492 C CA . LEU A 1 333 ? 20.503 -10.380 14.630 1.00 71.31 333 LEU A CA 1
ATOM 2493 C C . LEU A 1 333 ? 20.381 -9.682 13.268 1.00 71.31 333 LEU A C 1
ATOM 2495 O O . LEU A 1 333 ? 21.355 -9.666 12.521 1.00 71.31 333 LEU A O 1
ATOM 2499 N N . PHE A 1 334 ? 19.245 -9.050 12.961 1.00 67.00 334 PHE A N 1
ATOM 2500 C CA . PHE A 1 334 ? 19.071 -8.285 11.723 1.00 67.00 334 PHE A CA 1
ATOM 2501 C C . PHE A 1 334 ? 20.069 -7.132 11.611 1.00 67.00 334 PHE A C 1
ATOM 2503 O O . PHE A 1 334 ? 20.728 -7.012 10.581 1.00 67.00 334 PHE A O 1
ATOM 2510 N N . ALA A 1 335 ? 20.253 -6.339 12.668 1.00 64.69 335 ALA A N 1
ATOM 2511 C CA . ALA A 1 335 ? 21.214 -5.237 12.673 1.00 64.69 335 ALA A CA 1
ATOM 2512 C C . ALA A 1 335 ? 22.654 -5.728 12.430 1.00 64.69 335 ALA A C 1
ATOM 2514 O O . ALA A 1 335 ? 23.392 -5.148 11.634 1.00 64.69 335 ALA A O 1
ATOM 2515 N N . VAL A 1 336 ? 23.053 -6.836 13.063 1.00 67.88 336 VAL A N 1
ATOM 2516 C CA . VAL A 1 336 ? 24.374 -7.454 12.863 1.00 67.88 336 VAL A CA 1
ATOM 2517 C C . VAL A 1 336 ? 24.527 -8.002 11.442 1.00 67.88 336 VAL A C 1
ATOM 2519 O O . VAL A 1 336 ? 25.579 -7.820 10.829 1.00 67.88 336 VAL A O 1
ATOM 2522 N N . LEU A 1 337 ? 23.492 -8.641 10.891 1.00 63.34 337 LEU A N 1
ATOM 2523 C CA . LEU A 1 337 ? 23.508 -9.161 9.521 1.00 63.34 337 LEU A CA 1
ATOM 2524 C C . LEU A 1 337 ? 23.571 -8.037 8.476 1.00 63.34 337 LEU A C 1
ATOM 2526 O O . LEU A 1 337 ? 24.262 -8.191 7.465 1.00 63.34 337 LEU A O 1
ATOM 2530 N N . GLU A 1 338 ? 22.911 -6.905 8.725 1.00 62.19 338 GLU A N 1
ATOM 2531 C CA . GLU A 1 338 ? 23.005 -5.712 7.877 1.00 62.19 338 GLU A CA 1
ATOM 2532 C C . GLU A 1 338 ? 24.408 -5.082 7.928 1.00 62.19 338 GLU A C 1
ATOM 2534 O O . GLU A 1 338 ? 24.931 -4.693 6.883 1.00 62.19 338 GLU A O 1
ATOM 2539 N N . MET A 1 339 ? 25.069 -5.067 9.093 1.00 58.69 339 MET A N 1
ATOM 2540 C CA . MET A 1 339 ? 26.427 -4.521 9.253 1.00 58.69 339 MET A CA 1
ATOM 2541 C C . MET A 1 339 ? 27.554 -5.452 8.764 1.00 58.69 339 MET A C 1
ATOM 2543 O O . MET A 1 339 ? 28.596 -4.971 8.324 1.00 58.69 339 MET A O 1
ATOM 2547 N N . GLY A 1 340 ? 27.390 -6.777 8.856 1.00 49.56 340 GLY A N 1
ATOM 2548 C CA . GLY A 1 340 ? 28.502 -7.729 8.715 1.00 49.56 340 GLY A CA 1
ATOM 2549 C C . GLY A 1 340 ? 28.827 -8.195 7.292 1.00 49.56 340 GLY A C 1
ATOM 2550 O O . GLY A 1 340 ? 29.955 -8.608 7.037 1.00 49.56 340 GLY A O 1
ATOM 2551 N N . THR A 1 341 ? 27.869 -8.164 6.357 1.00 41.19 341 THR A N 1
ATOM 2552 C CA . THR A 1 341 ? 28.046 -8.743 5.002 1.00 41.19 341 THR A CA 1
ATOM 2553 C C . THR A 1 341 ? 27.183 -8.049 3.934 1.00 41.19 341 THR A C 1
ATOM 2555 O O . THR A 1 341 ? 26.376 -8.680 3.250 1.00 41.19 341 THR A O 1
ATOM 2558 N N . GLY A 1 342 ? 27.298 -6.724 3.790 1.00 45.66 342 GLY A N 1
ATOM 2559 C CA . GLY A 1 342 ? 26.667 -5.976 2.684 1.00 45.66 342 GLY A CA 1
ATOM 2560 C C . GLY A 1 342 ? 25.148 -6.183 2.523 1.00 45.66 342 GLY A C 1
ATOM 2561 O O . GLY A 1 342 ? 24.642 -6.130 1.404 1.00 45.66 342 GLY A O 1
ATOM 2562 N N . GLY A 1 343 ? 24.425 -6.494 3.609 1.00 54.47 343 GLY A N 1
ATOM 2563 C CA . GLY A 1 343 ? 22.976 -6.749 3.610 1.00 54.47 343 GLY A CA 1
ATOM 2564 C C . GLY A 1 343 ? 22.511 -8.095 3.027 1.00 54.47 343 GLY A C 1
ATOM 2565 O O . GLY A 1 343 ? 21.313 -8.378 3.031 1.00 54.47 343 GLY A O 1
ATOM 2566 N N . THR A 1 344 ? 23.409 -8.957 2.538 1.00 45.47 344 THR A N 1
ATOM 2567 C CA . THR A 1 344 ? 23.025 -10.133 1.726 1.00 45.47 344 THR A CA 1
ATOM 2568 C C . THR A 1 344 ? 22.271 -11.224 2.494 1.00 45.47 344 THR A C 1
ATOM 2570 O O . THR A 1 344 ? 21.353 -11.822 1.940 1.00 45.47 344 THR A O 1
ATOM 2573 N N . ALA A 1 345 ? 22.570 -11.463 3.773 1.00 48.66 345 ALA A N 1
ATOM 2574 C CA . ALA A 1 345 ? 21.932 -12.540 4.541 1.00 48.66 345 ALA A CA 1
ATOM 2575 C C . ALA A 1 345 ? 20.435 -12.293 4.829 1.00 48.66 345 ALA A C 1
ATOM 2577 O O . ALA A 1 345 ? 19.616 -13.200 4.669 1.00 48.66 345 ALA A O 1
ATOM 2578 N N . GLY A 1 346 ? 20.058 -11.057 5.182 1.00 53.38 346 GLY A N 1
ATOM 2579 C CA . GLY A 1 346 ? 18.648 -10.670 5.336 1.00 53.38 346 GLY A CA 1
ATOM 2580 C C . GLY A 1 346 ? 17.893 -10.704 4.003 1.00 53.38 346 GLY A C 1
ATOM 2581 O O . GLY A 1 346 ? 16.752 -11.160 3.936 1.00 53.38 346 GLY A O 1
ATOM 2582 N N . LEU A 1 347 ? 18.569 -10.319 2.916 1.00 52.12 347 LEU A N 1
ATOM 2583 C CA . LEU A 1 347 ? 18.046 -10.370 1.548 1.00 52.12 347 LEU A CA 1
ATOM 2584 C C . LEU A 1 347 ? 17.844 -11.795 1.022 1.00 52.12 347 LEU A C 1
ATOM 2586 O O . LEU A 1 347 ? 16.893 -12.021 0.283 1.00 52.12 347 LEU A O 1
ATOM 2590 N N . VAL A 1 348 ? 18.680 -12.762 1.408 1.00 48.53 348 VAL A N 1
ATOM 2591 C CA . VAL A 1 348 ? 18.485 -14.176 1.043 1.00 48.53 348 VAL A CA 1
ATOM 2592 C C . VAL A 1 348 ? 17.247 -14.741 1.736 1.00 48.53 348 VAL A C 1
ATOM 2594 O O . VAL A 1 348 ? 16.431 -15.375 1.074 1.00 48.53 348 VAL A O 1
ATOM 2597 N N . MET A 1 349 ? 17.047 -14.461 3.029 1.00 55.91 349 MET A N 1
ATOM 2598 C CA . MET A 1 349 ? 15.824 -14.862 3.742 1.00 55.91 349 MET A CA 1
ATOM 2599 C C . MET A 1 349 ? 14.570 -14.199 3.154 1.00 55.91 349 MET A C 1
ATOM 2601 O O . MET A 1 349 ? 13.559 -14.874 2.955 1.00 55.91 349 MET A O 1
ATOM 2605 N N . LEU A 1 350 ? 14.635 -12.908 2.815 1.00 52.97 350 LEU A N 1
ATOM 2606 C CA . LEU A 1 350 ? 13.525 -12.185 2.185 1.00 52.97 350 LEU A CA 1
ATOM 2607 C C . LEU A 1 350 ? 13.256 -12.641 0.750 1.00 52.97 350 LEU A C 1
ATOM 2609 O O . LEU A 1 350 ? 12.101 -12.808 0.380 1.00 52.97 350 LEU A O 1
ATOM 2613 N N . GLY A 1 351 ? 14.294 -12.903 -0.044 1.00 50.25 351 GLY A N 1
ATOM 2614 C CA . GLY A 1 351 ? 14.169 -13.437 -1.401 1.00 50.25 351 GLY A CA 1
ATOM 2615 C C . GLY A 1 351 ? 13.597 -14.855 -1.419 1.00 50.25 351 GLY A C 1
ATOM 2616 O O . GLY A 1 351 ? 12.739 -15.161 -2.244 1.00 50.25 351 GLY A O 1
ATOM 2617 N N . LEU A 1 352 ? 14.000 -15.701 -0.464 1.00 43.84 352 LEU A N 1
ATOM 2618 C CA . LEU A 1 352 ? 13.437 -17.042 -0.294 1.00 43.84 352 LEU A CA 1
ATOM 2619 C C . LEU A 1 352 ? 11.971 -16.981 0.165 1.00 43.84 352 LEU A C 1
ATOM 2621 O O . LEU A 1 352 ? 11.137 -17.748 -0.313 1.00 43.84 352 LEU A O 1
ATOM 2625 N N . SER A 1 353 ? 11.647 -16.031 1.047 1.00 46.78 353 SER A N 1
ATOM 2626 C CA . SER A 1 353 ? 10.277 -15.790 1.513 1.00 46.78 353 SER A CA 1
ATOM 2627 C C . SER A 1 353 ? 9.390 -15.232 0.398 1.00 46.78 353 SER A C 1
ATOM 2629 O O . SER A 1 353 ? 8.253 -15.666 0.259 1.00 46.78 353 SER A O 1
ATOM 2631 N N . ALA A 1 354 ? 9.910 -14.347 -0.455 1.00 49.69 354 ALA A N 1
ATOM 2632 C CA . ALA A 1 354 ? 9.175 -13.776 -1.582 1.00 49.69 354 ALA A CA 1
ATOM 2633 C C . ALA A 1 354 ? 8.843 -14.826 -2.648 1.00 49.69 354 ALA A C 1
ATOM 2635 O O . ALA A 1 354 ? 7.738 -14.828 -3.185 1.00 49.69 354 ALA A O 1
ATOM 2636 N N . LEU A 1 355 ? 9.756 -15.777 -2.889 1.00 45.72 355 LEU A N 1
ATOM 2637 C CA . LEU A 1 355 ? 9.505 -16.918 -3.774 1.00 45.72 355 LEU A CA 1
ATOM 2638 C C . LEU A 1 355 ? 8.356 -17.810 -3.263 1.00 45.72 355 LEU A C 1
ATOM 2640 O O . LEU A 1 355 ? 7.664 -18.444 -4.056 1.00 45.72 355 LEU A O 1
ATOM 2644 N N . MET A 1 356 ? 8.154 -17.874 -1.942 1.00 48.75 356 MET A N 1
ATOM 2645 C CA . MET A 1 356 ? 7.140 -18.726 -1.311 1.00 48.75 356 MET A CA 1
ATOM 2646 C C . MET A 1 356 ? 5.817 -18.020 -1.002 1.00 48.75 356 MET A C 1
ATOM 2648 O O . MET A 1 356 ? 4.787 -18.696 -0.954 1.00 48.75 356 MET A O 1
ATOM 2652 N N . VAL A 1 357 ? 5.840 -16.710 -0.748 1.00 55.50 357 VAL A N 1
ATOM 2653 C CA . VAL A 1 357 ? 4.706 -15.941 -0.204 1.00 55.50 357 VAL A CA 1
ATOM 2654 C C . VAL A 1 357 ? 4.144 -14.935 -1.213 1.00 55.50 357 VAL A C 1
ATOM 2656 O O . VAL A 1 357 ? 2.960 -14.626 -1.138 1.00 55.50 357 VAL A O 1
ATOM 2659 N N . GLY A 1 358 ? 4.934 -14.508 -2.202 1.00 56.69 358 GLY A N 1
ATOM 2660 C CA . GLY A 1 358 ? 4.557 -13.471 -3.163 1.00 56.69 358 GLY A CA 1
ATOM 2661 C C . GLY A 1 358 ? 5.250 -12.129 -2.892 1.00 56.69 358 GLY A C 1
ATOM 2662 O O . GLY A 1 358 ? 5.935 -11.969 -1.874 1.00 56.69 358 GLY A O 1
ATOM 2663 N N . PRO A 1 359 ? 5.120 -11.160 -3.815 1.00 59.12 359 PRO A N 1
ATOM 2664 C CA . PRO A 1 359 ? 5.740 -9.839 -3.697 1.00 59.12 359 PRO A CA 1
ATOM 2665 C C . PRO A 1 359 ? 5.258 -9.039 -2.474 1.00 59.12 359 PRO A C 1
ATOM 2667 O O . PRO A 1 359 ? 5.983 -8.170 -1.992 1.00 59.12 359 PRO A O 1
ATOM 2670 N N . GLU A 1 360 ? 4.090 -9.355 -1.916 1.00 60.34 360 GLU A N 1
ATOM 2671 C CA . GLU A 1 360 ? 3.520 -8.720 -0.721 1.00 60.34 360 GLU A CA 1
ATOM 2672 C C . GLU A 1 360 ? 4.414 -8.896 0.516 1.00 60.34 360 GLU A C 1
ATOM 2674 O O . GLU A 1 360 ? 4.415 -8.050 1.413 1.00 60.34 360 GLU A O 1
ATOM 2679 N N . VAL A 1 361 ? 5.244 -9.950 0.548 1.00 68.31 361 VAL A N 1
ATOM 2680 C CA . VAL A 1 361 ? 6.196 -10.180 1.644 1.00 68.31 361 VAL A CA 1
ATOM 2681 C C . VAL A 1 361 ? 7.194 -9.031 1.784 1.00 68.31 361 VAL A C 1
ATOM 2683 O O . VAL A 1 361 ? 7.664 -8.775 2.889 1.00 68.31 361 VAL A O 1
ATOM 2686 N N . TYR A 1 362 ? 7.514 -8.325 0.694 1.00 66.44 362 TYR A N 1
ATOM 2687 C CA . TYR A 1 362 ? 8.427 -7.185 0.744 1.00 66.44 362 TYR A CA 1
ATOM 2688 C C . TYR A 1 362 ? 7.807 -5.992 1.465 1.00 66.44 362 TYR A C 1
ATOM 2690 O O . TYR A 1 362 ? 8.512 -5.315 2.210 1.00 66.44 362 TYR A O 1
ATOM 2698 N N . THR A 1 363 ? 6.504 -5.763 1.289 1.00 68.06 363 THR A N 1
ATOM 2699 C CA . THR A 1 363 ? 5.774 -4.707 1.999 1.00 68.06 363 THR A CA 1
ATOM 2700 C C . THR A 1 363 ? 5.698 -5.028 3.487 1.00 68.06 363 THR A C 1
ATOM 2702 O O . THR A 1 363 ? 6.104 -4.210 4.306 1.00 68.06 363 THR A O 1
ATOM 2705 N N . ILE A 1 364 ? 5.310 -6.260 3.838 1.00 75.69 364 ILE A N 1
ATOM 2706 C CA . ILE A 1 364 ? 5.250 -6.727 5.234 1.00 75.69 364 ILE A CA 1
ATOM 2707 C C . ILE A 1 364 ? 6.625 -6.640 5.903 1.00 75.69 364 ILE A C 1
ATOM 2709 O O . ILE A 1 364 ? 6.757 -6.140 7.017 1.00 75.69 364 ILE A O 1
ATOM 2713 N N . ALA A 1 365 ? 7.674 -7.104 5.223 1.00 74.00 365 ALA A N 1
ATOM 2714 C CA . ALA A 1 365 ? 9.038 -6.995 5.723 1.00 74.00 365 ALA A CA 1
ATOM 2715 C C . ALA A 1 365 ? 9.491 -5.539 5.866 1.00 74.00 365 ALA A C 1
ATOM 2717 O O . ALA A 1 365 ? 10.215 -5.217 6.807 1.00 74.00 365 ALA A O 1
ATOM 2718 N N . GLY A 1 366 ? 9.060 -4.670 4.949 1.00 75.00 366 GLY A N 1
ATOM 2719 C CA . GLY A 1 366 ? 9.260 -3.229 5.022 1.00 75.00 366 GLY A CA 1
ATOM 2720 C C . GLY A 1 366 ? 8.633 -2.632 6.278 1.00 75.00 366 GLY A C 1
ATOM 2721 O O . GLY A 1 366 ? 9.327 -1.931 7.009 1.00 75.00 366 GLY A O 1
ATOM 2722 N N . ASP A 1 367 ? 7.380 -2.974 6.578 1.00 83.00 367 ASP A N 1
ATOM 2723 C CA . ASP A 1 367 ? 6.678 -2.510 7.779 1.00 83.00 367 ASP A CA 1
ATOM 2724 C C . ASP A 1 367 ? 7.290 -3.067 9.069 1.00 83.00 367 ASP A C 1
ATOM 2726 O O . ASP A 1 367 ? 7.502 -2.315 10.017 1.00 83.00 367 ASP A O 1
ATOM 2730 N N . ILE A 1 368 ? 7.668 -4.349 9.111 1.00 84.12 368 ILE A N 1
ATOM 2731 C CA . ILE A 1 368 ? 8.365 -4.929 10.274 1.00 84.12 368 ILE A CA 1
ATOM 2732 C C . ILE A 1 368 ? 9.709 -4.233 10.494 1.00 84.12 368 ILE A C 1
ATOM 2734 O O . ILE A 1 368 ? 10.044 -3.869 11.624 1.00 84.12 368 ILE A O 1
ATOM 2738 N N . LYS A 1 369 ? 10.482 -4.024 9.422 1.00 81.38 369 LYS A N 1
ATOM 2739 C CA . LYS A 1 369 ? 11.753 -3.301 9.499 1.00 81.38 369 LYS A CA 1
ATOM 2740 C C . LYS A 1 369 ? 11.527 -1.877 9.996 1.00 81.38 369 LYS A C 1
ATOM 2742 O O . LYS A 1 369 ? 12.218 -1.471 10.923 1.00 81.38 369 LYS A O 1
ATOM 2747 N N . ALA A 1 370 ? 10.559 -1.159 9.427 1.00 82.00 370 ALA A N 1
ATOM 2748 C CA . ALA A 1 370 ? 10.222 0.203 9.821 1.00 82.00 370 ALA A CA 1
ATOM 2749 C C . ALA A 1 370 ? 9.822 0.271 11.301 1.00 82.00 370 ALA A C 1
ATOM 2751 O O . ALA A 1 370 ? 10.398 1.067 12.036 1.00 82.00 370 ALA A O 1
ATOM 2752 N N . PHE A 1 371 ? 8.944 -0.622 11.769 1.00 90.75 371 PHE A N 1
ATOM 2753 C CA . PHE A 1 371 ? 8.601 -0.764 13.187 1.00 90.75 371 PHE A CA 1
ATOM 2754 C C . PHE A 1 371 ? 9.850 -0.916 14.059 1.00 90.75 371 PHE A C 1
ATOM 2756 O O . PHE A 1 371 ? 10.038 -0.138 14.991 1.00 90.75 371 PHE A O 1
ATOM 2763 N N . ILE A 1 372 ? 10.719 -1.877 13.741 1.00 88.00 372 ILE A N 1
ATOM 2764 C CA . ILE A 1 372 ? 11.914 -2.168 14.536 1.00 88.00 372 ILE A CA 1
ATOM 2765 C C . ILE A 1 372 ? 12.860 -0.965 14.564 1.00 88.00 372 ILE A C 1
ATOM 2767 O O . ILE A 1 372 ? 13.302 -0.551 15.637 1.00 88.00 372 ILE A O 1
ATOM 2771 N N . THR A 1 373 ? 13.177 -0.391 13.401 1.00 84.06 373 THR A N 1
ATOM 2772 C CA . THR A 1 373 ? 14.125 0.726 13.306 1.00 84.06 373 THR A CA 1
ATOM 2773 C C . THR A 1 373 ? 13.582 1.988 13.964 1.00 84.06 373 THR A C 1
ATOM 2775 O O . THR A 1 373 ? 14.329 2.670 14.666 1.00 84.06 373 THR A O 1
ATOM 2778 N N . THR A 1 374 ? 12.288 2.273 13.797 1.00 88.06 374 THR A N 1
ATOM 2779 C CA . THR A 1 374 ? 11.644 3.447 14.391 1.00 88.06 374 THR A CA 1
ATOM 2780 C C . THR A 1 374 ? 11.490 3.276 15.899 1.00 88.06 374 THR A C 1
ATOM 2782 O O . THR A 1 374 ? 11.843 4.191 16.631 1.00 88.06 374 THR A O 1
ATOM 2785 N N . ALA A 1 375 ? 11.069 2.105 16.390 1.00 92.81 375 ALA A N 1
ATOM 2786 C CA . ALA A 1 375 ? 10.972 1.847 17.827 1.00 92.81 375 ALA A CA 1
ATOM 2787 C C . ALA A 1 375 ? 12.349 1.915 18.497 1.00 92.81 375 ALA A C 1
ATOM 2789 O O . ALA A 1 375 ? 12.519 2.603 19.498 1.00 92.81 375 ALA A O 1
ATOM 2790 N N . ALA A 1 376 ? 13.366 1.249 17.942 1.00 89.81 376 ALA A N 1
ATOM 2791 C CA . ALA A 1 376 ? 14.706 1.253 18.528 1.00 89.81 376 ALA A CA 1
ATOM 2792 C C . ALA A 1 376 ? 15.329 2.662 18.547 1.00 89.81 376 ALA A C 1
ATOM 2794 O O . ALA A 1 376 ? 15.955 3.058 19.537 1.00 89.81 376 ALA A O 1
ATOM 2795 N N . GLY A 1 377 ? 15.123 3.421 17.467 1.00 87.56 377 GLY A N 1
ATOM 2796 C CA . GLY A 1 377 ? 15.593 4.794 17.308 1.00 87.56 377 GLY A CA 1
ATOM 2797 C C . GLY A 1 377 ? 14.719 5.859 17.970 1.00 87.56 377 GLY A C 1
ATOM 2798 O O . GLY A 1 377 ? 15.110 7.023 17.941 1.00 87.56 377 GLY A O 1
ATOM 2799 N N . ALA A 1 378 ? 13.579 5.494 18.568 1.00 90.00 378 ALA A N 1
ATOM 2800 C CA . ALA A 1 378 ? 12.612 6.459 19.081 1.00 90.00 378 ALA A CA 1
ATOM 2801 C C . ALA A 1 378 ? 13.228 7.344 20.166 1.00 90.00 378 ALA A C 1
ATOM 2803 O O . ALA A 1 378 ? 13.791 6.843 21.144 1.00 90.00 378 ALA A O 1
ATOM 2804 N N . ASN A 1 379 ? 13.123 8.659 20.008 1.00 88.38 379 ASN A N 1
ATOM 2805 C CA . ASN A 1 379 ? 13.578 9.631 21.004 1.00 88.38 379 ASN A CA 1
ATOM 2806 C C . ASN A 1 379 ? 12.413 10.309 21.718 1.00 88.38 379 ASN A C 1
ATOM 2808 O O . ASN A 1 379 ? 12.621 11.016 22.705 1.00 88.38 379 ASN A O 1
ATOM 2812 N N . ASP A 1 380 ? 11.194 10.107 21.226 1.00 85.56 380 ASP A N 1
ATOM 2813 C CA . ASP A 1 380 ? 9.999 10.743 21.739 1.00 85.56 380 ASP A CA 1
ATOM 2814 C C . ASP A 1 380 ? 8.740 9.884 21.538 1.00 85.56 380 ASP A C 1
ATOM 2816 O O . ASP A 1 380 ? 8.774 8.801 20.957 1.00 85.56 380 ASP A O 1
ATOM 2820 N N . GLU A 1 381 ? 7.616 10.378 22.052 1.00 85.69 381 GLU A N 1
ATOM 2821 C CA . GLU A 1 381 ? 6.334 9.671 22.011 1.00 85.69 381 GLU A CA 1
ATOM 2822 C C . GLU A 1 381 ? 5.801 9.468 20.588 1.00 85.69 381 GLU A C 1
ATOM 2824 O O . GLU A 1 381 ? 5.136 8.470 20.310 1.00 85.69 381 GLU A O 1
ATOM 2829 N N . MET A 1 382 ? 6.092 10.392 19.672 1.00 81.44 382 MET A N 1
ATOM 2830 C CA . MET A 1 382 ? 5.594 10.303 18.305 1.00 81.44 382 MET A CA 1
ATOM 2831 C C . MET A 1 382 ? 6.341 9.241 17.497 1.00 81.44 382 MET A C 1
ATOM 2833 O O . MET A 1 382 ? 5.715 8.529 16.712 1.00 81.44 382 MET A O 1
ATOM 2837 N N . ASP A 1 383 ? 7.646 9.081 17.724 1.00 85.12 383 ASP A N 1
ATOM 2838 C CA . ASP A 1 383 ? 8.413 7.975 17.150 1.00 85.12 383 ASP A CA 1
ATOM 2839 C C . ASP A 1 383 ? 7.835 6.620 17.607 1.00 85.12 383 ASP A C 1
ATOM 2841 O O . ASP A 1 383 ? 7.685 5.698 16.802 1.00 85.12 383 ASP A O 1
ATOM 2845 N N . LEU A 1 384 ? 7.445 6.501 18.884 1.00 91.12 384 LEU A N 1
ATOM 2846 C CA . LEU A 1 384 ? 6.828 5.280 19.413 1.00 91.12 384 LEU A CA 1
ATOM 2847 C C . LEU A 1 384 ? 5.446 5.005 18.807 1.00 91.12 384 LEU A C 1
ATOM 2849 O O . LEU A 1 384 ? 5.161 3.847 18.489 1.00 91.12 384 LEU A O 1
ATOM 2853 N N . ASP A 1 385 ? 4.615 6.038 18.628 1.00 88.31 385 ASP A N 1
ATOM 2854 C CA . ASP A 1 385 ? 3.306 5.943 17.961 1.00 88.31 385 ASP A CA 1
ATOM 2855 C C . ASP A 1 385 ? 3.459 5.507 16.497 1.00 88.31 385 ASP A C 1
ATOM 2857 O O . ASP A 1 385 ? 2.771 4.594 16.034 1.00 88.31 385 ASP A O 1
ATOM 2861 N N . LEU A 1 386 ? 4.403 6.114 15.774 1.00 84.06 386 LEU A N 1
ATOM 2862 C CA . LEU A 1 386 ? 4.701 5.777 14.385 1.00 84.06 386 LEU A CA 1
ATOM 2863 C C . LEU A 1 386 ? 5.184 4.329 14.255 1.00 84.06 386 LEU A C 1
ATOM 2865 O O . LEU A 1 386 ? 4.697 3.590 13.397 1.00 84.06 386 LEU A O 1
ATOM 2869 N N . ALA A 1 387 ? 6.096 3.895 15.124 1.00 91.25 387 ALA A N 1
ATOM 2870 C CA . ALA A 1 387 ? 6.517 2.502 15.173 1.00 91.25 387 ALA A CA 1
ATOM 2871 C C . ALA A 1 387 ? 5.329 1.567 15.458 1.00 91.25 387 ALA A C 1
ATOM 2873 O O . ALA A 1 387 ? 5.159 0.567 14.759 1.00 91.25 387 ALA A O 1
ATOM 2874 N N . GLY A 1 388 ? 4.457 1.921 16.407 1.00 92.25 388 GLY A N 1
ATOM 2875 C CA . GLY A 1 388 ? 3.224 1.179 16.675 1.00 92.25 388 GLY A CA 1
ATOM 2876 C C . GLY A 1 388 ? 2.309 1.067 15.454 1.00 92.25 388 GLY A C 1
ATOM 2877 O O . GLY A 1 388 ? 1.726 0.009 15.221 1.00 92.25 388 GLY A O 1
ATOM 2878 N N . SER A 1 389 ? 2.240 2.103 14.615 1.00 88.25 389 SER A N 1
ATOM 2879 C CA . SER A 1 389 ? 1.478 2.056 13.362 1.00 88.25 389 SER A CA 1
ATOM 2880 C C . SER A 1 389 ? 2.071 1.081 12.338 1.00 88.25 389 SER A C 1
ATOM 2882 O O . SER A 1 389 ? 1.328 0.323 11.719 1.00 88.25 389 SER A O 1
ATOM 2884 N N . HIS A 1 390 ? 3.401 1.029 12.201 1.00 87.81 390 HIS A N 1
ATOM 2885 C CA . HIS A 1 390 ? 4.074 0.054 11.336 1.00 87.81 390 HIS A CA 1
ATOM 2886 C C . HIS A 1 390 ? 3.859 -1.377 11.833 1.00 87.81 390 HIS A C 1
ATOM 2888 O O . HIS A 1 390 ? 3.594 -2.277 11.036 1.00 87.81 390 HIS A O 1
ATOM 2894 N N . PHE A 1 391 ? 3.895 -1.584 13.153 1.00 90.69 391 PHE A N 1
ATOM 2895 C CA . PHE A 1 391 ? 3.569 -2.878 13.741 1.00 90.69 391 PHE A CA 1
ATOM 2896 C C . PHE A 1 391 ? 2.129 -3.290 13.425 1.00 90.69 391 PHE A C 1
ATOM 2898 O O . PHE A 1 391 ? 1.906 -4.406 12.966 1.00 90.69 391 PHE A O 1
ATOM 2905 N N . ALA A 1 392 ? 1.164 -2.384 13.613 1.00 88.94 392 ALA A N 1
ATOM 2906 C CA . ALA A 1 392 ? -0.240 -2.649 13.311 1.00 88.94 392 ALA A CA 1
ATOM 2907 C C . ALA A 1 392 ? -0.460 -2.985 11.828 1.00 88.94 392 ALA A C 1
ATOM 2909 O O . ALA A 1 392 ? -1.167 -3.940 11.525 1.00 88.94 392 ALA A O 1
ATOM 2910 N N . LYS A 1 393 ? 0.190 -2.270 10.898 1.00 84.50 393 LYS A N 1
ATOM 2911 C CA . LYS A 1 393 ? 0.135 -2.592 9.460 1.00 84.50 393 LYS A CA 1
ATOM 2912 C C . LYS A 1 393 ? 0.647 -3.991 9.166 1.00 84.50 393 LYS A C 1
ATOM 2914 O O . LYS A 1 393 ? -0.042 -4.758 8.499 1.00 84.50 393 LYS A O 1
ATOM 2919 N N . ALA A 1 394 ? 1.821 -4.335 9.694 1.00 84.44 394 ALA A N 1
ATOM 2920 C CA . ALA A 1 394 ? 2.375 -5.671 9.535 1.00 84.44 394 ALA A CA 1
ATOM 2921 C C . ALA A 1 394 ? 1.434 -6.730 10.133 1.00 84.44 394 ALA A C 1
ATOM 2923 O O . ALA A 1 394 ? 1.162 -7.732 9.483 1.00 84.44 394 ALA A O 1
ATOM 2924 N N . ALA A 1 395 ? 0.892 -6.486 11.328 1.00 84.19 395 ALA A N 1
ATOM 2925 C CA . ALA A 1 395 ? -0.025 -7.378 12.039 1.00 84.19 395 ALA A CA 1
ATOM 2926 C C . ALA A 1 395 ? -1.377 -7.585 11.337 1.00 84.19 395 ALA A C 1
ATOM 2928 O O . ALA A 1 395 ? -1.959 -8.660 11.441 1.00 84.19 395 ALA A O 1
ATOM 2929 N N . VAL A 1 396 ? -1.876 -6.578 10.619 1.00 81.44 396 VAL A N 1
ATOM 2930 C CA . VAL A 1 396 ? -3.088 -6.699 9.796 1.00 81.44 396 VAL A CA 1
ATOM 2931 C C . VAL A 1 396 ? -2.771 -7.391 8.467 1.00 81.44 396 VAL A C 1
ATOM 2933 O O . VAL A 1 396 ? -3.536 -8.233 8.001 1.00 81.44 396 VAL A O 1
ATOM 2936 N N . ALA A 1 397 ? -1.626 -7.076 7.852 1.00 74.00 397 ALA A N 1
ATOM 2937 C CA . ALA A 1 397 ? -1.211 -7.669 6.581 1.00 74.00 397 ALA A CA 1
ATOM 2938 C C . ALA A 1 397 ? -0.851 -9.159 6.705 1.00 74.00 397 ALA A C 1
ATOM 2940 O O . ALA A 1 397 ? -1.030 -9.929 5.760 1.00 74.00 397 ALA A O 1
ATOM 2941 N N . ILE A 1 398 ? -0.356 -9.588 7.865 1.00 74.19 398 ILE A N 1
ATOM 2942 C CA . ILE A 1 398 ? -0.185 -10.996 8.211 1.00 74.19 398 ILE A CA 1
ATOM 2943 C C . ILE A 1 398 ? -0.863 -11.246 9.543 1.00 74.19 398 ILE A C 1
ATOM 2945 O O . ILE A 1 398 ? -0.386 -10.733 10.546 1.00 74.19 398 ILE A O 1
ATOM 2949 N N . SER A 1 399 ? -1.930 -12.062 9.552 1.00 73.31 399 SER A N 1
ATOM 2950 C CA . SER A 1 399 ? -2.675 -12.419 10.773 1.00 73.31 399 SER A CA 1
ATOM 2951 C C . SER A 1 399 ? -1.721 -12.554 11.958 1.00 73.31 399 SER A C 1
ATOM 2953 O O . SER A 1 399 ? -0.696 -13.230 11.814 1.00 73.31 399 SER A O 1
ATOM 2955 N N . ILE A 1 400 ? -2.036 -11.953 13.101 1.00 69.06 400 ILE A N 1
ATOM 2956 C CA . ILE A 1 400 ? -1.087 -11.779 14.212 1.00 69.06 400 ILE A CA 1
ATOM 2957 C C . ILE A 1 400 ? -0.383 -13.079 14.616 1.00 69.06 400 ILE A C 1
ATOM 2959 O O . ILE A 1 400 ? 0.803 -13.059 14.918 1.00 69.06 400 ILE A O 1
ATOM 2963 N N . ASP A 1 401 ? -1.051 -14.230 14.531 1.00 62.22 401 ASP A N 1
ATOM 2964 C CA . ASP A 1 401 ? -0.443 -15.534 14.821 1.00 62.22 401 ASP A CA 1
ATOM 2965 C C . ASP A 1 401 ? 0.725 -15.893 13.875 1.00 62.22 401 ASP A C 1
ATOM 2967 O O . ASP A 1 401 ? 1.704 -16.515 14.292 1.00 62.22 401 ASP A O 1
ATOM 2971 N N . ILE A 1 402 ? 0.657 -15.481 12.604 1.00 71.50 402 ILE A N 1
ATOM 2972 C CA . ILE A 1 402 ? 1.754 -15.596 11.631 1.00 71.50 402 ILE A CA 1
ATOM 2973 C C . ILE A 1 402 ? 2.877 -14.630 12.001 1.00 71.50 402 ILE A C 1
ATOM 2975 O O . ILE A 1 402 ? 4.034 -15.047 12.025 1.00 71.50 402 ILE A O 1
ATOM 2979 N N . LEU A 1 403 ? 2.555 -13.372 12.316 1.00 68.75 403 LEU A N 1
ATOM 2980 C CA . LEU A 1 403 ? 3.552 -12.384 12.731 1.00 68.75 403 LEU A CA 1
ATOM 2981 C C . LEU A 1 403 ? 4.287 -12.845 13.996 1.00 68.75 403 LEU A C 1
ATOM 2983 O O . LEU A 1 403 ? 5.514 -12.825 14.026 1.00 68.75 403 LEU A O 1
ATOM 2987 N N . ILE A 1 404 ? 3.557 -13.352 14.990 1.00 68.25 404 ILE A N 1
ATOM 2988 C CA . ILE A 1 404 ? 4.097 -13.973 16.203 1.00 68.25 404 ILE A CA 1
ATOM 2989 C C . ILE A 1 404 ? 4.983 -15.163 15.829 1.00 68.25 404 ILE A C 1
ATOM 2991 O O . ILE A 1 404 ? 6.113 -15.254 16.295 1.00 68.25 404 ILE A O 1
ATOM 2995 N N . ALA A 1 405 ? 4.526 -16.080 14.976 1.00 68.94 405 ALA A N 1
ATOM 2996 C CA . ALA A 1 405 ? 5.333 -17.237 14.588 1.00 68.94 405 ALA A CA 1
ATOM 2997 C C . ALA A 1 405 ? 6.645 -16.839 13.885 1.00 68.94 405 ALA A C 1
ATOM 2999 O O . ALA A 1 405 ? 7.678 -17.465 14.141 1.00 68.94 405 ALA A O 1
ATOM 3000 N N . VAL A 1 406 ? 6.608 -15.801 13.042 1.00 68.50 406 VAL A N 1
ATOM 3001 C CA . VAL A 1 406 ? 7.772 -15.244 12.336 1.00 68.50 406 VAL A CA 1
ATOM 3002 C C . VAL A 1 406 ? 8.720 -14.545 13.312 1.00 68.50 406 VAL A C 1
ATOM 3004 O O . VAL A 1 406 ? 9.900 -14.885 13.348 1.00 68.50 406 VAL A O 1
ATOM 3007 N N . LEU A 1 407 ? 8.216 -13.629 14.143 1.00 67.75 407 LEU A N 1
ATOM 3008 C CA . LEU A 1 407 ? 9.015 -12.877 15.120 1.00 67.75 407 LEU A CA 1
ATOM 3009 C C . LEU A 1 407 ? 9.596 -13.766 16.228 1.00 67.75 407 LEU A C 1
ATOM 3011 O O . LEU A 1 407 ? 10.681 -13.493 16.735 1.00 67.75 407 LEU A O 1
ATOM 3015 N N . LEU A 1 408 ? 8.894 -14.840 16.598 1.00 72.25 408 LEU A N 1
ATOM 3016 C CA . LEU A 1 408 ? 9.332 -15.796 17.618 1.00 72.25 408 LEU A CA 1
ATOM 3017 C C . LEU A 1 408 ? 10.092 -16.995 17.041 1.00 72.25 408 LEU A C 1
ATOM 3019 O O . LEU A 1 408 ? 10.397 -17.925 17.787 1.00 72.25 408 LEU A O 1
ATOM 3023 N N . HIS A 1 409 ? 10.386 -17.016 15.736 1.00 64.56 409 HIS A N 1
ATOM 3024 C CA . HIS A 1 409 ? 11.153 -18.087 15.091 1.00 64.56 409 HIS A CA 1
ATOM 3025 C C . HIS A 1 409 ? 10.629 -19.516 15.388 1.00 64.56 409 HIS A C 1
ATOM 3027 O O . HIS A 1 409 ? 11.396 -20.484 15.411 1.00 64.56 409 HIS A O 1
ATOM 3033 N N . LYS A 1 410 ? 9.315 -19.690 15.609 1.00 62.72 410 LYS A N 1
ATOM 3034 C CA . LYS A 1 410 ? 8.727 -21.017 15.881 1.00 62.72 410 LYS A CA 1
ATOM 3035 C C . LYS A 1 410 ? 8.859 -21.899 14.619 1.00 62.72 410 LYS A C 1
ATOM 3037 O O . LYS A 1 410 ? 8.619 -21.409 13.517 1.00 62.72 410 LYS A O 1
ATOM 3042 N N . PRO A 1 411 ? 9.236 -23.192 14.724 1.00 47.81 411 PRO A N 1
ATOM 3043 C CA . PRO A 1 411 ? 9.534 -24.038 13.562 1.00 47.81 411 PRO A CA 1
ATOM 3044 C C . PRO A 1 411 ? 8.344 -24.138 12.591 1.00 47.81 411 PRO A C 1
ATOM 3046 O O . PRO A 1 411 ? 7.289 -24.686 12.905 1.00 47.81 411 PRO A O 1
ATOM 3049 N N . THR A 1 412 ? 8.535 -23.620 11.376 1.00 48.97 412 THR A N 1
ATOM 3050 C CA . THR A 1 412 ? 7.477 -23.259 10.415 1.00 48.97 412 THR A CA 1
ATOM 3051 C C . THR A 1 412 ? 6.974 -24.394 9.521 1.00 48.97 412 THR A C 1
ATOM 3053 O O . THR A 1 412 ? 6.080 -24.165 8.709 1.00 48.97 412 THR A O 1
ATOM 3056 N N . LYS A 1 413 ? 7.464 -25.634 9.672 1.00 47.00 413 LYS A N 1
ATOM 3057 C CA . LYS A 1 413 ? 7.099 -26.762 8.782 1.00 47.00 413 LYS A CA 1
ATOM 3058 C C . LYS A 1 413 ? 5.596 -27.095 8.756 1.00 47.00 413 LYS A C 1
ATOM 3060 O O . LYS A 1 413 ? 5.138 -27.686 7.788 1.00 47.00 413 LYS A O 1
ATOM 3065 N N . MET A 1 414 ? 4.827 -26.697 9.774 1.00 41.41 414 MET A N 1
ATOM 3066 C CA . MET A 1 414 ? 3.357 -26.818 9.792 1.00 41.41 414 MET A CA 1
ATOM 3067 C C . MET A 1 414 ? 2.617 -25.498 9.496 1.00 41.41 414 MET A C 1
ATOM 3069 O O . MET A 1 414 ? 1.397 -25.497 9.346 1.00 41.41 414 MET A O 1
ATOM 3073 N N . ALA A 1 415 ? 3.335 -24.376 9.402 1.00 47.72 415 ALA A N 1
ATOM 3074 C CA . ALA A 1 415 ? 2.770 -23.039 9.222 1.00 47.72 415 ALA A CA 1
ATOM 3075 C C . ALA A 1 415 ? 2.803 -22.561 7.762 1.00 47.72 415 ALA A C 1
ATOM 3077 O O . ALA A 1 415 ? 1.966 -21.749 7.388 1.00 47.72 415 ALA A O 1
ATOM 3078 N N . THR A 1 416 ? 3.694 -23.083 6.909 1.00 50.06 416 THR A N 1
ATOM 3079 C CA . THR A 1 416 ? 3.857 -22.638 5.507 1.00 50.06 416 THR A CA 1
ATOM 3080 C C . THR A 1 416 ? 2.548 -22.583 4.697 1.00 50.06 416 THR A C 1
ATOM 3082 O O . THR A 1 416 ? 2.320 -21.566 4.044 1.00 50.06 416 THR A O 1
ATOM 3085 N N . PRO A 1 417 ? 1.631 -23.575 4.772 1.00 49.72 417 PRO A N 1
ATOM 3086 C CA . PRO A 1 417 ? 0.354 -23.502 4.054 1.00 49.72 417 PRO A CA 1
ATOM 3087 C C . PRO A 1 417 ? -0.583 -22.414 4.603 1.00 49.72 417 PRO A C 1
ATOM 3089 O O . PRO A 1 417 ? -1.284 -21.758 3.837 1.00 49.72 417 PRO A O 1
ATOM 3092 N N . LYS A 1 418 ? -0.571 -22.186 5.925 1.00 50.81 418 LYS A N 1
ATOM 3093 C CA . LYS A 1 418 ? -1.359 -21.130 6.584 1.00 50.81 418 LYS A CA 1
ATOM 3094 C C . LYS A 1 418 ? -0.798 -19.739 6.286 1.00 50.81 418 LYS A C 1
ATOM 3096 O O . LYS A 1 418 ? -1.572 -18.818 6.069 1.00 50.81 418 LYS A O 1
ATOM 3101 N N . ILE A 1 419 ? 0.527 -19.612 6.201 1.00 50.09 419 ILE A N 1
ATOM 3102 C CA . ILE A 1 419 ? 1.227 -18.380 5.815 1.00 50.09 419 ILE A CA 1
ATOM 3103 C C . ILE A 1 419 ? 0.881 -17.993 4.374 1.00 50.09 419 ILE A C 1
ATOM 3105 O O . ILE A 1 419 ? 0.535 -16.845 4.113 1.00 50.09 419 ILE A O 1
ATOM 3109 N N . GLN A 1 420 ? 0.886 -18.960 3.450 1.00 52.03 420 GLN A N 1
ATOM 3110 C CA . GLN A 1 420 ? 0.475 -18.734 2.060 1.00 52.03 420 GLN A CA 1
ATOM 3111 C C . GLN A 1 420 ? -1.011 -18.377 1.931 1.00 52.03 420 GLN A C 1
ATOM 3113 O O . GLN A 1 420 ? -1.367 -17.544 1.101 1.00 52.03 420 GLN A O 1
ATOM 3118 N N . ALA A 1 421 ? -1.883 -18.992 2.734 1.00 52.50 421 ALA A N 1
ATOM 3119 C CA . ALA A 1 421 ? -3.310 -18.676 2.740 1.00 52.50 421 ALA A CA 1
ATOM 3120 C C . ALA A 1 421 ? -3.596 -17.286 3.337 1.00 52.50 421 ALA A C 1
ATOM 3122 O O . ALA A 1 421 ? -4.367 -16.532 2.753 1.00 52.50 421 ALA A O 1
ATOM 3123 N N . GLY A 1 422 ? -2.941 -16.927 4.447 1.00 50.31 422 GLY A N 1
ATOM 3124 C CA . GLY A 1 422 ? -3.093 -15.630 5.112 1.00 50.31 422 GLY A CA 1
ATOM 3125 C C . GLY A 1 422 ? -2.575 -14.464 4.271 1.00 50.31 422 GLY A C 1
ATOM 3126 O O . GLY A 1 422 ? -3.297 -13.492 4.083 1.00 50.31 422 GLY A O 1
ATOM 3127 N N . ALA A 1 423 ? -1.383 -14.590 3.676 1.00 46.47 423 ALA A N 1
ATOM 3128 C CA . ALA A 1 423 ? -0.833 -13.561 2.788 1.00 46.47 423 ALA A CA 1
ATOM 3129 C C . ALA A 1 423 ? -1.701 -13.345 1.534 1.00 46.47 423 ALA A C 1
ATOM 3131 O O . ALA A 1 423 ? -1.912 -12.210 1.111 1.00 46.47 423 ALA A O 1
ATOM 3132 N N . ARG A 1 424 ? -2.276 -14.421 0.972 1.00 52.84 424 ARG A N 1
ATOM 3133 C CA . ARG A 1 424 ? -3.239 -14.318 -0.137 1.00 52.84 424 ARG A CA 1
ATOM 3134 C C . ARG A 1 424 ? -4.553 -13.671 0.295 1.00 52.84 424 ARG A C 1
ATOM 3136 O O . ARG A 1 424 ? -5.066 -12.833 -0.433 1.00 52.84 424 ARG A O 1
ATOM 3143 N N . ALA A 1 425 ? -5.085 -14.029 1.463 1.00 48.03 425 ALA A N 1
ATOM 3144 C CA . ALA A 1 425 ? -6.321 -13.448 1.982 1.00 48.03 425 ALA A CA 1
ATOM 3145 C C . ALA A 1 425 ? -6.172 -11.947 2.288 1.00 48.03 425 ALA A C 1
ATOM 3147 O O . ALA A 1 425 ? -7.045 -11.169 1.915 1.00 48.03 425 ALA A O 1
ATOM 3148 N N . ALA A 1 426 ? -5.051 -11.526 2.882 1.00 42.78 426 ALA A N 1
ATOM 3149 C CA . ALA A 1 426 ? -4.747 -10.116 3.126 1.00 42.78 426 ALA A CA 1
ATOM 3150 C C . ALA A 1 426 ? -4.539 -9.332 1.818 1.00 42.78 426 ALA A C 1
ATOM 3152 O O . ALA A 1 426 ? -5.075 -8.235 1.658 1.00 42.78 426 ALA A O 1
ATOM 3153 N N . GLY A 1 427 ? -3.836 -9.926 0.846 1.00 43.84 427 GLY A N 1
ATOM 3154 C CA . GLY A 1 427 ? -3.688 -9.358 -0.495 1.00 43.84 427 GLY A CA 1
ATOM 3155 C C . GLY A 1 427 ? -5.022 -9.181 -1.232 1.00 43.84 427 GLY A C 1
ATOM 3156 O O . GLY A 1 427 ? -5.183 -8.212 -1.967 1.00 43.84 427 GLY A O 1
ATOM 3157 N N . GLU A 1 428 ? -5.998 -10.068 -1.023 1.00 46.84 428 GLU A N 1
ATOM 3158 C CA . GLU A 1 428 ? -7.350 -9.941 -1.589 1.00 46.84 428 GLU A CA 1
ATOM 3159 C C . GLU A 1 428 ? -8.232 -8.949 -0.813 1.00 46.84 428 GLU A C 1
ATOM 3161 O O . GLU A 1 428 ? -8.934 -8.149 -1.431 1.00 46.84 428 GLU A O 1
ATOM 3166 N N . PHE A 1 429 ? -8.141 -8.912 0.520 1.00 38.44 429 PHE A N 1
ATOM 3167 C CA . PHE A 1 429 ? -8.859 -7.942 1.356 1.00 38.44 429 PHE A CA 1
ATOM 3168 C C . PHE A 1 429 ? -8.518 -6.494 0.968 1.00 38.44 429 PHE A C 1
ATOM 3170 O O . PHE A 1 429 ? -9.422 -5.687 0.727 1.00 38.44 429 PHE A O 1
ATOM 3177 N N . LEU A 1 430 ? -7.226 -6.191 0.792 1.00 38.94 430 LEU A N 1
ATOM 3178 C CA . LEU A 1 430 ? -6.746 -4.868 0.373 1.00 38.94 430 LEU A CA 1
ATOM 3179 C C . LEU A 1 430 ? -7.207 -4.478 -1.043 1.00 38.94 430 LEU A C 1
ATOM 3181 O O . LEU A 1 430 ? -7.408 -3.295 -1.311 1.00 38.94 430 LEU A O 1
ATOM 3185 N N . LYS A 1 431 ? -7.447 -5.448 -1.936 1.00 46.50 431 LYS A N 1
ATOM 3186 C CA . LYS A 1 431 ? -8.027 -5.193 -3.269 1.00 46.50 431 LYS A CA 1
ATOM 3187 C C . LYS A 1 431 ? -9.523 -4.877 -3.208 1.00 46.50 431 LYS A C 1
ATOM 3189 O O . LYS A 1 431 ? -10.026 -4.150 -4.060 1.00 46.50 431 LYS A O 1
ATOM 3194 N N . THR A 1 432 ? -10.241 -5.428 -2.229 1.00 37.50 432 THR A N 1
ATOM 3195 C CA . THR A 1 432 ? -11.703 -5.287 -2.111 1.00 37.50 432 THR A CA 1
ATOM 3196 C C . THR A 1 432 ? -12.173 -4.093 -1.276 1.00 37.50 432 THR A C 1
ATOM 3198 O O . THR A 1 432 ? -13.322 -3.680 -1.418 1.00 37.50 432 THR A O 1
ATOM 3201 N N . ALA A 1 433 ? -11.314 -3.507 -0.437 1.00 31.14 433 ALA A N 1
ATOM 3202 C CA . ALA A 1 433 ? -11.713 -2.486 0.537 1.00 31.14 433 ALA A CA 1
ATOM 3203 C C . ALA A 1 433 ? -11.880 -1.051 -0.017 1.00 31.14 433 ALA A C 1
ATOM 3205 O O . ALA A 1 433 ? -12.218 -0.151 0.749 1.00 31.14 433 ALA A O 1
ATOM 3206 N N . VAL A 1 434 ? -11.708 -0.806 -1.325 1.00 35.25 434 VAL A N 1
ATOM 3207 C CA . VAL A 1 434 ? -11.911 0.534 -1.913 1.00 35.25 434 VAL A CA 1
ATOM 3208 C C . VAL A 1 434 ? -13.144 0.559 -2.829 1.00 35.25 434 VAL A C 1
ATOM 3210 O O . VAL A 1 434 ? -13.063 0.139 -3.986 1.00 35.25 434 VAL A O 1
ATOM 3213 N N . PRO A 1 435 ? -14.295 1.101 -2.388 1.00 32.78 435 PRO A N 1
ATOM 3214 C CA . PRO A 1 435 ? -15.393 1.411 -3.292 1.00 32.78 435 PRO A CA 1
ATOM 3215 C C . PRO A 1 435 ? -15.064 2.691 -4.080 1.00 32.78 435 PRO A C 1
ATOM 3217 O O . PRO A 1 435 ? -15.485 3.788 -3.718 1.00 32.78 435 PRO A O 1
ATOM 3220 N N . MET A 1 436 ? -14.321 2.571 -5.186 1.00 34.53 436 MET A N 1
ATOM 3221 C CA . MET A 1 436 ? -14.131 3.681 -6.132 1.00 34.53 436 MET A CA 1
ATOM 3222 C C . MET A 1 436 ? -15.422 3.907 -6.926 1.00 34.53 436 MET A C 1
ATOM 3224 O O . MET A 1 436 ? -15.730 3.220 -7.905 1.00 34.53 436 MET A O 1
ATOM 3228 N N . ARG A 1 437 ? -16.210 4.894 -6.494 1.00 33.22 437 ARG A N 1
ATOM 3229 C CA . ARG A 1 437 ? -17.381 5.375 -7.226 1.00 33.22 437 ARG A CA 1
ATOM 3230 C C . ARG A 1 437 ? -16.912 6.176 -8.447 1.00 33.22 437 ARG A C 1
ATOM 3232 O O . ARG A 1 437 ? -16.567 7.342 -8.342 1.00 33.22 437 ARG A O 1
ATOM 3239 N N . GLY A 1 438 ? -16.961 5.539 -9.614 1.00 38.38 438 GLY A N 1
ATOM 3240 C CA . GLY A 1 438 ? -17.091 6.216 -10.904 1.00 38.38 438 GLY A CA 1
ATOM 3241 C C . GLY A 1 438 ? -15.852 6.931 -11.442 1.00 38.38 438 GLY A C 1
ATOM 3242 O O . GLY A 1 438 ? -15.863 8.146 -11.555 1.00 38.38 438 GLY A O 1
ATOM 3243 N N . GLN A 1 439 ? -14.864 6.181 -11.935 1.00 31.66 439 GLN A N 1
ATOM 3244 C CA . GLN A 1 439 ? -14.126 6.532 -13.157 1.00 31.66 439 GLN A CA 1
ATOM 3245 C C . GLN A 1 439 ? -13.404 5.296 -13.715 1.00 31.66 439 GLN A C 1
ATOM 3247 O O . GLN A 1 439 ? -12.917 4.446 -12.977 1.00 31.66 439 GLN A O 1
ATOM 3252 N N . ARG A 1 440 ? -13.398 5.167 -15.048 1.00 35.84 440 ARG A N 1
ATOM 3253 C CA . ARG A 1 440 ? -12.756 4.074 -15.791 1.00 35.84 440 ARG A CA 1
ATOM 3254 C C . ARG A 1 440 ? -11.233 4.192 -15.669 1.00 35.84 440 ARG A C 1
ATOM 3256 O O . ARG A 1 440 ? -10.670 5.072 -16.311 1.00 35.84 440 ARG A O 1
ATOM 3263 N N . GLN A 1 441 ? -10.574 3.286 -14.949 1.00 32.78 441 GLN A N 1
ATOM 3264 C CA . GLN A 1 441 ? -9.138 3.027 -15.111 1.00 32.78 441 GLN A CA 1
ATOM 3265 C C . GLN A 1 441 ? -8.818 1.527 -15.071 1.00 32.78 441 GLN A C 1
ATOM 3267 O O . GLN A 1 441 ? -9.595 0.704 -14.597 1.00 32.78 441 GLN A O 1
ATOM 3272 N N . LEU A 1 442 ? -7.709 1.207 -15.731 1.00 32.50 442 LEU A N 1
ATOM 3273 C CA . LEU A 1 442 ? -7.332 -0.070 -16.325 1.00 32.50 442 LEU A CA 1
ATOM 3274 C C . LEU A 1 442 ? -6.454 -0.913 -15.390 1.00 32.50 442 LEU A C 1
ATOM 3276 O O . LEU A 1 442 ? -5.382 -0.460 -15.018 1.00 32.50 442 LEU A O 1
ATOM 3280 N N . VAL A 1 443 ? -6.825 -2.178 -15.172 1.00 30.86 443 VAL A N 1
ATOM 3281 C CA . VAL A 1 443 ? -5.947 -3.312 -14.788 1.00 30.86 443 VAL A CA 1
ATOM 3282 C C . VAL A 1 443 ? -6.571 -4.553 -15.473 1.00 30.86 443 VAL A C 1
ATOM 3284 O O . VAL A 1 443 ? -7.800 -4.644 -15.416 1.00 30.86 443 VAL A O 1
ATOM 3287 N N . PRO A 1 444 ? -5.847 -5.459 -16.192 1.00 40.81 444 PRO A N 1
ATOM 3288 C CA . PRO A 1 444 ? -4.598 -6.098 -15.748 1.00 40.81 444 PRO A CA 1
ATOM 3289 C C . PRO A 1 444 ? -3.500 -6.354 -16.808 1.00 40.81 444 PRO A C 1
ATOM 3291 O O . PRO A 1 444 ? -3.769 -6.655 -17.968 1.00 40.81 444 PRO A O 1
ATOM 3294 N N . ALA A 1 445 ? -2.243 -6.365 -16.348 1.00 27.23 445 ALA A N 1
ATOM 3295 C CA . ALA A 1 445 ? -1.110 -6.991 -17.046 1.00 27.23 445 ALA A CA 1
ATOM 3296 C C . ALA A 1 445 ? -0.267 -7.927 -16.147 1.00 27.23 445 ALA A C 1
ATOM 3298 O O . ALA A 1 445 ? 0.806 -8.347 -16.558 1.00 27.23 445 ALA A O 1
ATOM 3299 N N . LEU A 1 446 ? -0.726 -8.293 -14.941 1.00 29.97 446 LEU A N 1
ATOM 3300 C CA . LEU A 1 446 ? 0.102 -9.051 -13.985 1.00 29.97 446 LEU A CA 1
ATOM 3301 C C . LEU A 1 446 ? -0.328 -10.507 -13.715 1.00 29.97 446 LEU A C 1
ATOM 3303 O O . LEU A 1 446 ? 0.132 -11.102 -12.748 1.00 29.97 446 LEU A O 1
ATOM 3307 N N . VAL A 1 447 ? -1.175 -11.117 -14.553 1.00 33.47 447 VAL A N 1
ATOM 3308 C CA . VAL A 1 447 ? -1.600 -12.523 -14.369 1.00 33.47 447 VAL A CA 1
ATOM 3309 C C . VAL A 1 447 ? -1.495 -13.303 -15.677 1.00 33.47 447 VAL A C 1
ATOM 3311 O O . VAL A 1 447 ? -2.508 -13.673 -16.249 1.00 33.47 447 VAL A O 1
ATOM 3314 N N . MET A 1 448 ? -0.277 -13.525 -16.175 1.00 33.03 448 MET A N 1
ATOM 3315 C CA . MET A 1 448 ? 0.031 -14.555 -17.182 1.00 33.03 448 MET A CA 1
ATOM 3316 C C . MET A 1 448 ? 1.523 -14.920 -17.087 1.00 33.03 448 MET A C 1
ATOM 3318 O O . MET A 1 448 ? 2.351 -14.375 -17.810 1.00 33.03 448 MET A O 1
ATOM 3322 N N . ALA A 1 449 ? 1.883 -15.823 -16.176 1.00 32.66 449 ALA A N 1
ATOM 3323 C CA . ALA A 1 449 ? 3.179 -16.508 -16.194 1.00 32.66 449 ALA A CA 1
ATOM 3324 C C . ALA A 1 449 ? 3.024 -17.901 -15.567 1.00 32.66 449 ALA A C 1
ATOM 3326 O O . ALA A 1 449 ? 3.436 -18.161 -14.441 1.00 32.66 449 ALA A O 1
ATOM 3327 N N . GLY A 1 450 ? 2.360 -18.781 -16.307 1.00 29.98 450 GLY A N 1
ATOM 3328 C CA . GLY A 1 450 ? 2.254 -20.207 -16.033 1.00 29.98 450 GLY A CA 1
ATOM 3329 C C . GLY A 1 450 ? 1.869 -20.880 -17.342 1.00 29.98 450 GLY A C 1
ATOM 3330 O O . GLY A 1 450 ? 0.743 -20.717 -17.789 1.00 29.98 450 GLY A O 1
ATOM 3331 N N . ASP A 1 451 ? 2.839 -21.552 -17.956 1.00 29.84 451 ASP A N 1
ATOM 3332 C CA . ASP A 1 451 ? 2.800 -22.254 -19.247 1.00 29.84 451 ASP A CA 1
ATOM 3333 C C . ASP A 1 451 ? 2.918 -21.372 -20.508 1.00 29.84 451 ASP A C 1
ATOM 3335 O O . ASP A 1 451 ? 1.990 -20.715 -20.974 1.00 29.84 451 ASP A O 1
ATOM 3339 N N . GLY A 1 452 ? 4.132 -21.355 -21.074 1.00 30.28 452 GLY A N 1
ATOM 3340 C CA . GLY A 1 452 ? 4.501 -20.544 -22.235 1.00 30.28 452 GLY A CA 1
ATOM 3341 C C . GLY A 1 452 ? 3.857 -21.009 -23.554 1.00 30.28 452 GLY A C 1
ATOM 3342 O O . GLY A 1 452 ? 3.823 -22.214 -23.820 1.00 30.28 452 GLY A O 1
ATOM 3343 N N . PRO A 1 453 ? 3.423 -20.095 -24.445 1.00 33.12 453 PRO A N 1
ATOM 3344 C CA . PRO A 1 453 ? 3.008 -20.459 -25.794 1.00 33.12 453 PRO A CA 1
ATOM 3345 C C . PRO A 1 453 ? 4.193 -20.433 -26.769 1.00 33.12 453 PRO A C 1
ATOM 3347 O O . PRO A 1 453 ? 4.944 -19.461 -26.848 1.00 33.12 453 PRO A O 1
ATOM 3350 N N . ARG A 1 454 ? 4.313 -21.481 -27.590 1.00 35.16 454 ARG A N 1
ATOM 3351 C CA . ARG A 1 454 ? 5.054 -21.420 -28.857 1.00 35.16 454 ARG A CA 1
ATOM 3352 C C . ARG A 1 454 ? 4.198 -20.657 -29.868 1.00 35.16 454 ARG A C 1
ATOM 3354 O O . ARG A 1 454 ? 3.170 -21.175 -30.298 1.00 35.16 454 ARG A O 1
ATOM 3361 N N . PHE A 1 455 ? 4.621 -19.461 -30.268 1.00 29.98 455 PHE A N 1
ATOM 3362 C CA . PHE A 1 455 ? 4.029 -18.751 -31.403 1.00 29.98 455 PHE A CA 1
ATOM 3363 C C . PHE A 1 455 ? 4.839 -19.015 -32.675 1.00 29.98 455 PHE A C 1
ATOM 3365 O O . PHE A 1 455 ? 6.054 -18.838 -32.699 1.00 29.98 455 PHE A O 1
ATOM 3372 N N . VAL A 1 456 ? 4.148 -19.425 -33.738 1.00 32.25 456 VAL A N 1
ATOM 3373 C CA . VAL A 1 456 ? 4.650 -19.381 -35.117 1.00 32.25 456 VAL A CA 1
ATOM 3374 C C . VAL A 1 456 ? 4.279 -18.003 -35.673 1.00 32.25 456 VAL A C 1
ATOM 3376 O O . VAL A 1 456 ? 3.103 -17.644 -35.678 1.00 32.25 456 VAL A O 1
ATOM 3379 N N . GLN A 1 457 ? 5.275 -17.214 -36.080 1.00 34.31 457 GLN A N 1
ATOM 3380 C CA . GLN A 1 457 ? 5.094 -15.879 -36.662 1.00 34.31 457 GLN A CA 1
ATOM 3381 C C . GLN A 1 457 ? 4.560 -15.948 -38.103 1.00 34.31 457 GLN A C 1
ATOM 3383 O O . GLN A 1 457 ? 5.013 -16.765 -38.902 1.00 34.31 457 GLN A O 1
ATOM 3388 N N . ALA A 1 458 ? 3.649 -15.034 -38.443 1.00 33.28 458 ALA A N 1
ATOM 3389 C CA . ALA A 1 458 ? 3.359 -14.643 -39.823 1.00 33.28 458 ALA A CA 1
ATOM 3390 C C . ALA A 1 458 ? 4.441 -13.677 -40.348 1.00 33.28 458 ALA A C 1
ATOM 3392 O O . ALA A 1 458 ? 5.008 -12.909 -39.568 1.00 33.28 458 ALA A O 1
ATOM 3393 N N . SER A 1 459 ? 4.735 -13.720 -41.655 1.00 32.62 459 SER A N 1
ATOM 3394 C CA . SER A 1 459 ? 5.808 -12.921 -42.267 1.00 32.62 459 SER A CA 1
ATOM 3395 C C . SER A 1 459 ? 5.452 -11.422 -42.366 1.00 32.62 459 SER A C 1
ATOM 3397 O O . SER A 1 459 ? 4.268 -11.070 -42.413 1.00 32.62 459 SER A O 1
ATOM 3399 N N . PRO A 1 460 ? 6.459 -10.527 -42.457 1.00 37.59 460 PRO A N 1
ATOM 3400 C CA . PRO A 1 460 ? 6.265 -9.073 -42.538 1.00 37.59 460 PRO A CA 1
ATOM 3401 C C . PRO A 1 460 ? 5.387 -8.596 -43.708 1.00 37.59 460 PRO A C 1
ATOM 3403 O O . PRO A 1 460 ? 4.793 -7.523 -43.635 1.00 37.59 460 PRO A O 1
ATOM 3406 N N . GLU A 1 461 ? 5.237 -9.399 -44.762 1.00 38.12 461 GLU A N 1
ATOM 3407 C CA . GLU A 1 461 ? 4.411 -9.069 -45.932 1.00 38.12 461 GLU A CA 1
ATOM 3408 C C . GLU A 1 461 ? 2.904 -9.104 -45.623 1.00 38.12 461 GLU A C 1
ATOM 3410 O O . GLU A 1 461 ? 2.126 -8.402 -46.267 1.00 38.12 461 GLU A O 1
ATOM 3415 N N . GLN A 1 462 ? 2.474 -9.848 -44.596 1.00 40.59 462 GLN A N 1
ATOM 3416 C CA . GLN A 1 462 ? 1.064 -9.899 -44.184 1.00 40.59 462 GLN A CA 1
ATOM 3417 C C . GLN A 1 462 ? 0.638 -8.698 -43.327 1.00 40.59 462 GLN A C 1
ATOM 3419 O O . GLN A 1 462 ? -0.557 -8.435 -43.198 1.00 40.59 462 GLN A O 1
ATOM 3424 N N . LEU A 1 463 ? 1.594 -7.940 -42.780 1.00 35.62 463 LEU A N 1
ATOM 3425 C CA . LEU A 1 463 ? 1.317 -6.731 -41.999 1.00 35.62 463 LEU A CA 1
ATOM 3426 C C . LEU A 1 463 ? 1.155 -5.485 -42.885 1.00 35.62 463 LEU A C 1
ATOM 3428 O O . LEU A 1 463 ? 0.405 -4.584 -42.524 1.00 35.62 463 LEU A O 1
ATOM 3432 N N . ALA A 1 464 ? 1.762 -5.460 -44.076 1.00 36.16 464 ALA A N 1
ATOM 3433 C CA . ALA A 1 464 ? 1.690 -4.313 -44.988 1.00 36.16 464 ALA A CA 1
ATOM 3434 C C . ALA A 1 464 ? 0.329 -4.154 -45.706 1.00 36.16 464 ALA A C 1
ATOM 3436 O O . ALA A 1 464 ? 0.025 -3.082 -46.221 1.00 36.16 464 ALA A O 1
ATOM 3437 N N . VAL A 1 465 ? -0.523 -5.187 -45.726 1.00 38.16 465 VAL A N 1
ATOM 3438 C CA . VAL A 1 465 ? -1.847 -5.138 -46.387 1.00 38.16 465 VAL A CA 1
ATOM 3439 C C . VAL A 1 465 ? -2.941 -4.533 -45.484 1.00 38.16 465 VAL A C 1
ATOM 3441 O O . VAL A 1 465 ? -4.027 -4.205 -45.959 1.00 38.16 465 VAL A O 1
ATOM 3444 N N . LEU A 1 466 ? -2.672 -4.317 -44.190 1.00 37.66 466 LEU A N 1
ATOM 3445 C CA . LEU A 1 466 ? -3.687 -3.885 -43.216 1.00 37.66 466 LEU A CA 1
ATOM 3446 C C . LEU A 1 466 ? -3.859 -2.362 -43.060 1.00 37.66 466 LEU A C 1
ATOM 3448 O O . LEU A 1 466 ? -4.799 -1.947 -42.389 1.00 37.66 466 LEU A O 1
ATOM 3452 N N . GLU A 1 467 ? -3.046 -1.525 -43.713 1.00 37.25 467 GLU A N 1
ATOM 3453 C CA . GLU A 1 467 ? -3.143 -0.055 -43.585 1.00 37.25 467 GLU A CA 1
ATOM 3454 C C . GLU A 1 467 ? -3.823 0.663 -44.770 1.00 37.25 467 GLU A C 1
ATOM 3456 O O . GLU A 1 467 ? -3.877 1.889 -44.803 1.00 37.25 467 GLU A O 1
ATOM 3461 N N . SER A 1 468 ? -4.410 -0.055 -45.737 1.00 42.19 468 SER A N 1
ATOM 3462 C CA . SER A 1 468 ? -5.021 0.589 -46.914 1.00 42.19 468 SER A CA 1
ATOM 3463 C C . SER A 1 468 ? -6.246 -0.143 -47.476 1.00 42.19 468 SER A C 1
ATOM 3465 O O . SER A 1 468 ? -6.281 -0.504 -48.650 1.00 42.19 468 SER A O 1
ATOM 3467 N N . THR A 1 469 ? -7.310 -0.302 -46.686 1.00 36.16 469 THR A N 1
ATOM 3468 C CA . THR A 1 469 ? -8.671 -0.376 -47.254 1.00 36.16 469 THR A CA 1
ATOM 3469 C C . THR A 1 469 ? -9.687 0.260 -46.306 1.00 36.16 469 THR A C 1
ATOM 3471 O O . THR A 1 469 ? -9.875 -0.185 -45.178 1.00 36.16 469 THR A O 1
ATOM 3474 N N . GLY A 1 470 ? -10.364 1.313 -46.777 1.00 39.66 470 GLY A N 1
ATOM 3475 C CA . GLY A 1 470 ? -11.540 1.904 -46.136 1.00 39.66 470 GLY A CA 1
ATOM 3476 C C . GLY A 1 470 ? -12.734 0.953 -46.197 1.00 39.66 470 GLY A C 1
ATOM 3477 O O . GLY A 1 470 ? -13.660 1.155 -46.980 1.00 39.66 470 GLY A O 1
ATOM 3478 N N . GLY A 1 471 ? -12.684 -0.113 -45.402 1.00 38.62 471 GLY A N 1
ATOM 3479 C CA . GLY A 1 471 ? -13.815 -0.998 -45.162 1.00 38.62 471 GLY A CA 1
ATOM 3480 C C . GLY A 1 471 ? -14.829 -0.364 -44.200 1.00 38.62 471 GLY A C 1
ATOM 3481 O O . GLY A 1 471 ? -14.465 0.508 -43.406 1.00 38.62 471 GLY A O 1
ATOM 3482 N N . PRO A 1 472 ? -16.107 -0.781 -44.252 1.00 41.69 472 PRO A N 1
ATOM 3483 C CA . PRO A 1 472 ? -17.116 -0.334 -43.297 1.00 41.69 472 PRO A CA 1
ATOM 3484 C C . PRO A 1 472 ? -16.663 -0.632 -41.863 1.00 41.69 472 PRO A C 1
ATOM 3486 O O . PRO A 1 472 ? -16.046 -1.668 -41.609 1.00 41.69 472 PRO A O 1
ATOM 3489 N N . ALA A 1 473 ? -16.972 0.281 -40.935 1.00 43.16 473 ALA A N 1
ATOM 3490 C CA . ALA A 1 473 ? -16.651 0.129 -39.519 1.00 43.16 473 ALA A CA 1
ATOM 3491 C C . ALA A 1 473 ? -17.066 -1.272 -39.021 1.00 43.16 473 ALA A C 1
ATOM 3493 O O . ALA A 1 473 ? -18.177 -1.714 -39.338 1.00 43.16 473 ALA A O 1
ATOM 3494 N N . PRO A 1 474 ? -16.199 -1.992 -38.282 1.00 58.09 474 PRO A N 1
ATOM 3495 C CA . PRO A 1 474 ? -16.525 -3.327 -37.804 1.00 58.09 474 PRO A CA 1
ATOM 3496 C C . PRO A 1 474 ? -17.807 -3.280 -36.970 1.00 58.09 474 PRO A C 1
ATOM 3498 O O . PRO A 1 474 ? -18.023 -2.352 -36.189 1.00 58.09 474 PRO A O 1
ATOM 3501 N N . ALA A 1 475 ? -18.673 -4.279 -37.161 1.00 65.44 475 ALA A N 1
ATOM 3502 C CA . ALA A 1 475 ? -19.894 -4.411 -36.379 1.00 65.44 475 ALA A CA 1
ATOM 3503 C C . ALA A 1 475 ? -19.564 -4.379 -34.871 1.00 65.44 475 ALA A C 1
ATOM 3505 O O . ALA A 1 475 ? -18.526 -4.925 -34.478 1.00 65.44 475 ALA A O 1
ATOM 3506 N N . PRO A 1 476 ? -20.428 -3.785 -34.022 1.00 88.00 476 PRO A N 1
ATOM 3507 C CA . PRO A 1 476 ? -20.232 -3.777 -32.574 1.00 88.00 476 PRO A CA 1
ATOM 3508 C C . PRO A 1 476 ? -19.911 -5.188 -32.067 1.00 88.00 476 PRO A C 1
ATOM 3510 O O . PRO A 1 476 ? -20.546 -6.156 -32.500 1.00 88.00 476 PRO A O 1
ATOM 3513 N N . PHE A 1 477 ? -18.939 -5.329 -31.159 1.00 91.50 477 PHE A N 1
ATOM 3514 C CA . PHE A 1 477 ? -18.498 -6.629 -30.623 1.00 91.50 477 PHE A CA 1
ATOM 3515 C C . PHE A 1 477 ? -19.664 -7.460 -30.054 1.00 91.50 477 PHE A C 1
ATOM 3517 O O . PHE A 1 477 ? -19.629 -8.692 -30.049 1.00 91.50 477 PHE A O 1
ATOM 3524 N N . GLU A 1 478 ? -20.740 -6.793 -29.640 1.00 88.75 478 GLU A N 1
ATOM 3525 C CA . GLU A 1 478 ? -22.000 -7.367 -29.177 1.00 88.75 478 GLU A CA 1
ATOM 3526 C C . GLU A 1 478 ? -22.704 -8.227 -30.236 1.00 88.75 478 GLU A C 1
ATOM 3528 O O . GLU A 1 478 ? -23.412 -9.166 -29.870 1.00 88.75 478 GLU A O 1
ATOM 3533 N N . GLN A 1 479 ? -22.494 -7.955 -31.525 1.00 93.19 479 GLN A N 1
ATOM 3534 C CA . GLN A 1 479 ? -23.114 -8.674 -32.645 1.00 93.19 479 GLN A CA 1
ATOM 3535 C C . GLN A 1 479 ? -22.257 -9.837 -33.159 1.00 93.19 479 GLN A C 1
ATOM 3537 O O . GLN A 1 479 ? -22.748 -10.704 -33.882 1.00 93.19 479 GLN A O 1
ATOM 3542 N N . LEU A 1 480 ? -20.980 -9.896 -32.776 1.00 94.12 480 LEU A N 1
ATOM 3543 C CA . LEU A 1 480 ? -20.089 -10.971 -33.195 1.00 94.12 480 LEU A CA 1
ATOM 3544 C C . LEU A 1 480 ? -20.450 -12.283 -32.494 1.00 94.12 480 LEU A C 1
ATOM 3546 O O . LEU A 1 480 ? -20.834 -12.300 -31.324 1.00 94.12 480 LEU A O 1
ATOM 3550 N N . SER A 1 481 ? -20.295 -13.409 -33.191 1.00 95.75 481 SER A N 1
ATOM 3551 C CA . SER A 1 481 ? -20.453 -14.738 -32.589 1.00 95.75 481 SER A CA 1
ATOM 3552 C C . SER A 1 481 ? -19.329 -15.025 -31.583 1.00 95.75 481 SER A C 1
ATOM 3554 O O . SER A 1 481 ? -18.241 -14.464 -31.684 1.00 95.75 481 SER A O 1
ATOM 3556 N N . ASP A 1 482 ? -19.542 -15.945 -30.634 1.00 94.19 482 ASP A N 1
ATOM 3557 C CA . ASP A 1 482 ? -18.501 -16.320 -29.657 1.00 94.19 482 ASP A CA 1
ATOM 3558 C C . ASP A 1 482 ? -17.215 -16.820 -30.338 1.00 94.19 482 ASP A C 1
ATOM 3560 O O . ASP A 1 482 ? -16.116 -16.631 -29.827 1.00 94.19 482 ASP A O 1
ATOM 3564 N N . SER A 1 483 ? -17.333 -17.461 -31.507 1.00 94.25 483 SER A N 1
ATOM 3565 C CA . SER A 1 483 ? -16.164 -17.916 -32.263 1.00 94.25 483 SER A CA 1
ATOM 3566 C C . SER A 1 483 ? -15.403 -16.758 -32.906 1.00 94.25 483 SER A C 1
ATOM 3568 O O . SER A 1 483 ? -14.175 -16.771 -32.896 1.00 94.25 483 SER A O 1
ATOM 3570 N N . ALA A 1 484 ? -16.117 -15.757 -33.431 1.00 95.00 484 ALA A N 1
ATOM 3571 C CA . ALA A 1 484 ? -15.509 -14.551 -33.984 1.00 95.00 484 ALA A CA 1
ATOM 3572 C C . ALA A 1 484 ? -14.841 -13.714 -32.882 1.00 95.00 484 ALA A C 1
ATOM 3574 O O . ALA A 1 484 ? -13.687 -13.326 -33.038 1.00 95.00 484 ALA A O 1
ATOM 3575 N N . LEU A 1 485 ? -15.514 -13.531 -31.738 1.00 95.38 485 LEU A N 1
ATOM 3576 C CA . LEU A 1 485 ? -14.938 -12.854 -30.574 1.00 95.38 485 LEU A CA 1
ATOM 3577 C C . LEU A 1 485 ? -13.685 -13.560 -30.064 1.00 95.38 485 LEU A C 1
ATOM 3579 O O . LEU A 1 485 ? -12.696 -12.891 -29.814 1.00 95.38 485 LEU A O 1
ATOM 3583 N N . ARG A 1 486 ? -13.680 -14.896 -29.970 1.00 94.44 486 ARG A N 1
ATOM 3584 C CA . ARG A 1 486 ? -12.479 -15.655 -29.575 1.00 94.44 486 ARG A CA 1
ATOM 3585 C C . ARG A 1 486 ? -11.313 -15.465 -30.531 1.00 94.44 486 ARG A C 1
ATOM 3587 O O . ARG A 1 486 ? -10.190 -15.298 -30.077 1.00 94.44 486 ARG A O 1
ATOM 3594 N N . LYS A 1 487 ? -11.577 -15.485 -31.840 1.00 93.81 487 LYS A N 1
ATOM 3595 C CA . LYS A 1 487 ? -10.533 -15.281 -32.849 1.00 93.81 487 LYS A CA 1
ATOM 3596 C C . LYS A 1 487 ? -9.956 -13.865 -32.790 1.00 93.81 487 LYS A C 1
ATOM 3598 O O . LYS A 1 487 ? -8.768 -13.701 -33.003 1.00 93.81 487 LYS A O 1
ATOM 3603 N N . LEU A 1 488 ? -10.778 -12.856 -32.506 1.00 92.44 488 LEU A N 1
ATOM 3604 C CA . LEU A 1 488 ? -10.303 -11.480 -32.341 1.00 92.44 488 LEU A CA 1
ATOM 3605 C C . LEU A 1 488 ? -9.619 -11.266 -30.990 1.00 92.44 488 LEU A C 1
ATOM 3607 O O . LEU A 1 488 ? -8.618 -10.566 -30.928 1.00 92.44 488 LEU A O 1
ATOM 3611 N N . ALA A 1 489 ? -10.097 -11.912 -29.927 1.00 91.62 489 ALA A N 1
ATOM 3612 C CA . ALA A 1 489 ? -9.561 -11.791 -28.573 1.00 91.62 489 ALA A CA 1
ATOM 3613 C C . ALA A 1 489 ? -8.079 -12.183 -28.453 1.00 91.62 489 ALA A C 1
ATOM 3615 O O . ALA A 1 489 ? -7.431 -11.793 -27.487 1.00 91.62 489 ALA A O 1
ATOM 3616 N N . THR A 1 490 ? -7.522 -12.928 -29.417 1.00 83.44 490 THR A N 1
ATOM 3617 C CA . THR A 1 490 ? -6.086 -13.245 -29.443 1.00 83.44 490 THR A CA 1
ATOM 3618 C C . THR A 1 490 ? -5.206 -12.043 -29.786 1.00 83.44 490 THR A C 1
ATOM 3620 O O . THR A 1 490 ? -4.021 -12.060 -29.475 1.00 83.44 490 THR A O 1
ATOM 3623 N N . THR A 1 491 ? -5.755 -11.021 -30.446 1.00 81.12 491 THR A N 1
ATOM 3624 C CA . THR A 1 491 ? -5.005 -9.852 -30.944 1.00 81.12 491 THR A CA 1
ATOM 3625 C C . THR A 1 491 ? -5.655 -8.512 -30.593 1.00 81.12 491 THR A C 1
ATOM 3627 O O . THR A 1 491 ? -5.009 -7.478 -30.709 1.00 81.12 491 THR A O 1
ATOM 3630 N N . ASP A 1 492 ? -6.918 -8.513 -30.164 1.00 84.06 492 ASP A N 1
ATOM 3631 C CA . ASP A 1 492 ? -7.708 -7.329 -29.836 1.00 84.06 492 ASP A CA 1
ATOM 3632 C C . ASP A 1 492 ? -8.224 -7.414 -28.393 1.00 84.06 492 ASP A C 1
ATOM 3634 O O . ASP A 1 492 ? -9.047 -8.263 -28.027 1.00 84.06 492 ASP A O 1
ATOM 3638 N N . LYS A 1 493 ? -7.751 -6.477 -27.569 1.00 82.19 493 LYS A N 1
ATOM 3639 C CA . LYS A 1 493 ? -8.133 -6.347 -26.163 1.00 82.19 493 LYS A CA 1
ATOM 3640 C C . LYS A 1 493 ? -9.636 -6.113 -25.980 1.00 82.19 493 LYS A C 1
ATOM 3642 O O . LYS A 1 493 ? -10.235 -6.712 -25.088 1.00 82.19 493 LYS A O 1
ATOM 3647 N N . ALA A 1 494 ? -10.259 -5.271 -26.803 1.00 82.94 494 ALA A N 1
ATOM 3648 C CA . ALA A 1 494 ? -11.678 -4.950 -26.670 1.00 82.94 494 ALA A CA 1
ATOM 3649 C C . ALA A 1 494 ? -12.558 -6.175 -26.971 1.00 82.94 494 ALA A C 1
ATOM 3651 O O . ALA A 1 494 ? -13.558 -6.407 -26.284 1.00 82.94 494 ALA A O 1
ATOM 3652 N N . ALA A 1 495 ? -12.139 -7.014 -27.925 1.00 90.50 495 ALA A N 1
ATOM 3653 C CA . ALA A 1 495 ? -12.786 -8.293 -28.207 1.00 90.50 495 ALA A CA 1
ATOM 3654 C C . ALA A 1 495 ? -12.630 -9.299 -27.050 1.00 90.50 495 ALA A C 1
ATOM 3656 O O . ALA A 1 495 ? -13.596 -9.988 -26.708 1.00 90.50 495 ALA A O 1
ATOM 3657 N N . ALA A 1 496 ? -11.454 -9.359 -26.411 1.00 87.31 496 ALA A N 1
ATOM 3658 C CA . ALA A 1 496 ? -11.220 -10.205 -25.236 1.00 87.31 496 ALA A CA 1
ATOM 3659 C C . ALA A 1 496 ? -12.114 -9.803 -24.052 1.00 87.31 496 ALA A C 1
ATOM 3661 O O . ALA A 1 496 ? -12.771 -10.651 -23.443 1.00 87.31 496 ALA A O 1
ATOM 3662 N N . GLU A 1 497 ? -12.219 -8.505 -23.769 1.00 82.75 497 GLU A N 1
ATOM 3663 C CA . GLU A 1 497 ? -13.108 -7.991 -22.725 1.00 82.75 497 GLU A CA 1
ATOM 3664 C C . GLU A 1 497 ? -14.588 -8.257 -23.042 1.00 82.75 497 GLU A C 1
ATOM 3666 O O . GLU A 1 497 ? -15.351 -8.658 -22.159 1.00 82.75 497 GLU A O 1
ATOM 3671 N N . ALA A 1 498 ? -15.010 -8.074 -24.298 1.00 92.00 498 ALA A N 1
ATOM 3672 C CA . ALA A 1 498 ? -16.376 -8.370 -24.729 1.00 92.00 498 ALA A CA 1
ATOM 3673 C C . ALA A 1 498 ? -16.717 -9.864 -24.584 1.00 92.00 498 ALA A C 1
ATOM 3675 O O . ALA A 1 498 ? -17.812 -10.208 -24.126 1.00 92.00 498 ALA A O 1
ATOM 3676 N N . LEU A 1 499 ? -15.771 -10.754 -24.906 1.00 95.75 499 LEU A N 1
ATOM 3677 C CA . LEU A 1 499 ? -15.913 -12.197 -24.718 1.00 95.75 499 LEU A CA 1
ATOM 3678 C C . LEU A 1 499 ? -16.066 -12.566 -23.236 1.00 95.75 499 LEU A C 1
ATOM 3680 O O . LEU A 1 499 ? -16.990 -13.303 -22.885 1.00 95.75 499 LEU A O 1
ATOM 3684 N N . ILE A 1 500 ? -15.212 -12.019 -22.363 1.00 91.50 500 ILE A N 1
ATOM 3685 C CA . ILE A 1 500 ? -15.279 -12.239 -20.911 1.00 91.50 500 ILE A CA 1
ATOM 3686 C C . ILE A 1 500 ? -16.622 -11.748 -20.360 1.00 91.50 500 ILE A C 1
ATOM 3688 O O . ILE A 1 500 ? -17.307 -12.509 -19.675 1.00 91.50 500 ILE A O 1
ATOM 3692 N N . ARG A 1 501 ? -17.063 -10.530 -20.711 1.00 92.88 501 ARG A N 1
ATOM 3693 C CA . ARG A 1 501 ? -18.379 -9.994 -20.304 1.00 92.88 501 ARG A CA 1
ATOM 3694 C C . ARG A 1 501 ? -19.527 -10.906 -20.733 1.00 92.88 501 ARG A C 1
ATOM 3696 O O . ARG A 1 501 ? -20.436 -11.167 -19.944 1.00 92.88 501 ARG A O 1
ATOM 3703 N N . ARG A 1 502 ? -19.478 -11.440 -21.957 1.00 96.50 502 ARG A N 1
ATOM 3704 C CA . ARG A 1 502 ? -20.490 -12.384 -22.447 1.00 96.50 502 ARG A CA 1
ATOM 3705 C C . ARG A 1 502 ? -20.458 -13.708 -21.682 1.00 96.50 502 ARG A C 1
ATOM 3707 O O . ARG A 1 502 ? -21.508 -14.283 -21.406 1.00 96.50 502 ARG A O 1
ATOM 3714 N N . TYR A 1 503 ? -19.280 -14.201 -21.314 1.00 96.94 503 TYR A N 1
ATOM 3715 C CA . TYR A 1 503 ? -19.148 -15.428 -20.524 1.00 96.94 503 TYR A CA 1
ATOM 3716 C C . TYR A 1 503 ? -19.626 -15.227 -19.079 1.00 96.94 503 TYR A C 1
ATOM 3718 O O . TYR A 1 503 ? -20.261 -16.128 -18.530 1.00 96.94 503 TYR A O 1
ATOM 3726 N N . TRP A 1 504 ? -19.451 -14.026 -18.517 1.00 92.31 504 TRP A N 1
ATOM 3727 C CA . TRP A 1 504 ? -19.966 -13.616 -17.204 1.00 92.31 504 TRP A CA 1
ATOM 3728 C C . TRP A 1 504 ? -21.482 -13.456 -17.116 1.00 92.31 504 TRP A C 1
ATOM 3730 O O . TRP A 1 504 ? -22.014 -13.493 -16.007 1.00 92.31 504 TRP A O 1
ATOM 3740 N N . THR A 1 505 ? -22.202 -13.382 -18.231 1.00 93.81 505 THR A N 1
ATOM 3741 C CA . THR A 1 505 ? -23.677 -13.424 -18.252 1.00 93.81 505 THR A CA 1
ATOM 3742 C C . THR A 1 505 ? -24.224 -14.749 -18.788 1.00 93.81 505 THR A C 1
ATOM 3744 O O . THR A 1 505 ? -25.419 -15.024 -18.702 1.00 93.81 505 THR A O 1
ATOM 3747 N N . MET A 1 506 ? -23.354 -15.630 -19.292 1.00 94.31 506 MET A N 1
ATOM 3748 C CA . MET A 1 506 ? -23.755 -16.910 -19.870 1.00 94.31 506 MET A CA 1
ATOM 3749 C C . MET A 1 506 ? -24.276 -17.885 -18.798 1.00 94.31 506 MET A C 1
ATOM 3751 O O . MET A 1 506 ? -23.620 -18.040 -17.762 1.00 94.31 506 MET A O 1
ATOM 3755 N N . PRO A 1 507 ? -25.386 -18.615 -19.039 1.00 95.25 507 PRO A N 1
ATOM 3756 C CA . PRO A 1 507 ? -25.866 -19.644 -18.116 1.00 95.25 507 PRO A CA 1
ATOM 3757 C C . PRO A 1 507 ? -24.797 -20.705 -17.822 1.00 95.25 507 PRO A C 1
ATOM 3759 O O . PRO A 1 507 ? -24.134 -21.196 -18.743 1.00 95.25 507 PRO A O 1
ATOM 3762 N N . LYS A 1 508 ? -24.661 -21.108 -16.548 1.00 88.75 508 LYS A N 1
ATOM 3763 C CA . LYS A 1 508 ? -23.604 -22.020 -16.061 1.00 88.75 508 LYS A CA 1
ATOM 3764 C C . LYS A 1 508 ? -23.465 -23.292 -16.905 1.00 88.75 508 LYS A C 1
ATOM 3766 O O . LYS A 1 508 ? -22.356 -23.632 -17.298 1.00 88.75 508 LYS A O 1
ATOM 3771 N N . LYS A 1 509 ? -24.577 -23.949 -17.262 1.00 92.75 509 LYS A N 1
ATOM 3772 C CA . LYS A 1 509 ? -24.581 -25.176 -18.086 1.00 92.75 509 LYS A CA 1
ATOM 3773 C C . LYS A 1 509 ? -23.939 -24.967 -19.467 1.00 92.75 509 LYS A C 1
ATOM 3775 O O . LYS A 1 509 ? -23.194 -25.821 -19.938 1.00 92.75 509 LYS A O 1
ATOM 3780 N N . LYS A 1 510 ? -24.199 -23.822 -20.108 1.00 95.81 510 LYS A N 1
ATOM 3781 C CA . LYS A 1 510 ? -23.639 -23.481 -21.427 1.00 95.81 510 LYS A CA 1
ATOM 3782 C C . LYS A 1 510 ? -22.151 -23.139 -21.322 1.00 95.81 510 LYS A C 1
ATOM 3784 O O . LYS A 1 510 ? -21.369 -23.582 -22.160 1.00 95.81 510 LYS A O 1
ATOM 3789 N N . LEU A 1 511 ? -21.760 -22.422 -20.266 1.00 95.88 511 LEU A N 1
ATOM 3790 C CA . LEU A 1 511 ? -20.359 -22.108 -19.982 1.00 95.88 511 LEU A CA 1
ATOM 3791 C C . LEU A 1 511 ? -19.541 -23.377 -19.680 1.00 95.88 511 LEU A C 1
ATOM 3793 O O . LEU A 1 511 ? -18.473 -23.565 -20.252 1.00 95.88 511 LEU A O 1
ATOM 3797 N N . GLN A 1 512 ? -20.084 -24.299 -18.878 1.00 92.94 512 GLN A N 1
ATOM 3798 C CA . GLN A 1 512 ? -19.489 -25.618 -18.624 1.00 92.94 512 GLN A CA 1
ATOM 3799 C C . GLN A 1 512 ? -19.316 -26.434 -19.907 1.00 92.94 512 GLN A C 1
ATOM 3801 O O . GLN A 1 512 ? -18.275 -27.055 -20.096 1.00 92.94 512 GLN A O 1
ATOM 3806 N N . GLY A 1 513 ? -20.311 -26.422 -20.801 1.00 95.75 513 GLY A N 1
ATOM 3807 C CA . GLY A 1 513 ? -20.199 -27.074 -22.108 1.00 95.75 513 GLY A CA 1
ATOM 3808 C C . GLY A 1 513 ? -19.040 -26.518 -22.939 1.00 95.75 513 GLY A C 1
ATOM 3809 O O . GLY A 1 513 ? -18.292 -27.284 -23.535 1.00 95.75 513 GLY A O 1
ATOM 3810 N N . LYS A 1 514 ? -18.835 -25.195 -22.927 1.00 96.56 514 LYS A N 1
ATOM 3811 C CA . LYS A 1 514 ? -17.699 -24.553 -23.609 1.00 96.56 514 LYS A CA 1
ATOM 3812 C C . LYS A 1 514 ? -16.356 -24.910 -22.979 1.00 96.56 514 LYS A C 1
ATOM 3814 O O . LYS A 1 514 ? -15.446 -25.268 -23.717 1.00 96.56 514 LYS A O 1
ATOM 3819 N N . ALA A 1 515 ? -16.257 -24.873 -21.651 1.00 94.19 515 ALA A N 1
ATOM 3820 C CA . ALA A 1 515 ? -15.045 -25.267 -20.933 1.00 94.19 515 ALA A CA 1
ATOM 3821 C C . ALA A 1 515 ? -14.655 -26.725 -21.244 1.00 94.19 515 ALA A C 1
ATOM 3823 O O . ALA A 1 515 ? -13.513 -27.000 -21.593 1.00 94.19 515 ALA A O 1
ATOM 3824 N N . ARG A 1 516 ? -15.625 -27.655 -21.245 1.00 95.12 516 ARG A N 1
ATOM 3825 C CA . ARG A 1 516 ? -15.403 -29.063 -21.638 1.00 95.12 516 ARG A CA 1
ATOM 3826 C C . ARG A 1 516 ? -14.948 -29.231 -23.089 1.00 95.12 516 ARG A C 1
ATOM 3828 O O . ARG A 1 516 ? -14.264 -30.198 -23.394 1.00 95.12 516 ARG A O 1
ATOM 3835 N N . ASN A 1 517 ? -15.303 -28.289 -23.958 1.00 95.50 517 ASN A N 1
ATOM 3836 C CA . ASN A 1 517 ? -14.876 -28.260 -25.356 1.00 95.50 517 ASN A CA 1
ATOM 3837 C C . ASN A 1 517 ? -13.530 -27.529 -25.553 1.00 95.50 517 ASN A C 1
ATOM 3839 O O . ASN A 1 517 ? -13.223 -27.126 -26.674 1.00 95.50 517 ASN A O 1
ATOM 3843 N N . GLY A 1 518 ? -12.747 -27.325 -24.486 1.00 93.69 518 GLY A N 1
ATOM 3844 C CA . GLY A 1 518 ? -11.397 -26.753 -24.548 1.00 93.69 518 GLY A CA 1
ATOM 3845 C C . GLY A 1 518 ? -11.339 -25.225 -24.609 1.00 93.69 518 GLY A C 1
ATOM 3846 O O . GLY A 1 518 ? -10.305 -24.663 -24.958 1.00 93.69 518 GLY A O 1
ATOM 3847 N N . ASP A 1 519 ? -12.432 -24.524 -24.300 1.00 95.44 519 ASP A N 1
ATOM 3848 C CA . ASP A 1 519 ? -12.424 -23.062 -24.241 1.00 95.44 519 ASP A CA 1
ATOM 3849 C C . ASP A 1 519 ? -11.816 -22.568 -22.918 1.00 95.44 519 ASP A C 1
ATOM 3851 O O . ASP A 1 519 ? -12.504 -22.496 -21.895 1.00 95.44 519 ASP A O 1
ATOM 3855 N N . GLY A 1 520 ? -10.528 -22.212 -22.951 1.00 90.12 520 GLY A N 1
ATOM 3856 C CA . GLY A 1 520 ? -9.786 -21.739 -21.778 1.00 90.12 520 GLY A CA 1
ATOM 3857 C C . GLY A 1 520 ? -10.373 -20.476 -21.137 1.00 90.12 520 GLY A C 1
ATOM 3858 O O . GLY A 1 520 ? -10.391 -20.362 -19.915 1.00 90.12 520 GLY A O 1
ATOM 3859 N N . THR A 1 521 ? -10.951 -19.557 -21.922 1.00 91.25 521 THR A N 1
ATOM 3860 C CA . THR A 1 521 ? -11.625 -18.364 -21.376 1.00 91.25 521 THR A CA 1
ATOM 3861 C C . THR A 1 521 ? -12.921 -18.745 -20.661 1.00 91.25 521 THR A C 1
ATOM 3863 O O . THR A 1 521 ? -13.236 -18.185 -19.611 1.00 91.25 521 THR A O 1
ATOM 3866 N N . ALA A 1 522 ? -13.676 -19.715 -21.187 1.00 95.88 522 ALA A N 1
ATOM 3867 C CA . ALA A 1 522 ? -14.872 -20.224 -20.517 1.00 95.88 522 ALA A CA 1
ATOM 3868 C C . ALA A 1 522 ? -14.531 -20.953 -19.216 1.00 95.88 522 ALA A C 1
ATOM 3870 O O . ALA A 1 522 ? -15.252 -20.790 -18.232 1.00 95.88 522 ALA A O 1
ATOM 3871 N N . GLN A 1 523 ? -13.446 -21.732 -19.211 1.00 93.31 523 GLN A N 1
ATOM 3872 C CA . GLN A 1 523 ? -12.943 -22.399 -18.015 1.00 93.31 523 GLN A CA 1
ATOM 3873 C C . GLN A 1 523 ? -12.517 -21.381 -16.955 1.00 93.31 523 GLN A C 1
ATOM 3875 O O . GLN A 1 523 ? -13.003 -21.457 -15.832 1.00 93.31 523 GLN A O 1
ATOM 3880 N N . TYR A 1 524 ? -11.727 -20.376 -17.332 1.00 83.81 524 TYR A N 1
ATOM 3881 C CA . TYR A 1 524 ? -11.319 -19.299 -16.432 1.00 83.81 524 TYR A CA 1
ATOM 3882 C C . TYR A 1 524 ? -12.525 -18.579 -15.807 1.00 83.81 524 TYR A C 1
ATOM 3884 O O . TYR A 1 524 ? -12.613 -18.450 -14.590 1.00 83.81 524 TYR A O 1
ATOM 3892 N N . VAL A 1 525 ? -13.513 -18.163 -16.612 1.00 89.88 525 VAL A N 1
ATOM 3893 C CA . VAL A 1 525 ? -14.724 -17.506 -16.082 1.00 89.88 525 VAL A CA 1
ATOM 3894 C C . VAL A 1 525 ? -15.542 -18.458 -15.202 1.00 89.88 525 VAL A C 1
ATOM 3896 O O . VAL A 1 525 ? -16.163 -18.024 -14.235 1.00 89.88 525 VAL A O 1
ATOM 3899 N N . LEU A 1 526 ? -15.562 -19.758 -15.507 1.00 90.12 526 LEU A N 1
ATOM 3900 C CA . LEU A 1 526 ? -16.238 -20.756 -14.681 1.00 90.12 526 LEU A CA 1
ATOM 3901 C C . LEU A 1 526 ? -15.544 -20.934 -13.323 1.00 90.12 526 LEU A C 1
ATOM 3903 O O . LEU A 1 526 ? -16.243 -21.020 -12.318 1.00 90.12 526 LEU A O 1
ATOM 3907 N N . GLU A 1 527 ? -14.213 -20.961 -13.293 1.00 79.31 527 GLU A N 1
ATOM 3908 C CA . GLU A 1 527 ? -13.404 -21.039 -12.071 1.00 79.31 527 GLU A CA 1
ATOM 3909 C C . GLU A 1 527 ? -13.572 -19.783 -11.215 1.00 79.31 527 GLU A C 1
ATOM 3911 O O . GLU A 1 527 ? -13.813 -19.901 -10.026 1.00 79.31 527 GLU A O 1
ATOM 3916 N N . GLN A 1 528 ? -13.575 -18.590 -11.815 1.00 78.06 528 GLN A N 1
ATOM 3917 C CA . GLN A 1 528 ? -13.827 -17.328 -11.101 1.00 78.06 528 GLN A CA 1
ATOM 3918 C C . GLN A 1 528 ? -15.261 -17.217 -10.551 1.00 78.06 528 GLN A C 1
ATOM 3920 O O . GLN A 1 528 ? -15.517 -16.498 -9.589 1.00 78.06 528 GLN A O 1
ATOM 3925 N N . ARG A 1 529 ? -16.221 -17.924 -11.162 1.00 82.75 529 ARG A N 1
ATOM 3926 C CA . ARG A 1 529 ? -17.611 -18.010 -10.682 1.00 82.75 529 ARG A CA 1
ATOM 3927 C C . ARG A 1 529 ? -17.808 -19.027 -9.561 1.00 82.75 529 ARG A C 1
ATOM 3929 O O . ARG A 1 529 ? -18.867 -19.020 -8.936 1.00 82.75 529 ARG A O 1
ATOM 3936 N N . ILE A 1 530 ? -16.866 -19.944 -9.364 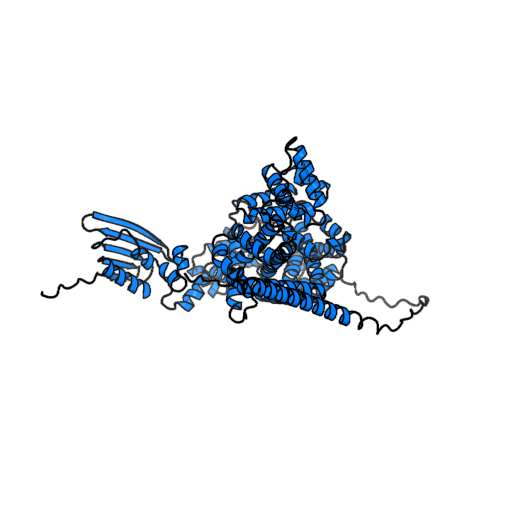1.00 68.00 530 ILE A N 1
ATOM 3937 C CA . ILE A 1 530 ? -16.901 -20.932 -8.288 1.00 68.00 530 ILE A CA 1
ATOM 3938 C C . ILE A 1 530 ? -16.008 -20.373 -7.188 1.00 68.00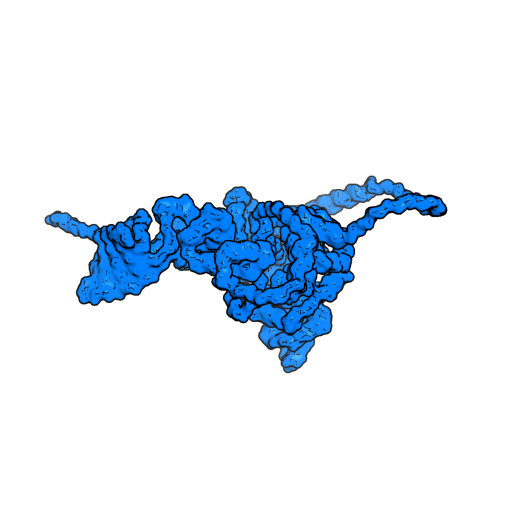 530 ILE A C 1
ATOM 3940 O O . ILE A 1 530 ? -14.821 -20.169 -7.407 1.00 68.00 530 ILE A O 1
ATOM 3944 N N . ASN A 1 531 ? -16.566 -20.091 -6.010 1.00 60.78 531 ASN A N 1
ATOM 3945 C CA . ASN A 1 531 ? -15.745 -19.608 -4.906 1.00 60.78 531 ASN A CA 1
ATOM 3946 C C . ASN A 1 531 ? -14.643 -20.657 -4.636 1.00 60.78 531 ASN A C 1
ATOM 3948 O O . ASN A 1 531 ? -14.983 -21.827 -4.461 1.00 60.78 531 ASN A O 1
ATOM 3952 N N . PRO A 1 532 ? -13.343 -20.308 -4.611 1.00 54.06 532 PRO A N 1
ATOM 3953 C CA . PRO A 1 532 ? -12.266 -21.271 -4.356 1.00 54.06 532 PRO A CA 1
ATOM 3954 C C . PRO A 1 532 ? -12.468 -22.086 -3.067 1.00 54.06 532 PRO A C 1
ATOM 3956 O O . PRO A 1 532 ? -12.027 -23.234 -2.977 1.00 54.06 532 PRO A O 1
ATOM 3959 N N . ASN A 1 533 ? -13.197 -21.527 -2.094 1.00 62.06 533 ASN A N 1
ATOM 3960 C CA . ASN A 1 533 ? -13.572 -22.217 -0.864 1.00 62.06 533 ASN A CA 1
ATOM 3961 C C . ASN A 1 533 ? -14.584 -23.348 -1.088 1.00 62.06 533 ASN A C 1
ATOM 3963 O O . ASN A 1 533 ? -14.561 -24.322 -0.342 1.00 62.06 533 ASN A O 1
ATOM 3967 N N . ASP A 1 534 ? -15.428 -23.277 -2.118 1.00 61.16 534 ASP A N 1
ATOM 3968 C CA . ASP A 1 534 ? -16.461 -24.280 -2.391 1.00 61.16 534 ASP A CA 1
ATOM 3969 C C . ASP A 1 534 ? -15.862 -25.640 -2.752 1.00 61.16 534 ASP A C 1
ATOM 3971 O O . ASP A 1 534 ? -16.366 -26.671 -2.319 1.00 61.16 534 ASP A O 1
ATOM 3975 N N . GLU A 1 535 ? -14.756 -25.674 -3.497 1.00 61.72 535 GLU A N 1
ATOM 3976 C CA . GLU A 1 535 ? -14.106 -26.931 -3.882 1.00 61.72 535 GLU A CA 1
ATOM 3977 C C . GLU A 1 535 ? -13.373 -27.578 -2.693 1.00 61.72 535 GLU A C 1
ATOM 3979 O O . GLU A 1 535 ? -13.430 -28.797 -2.503 1.00 61.72 535 GLU A O 1
ATOM 3984 N N . ALA A 1 536 ? -12.742 -26.761 -1.845 1.00 61.41 536 ALA A N 1
ATOM 3985 C CA . ALA A 1 536 ? -12.128 -27.218 -0.601 1.00 61.41 536 ALA A CA 1
ATOM 3986 C C . ALA A 1 536 ? -13.181 -27.722 0.401 1.00 61.41 536 ALA A C 1
ATOM 3988 O O . ALA A 1 536 ? -13.009 -28.798 0.980 1.00 61.41 536 ALA A O 1
ATOM 3989 N N . LEU A 1 537 ? -14.296 -26.998 0.556 1.00 62.72 537 LEU A N 1
ATOM 3990 C CA . LEU A 1 537 ? -15.428 -27.390 1.399 1.00 62.72 537 LEU A CA 1
ATOM 3991 C C . LEU A 1 537 ? -16.106 -28.653 0.871 1.00 62.72 537 LEU A C 1
ATOM 3993 O O . LEU A 1 537 ? -16.370 -29.565 1.649 1.00 62.72 537 LEU A O 1
ATOM 3997 N N . ARG A 1 538 ? -16.292 -28.772 -0.446 1.00 72.38 538 ARG A N 1
ATOM 3998 C CA . ARG A 1 538 ? -16.810 -29.987 -1.087 1.00 72.38 538 ARG A CA 1
ATOM 3999 C C . ARG A 1 538 ? -15.927 -31.198 -0.818 1.00 72.38 538 ARG A C 1
ATOM 4001 O O . ARG A 1 538 ? -16.438 -32.274 -0.520 1.00 72.38 538 ARG A O 1
ATOM 4008 N N . LYS A 1 539 ? -14.603 -31.034 -0.883 1.00 71.94 539 LYS A N 1
ATOM 4009 C CA . LYS A 1 539 ? -13.646 -32.103 -0.566 1.00 71.94 539 LYS A CA 1
ATOM 4010 C C . LYS A 1 539 ? -13.646 -32.467 0.924 1.00 71.94 539 LYS A C 1
ATOM 4012 O O . LYS A 1 539 ? -13.490 -33.640 1.244 1.00 71.94 539 LYS A O 1
ATOM 4017 N N . ALA A 1 540 ? -13.816 -31.488 1.814 1.00 67.00 540 ALA A N 1
ATOM 4018 C CA . ALA A 1 540 ? -13.815 -31.695 3.264 1.00 67.00 540 ALA A CA 1
ATOM 4019 C C . ALA A 1 540 ? -15.132 -32.285 3.799 1.00 67.00 540 ALA A C 1
ATOM 4021 O O . ALA A 1 540 ? -15.102 -33.133 4.685 1.00 67.00 540 ALA A O 1
ATOM 4022 N N . GLN A 1 541 ? -16.275 -31.847 3.267 1.00 68.75 541 GLN A N 1
ATOM 4023 C CA . GLN A 1 541 ? -17.614 -32.212 3.748 1.00 68.75 541 GLN A CA 1
ATOM 4024 C C . GLN A 1 541 ? -18.269 -33.337 2.926 1.00 68.75 541 GLN A C 1
ATOM 4026 O O . GLN A 1 541 ? -19.291 -33.886 3.331 1.00 68.75 541 GLN A O 1
ATOM 4031 N N . GLY A 1 542 ? -17.700 -33.716 1.776 1.00 81.75 542 GLY A N 1
ATOM 4032 C CA . GLY A 1 542 ? -18.175 -34.847 0.977 1.00 81.75 542 GLY A CA 1
ATOM 4033 C C . GLY A 1 542 ? -19.636 -34.697 0.542 1.00 81.75 542 GLY A C 1
ATOM 4034 O O . GLY A 1 542 ? -20.014 -33.692 -0.061 1.00 81.75 542 GLY A O 1
ATOM 4035 N N . SER A 1 543 ? -20.464 -35.703 0.838 1.00 77.06 543 SER A N 1
ATOM 4036 C CA . SER A 1 543 ? -21.900 -35.696 0.520 1.00 77.06 543 SER A CA 1
ATOM 4037 C C . SER A 1 543 ? -22.712 -34.685 1.330 1.00 77.06 543 SER A C 1
ATOM 4039 O O . SER A 1 543 ? -23.843 -34.394 0.945 1.00 77.06 543 SER A O 1
ATOM 4041 N N . ASP A 1 544 ? -22.159 -34.143 2.418 1.00 75.44 544 ASP A N 1
ATOM 4042 C CA . ASP A 1 544 ? -22.828 -33.156 3.272 1.00 75.44 544 ASP A CA 1
ATOM 4043 C C . ASP A 1 544 ? -22.571 -31.712 2.829 1.00 75.44 544 ASP A C 1
ATOM 4045 O O . ASP A 1 544 ? -23.210 -30.792 3.339 1.00 75.44 544 ASP A O 1
ATOM 4049 N N . TYR A 1 545 ? -21.692 -31.498 1.842 1.00 81.06 545 TYR A N 1
ATOM 4050 C CA . TYR A 1 545 ? -21.477 -30.173 1.278 1.00 81.06 545 TYR A CA 1
ATOM 4051 C C . TYR A 1 545 ? -22.744 -29.666 0.586 1.00 81.06 545 TYR A C 1
ATOM 4053 O O . TYR A 1 545 ? -23.333 -30.341 -0.268 1.00 81.06 545 TYR A O 1
ATOM 4061 N N . ARG A 1 546 ? -23.144 -28.443 0.924 1.00 84.38 546 ARG A N 1
ATOM 4062 C CA . ARG A 1 546 ? -24.174 -27.690 0.213 1.00 84.38 546 ARG A CA 1
ATOM 4063 C C . ARG A 1 546 ? -23.581 -26.330 -0.159 1.00 84.38 546 ARG A C 1
ATOM 4065 O O . ARG A 1 546 ? -23.039 -25.666 0.722 1.00 84.38 546 ARG A O 1
ATOM 4072 N N . PRO A 1 547 ? -23.669 -25.904 -1.432 1.00 82.62 547 PRO A N 1
ATOM 4073 C CA . PRO A 1 547 ? -23.294 -24.547 -1.809 1.00 82.62 547 PRO A CA 1
ATOM 4074 C C . PRO A 1 547 ? -24.098 -23.509 -1.016 1.00 82.62 547 PRO A C 1
ATOM 4076 O O . PRO A 1 547 ? -25.188 -23.838 -0.523 1.00 82.62 547 PRO A O 1
ATOM 4079 N N . PRO A 1 548 ? -23.620 -22.254 -0.943 1.00 87.06 548 PRO A N 1
ATOM 4080 C CA . PRO A 1 548 ? -24.401 -21.168 -0.377 1.00 87.06 548 PRO A CA 1
ATOM 4081 C C . PRO A 1 548 ? -25.821 -21.130 -0.965 1.00 87.06 548 PRO A C 1
ATOM 4083 O O . PRO A 1 548 ? -25.998 -21.124 -2.184 1.00 87.06 548 PRO A O 1
ATOM 4086 N N . HIS A 1 549 ? -26.827 -21.149 -0.095 1.00 89.19 549 HIS A N 1
ATOM 4087 C CA . HIS A 1 549 ? -28.246 -21.190 -0.426 1.00 89.19 549 HIS A CA 1
ATOM 4088 C C . HIS A 1 549 ? -29.058 -20.294 0.500 1.00 89.19 549 HIS A C 1
ATOM 4090 O O . HIS A 1 549 ? -28.567 -19.788 1.510 1.00 89.19 549 HIS A O 1
ATOM 4096 N N . THR A 1 550 ? -30.321 -20.108 0.136 1.00 92.94 550 THR A N 1
ATOM 4097 C CA . THR A 1 550 ? -31.296 -19.367 0.927 1.00 92.94 550 THR A CA 1
ATOM 4098 C C . THR A 1 550 ? -32.383 -20.310 1.435 1.00 92.94 550 THR A C 1
ATOM 4100 O O . THR A 1 550 ? -32.635 -21.354 0.826 1.00 92.94 550 THR A O 1
ATOM 4103 N N . ALA A 1 551 ? -33.032 -19.947 2.535 1.00 95.94 551 ALA A N 1
ATOM 4104 C CA . ALA A 1 551 ? -34.244 -20.601 3.006 1.00 95.94 551 ALA A CA 1
ATOM 4105 C C . ALA A 1 551 ? -35.250 -19.555 3.483 1.00 95.94 551 ALA A C 1
ATOM 4107 O O . ALA A 1 551 ? -34.870 -18.566 4.112 1.00 95.94 551 ALA A O 1
ATOM 4108 N N . GLU A 1 552 ? -36.523 -19.782 3.190 1.00 97.19 552 GLU A N 1
ATOM 4109 C CA . GLU A 1 552 ? -37.620 -19.004 3.765 1.00 97.19 552 GLU A CA 1
ATOM 4110 C C . GLU A 1 552 ? -38.128 -19.718 5.020 1.00 97.19 552 GLU A C 1
ATOM 4112 O O . GLU A 1 552 ? -38.359 -20.926 4.999 1.00 97.19 552 GLU A O 1
ATOM 4117 N N . VAL A 1 553 ? -38.269 -18.990 6.123 1.00 97.88 553 VAL A N 1
ATOM 4118 C CA . VAL A 1 553 ? -38.717 -19.520 7.413 1.00 97.88 553 VAL A CA 1
ATOM 4119 C C . VAL A 1 553 ? -40.008 -18.823 7.788 1.00 97.88 553 VAL A C 1
ATOM 4121 O O . VAL A 1 553 ? -40.039 -17.601 7.865 1.00 97.88 553 VAL A O 1
ATOM 4124 N N . ILE A 1 554 ? -41.059 -19.593 8.038 1.00 97.50 554 ILE A N 1
ATOM 4125 C CA . ILE A 1 554 ? -42.376 -19.094 8.432 1.00 97.50 554 ILE A CA 1
ATOM 4126 C C . ILE A 1 554 ? -42.731 -19.740 9.763 1.00 97.50 554 ILE A C 1
ATOM 4128 O O . ILE A 1 554 ? -42.772 -20.966 9.865 1.00 97.50 554 ILE A O 1
ATOM 4132 N N . VAL A 1 555 ? -43.013 -18.942 10.785 1.00 98.00 555 VAL A N 1
ATOM 4133 C CA . VAL A 1 555 ? -43.485 -19.444 12.078 1.00 98.00 555 VAL A CA 1
ATOM 4134 C C . VAL A 1 555 ? -44.965 -19.136 12.204 1.00 98.00 555 VAL A C 1
ATOM 4136 O O . VAL A 1 555 ? -45.405 -18.003 12.009 1.00 98.00 555 VAL A O 1
ATOM 4139 N N . THR A 1 556 ? -45.745 -20.152 12.552 1.00 97.81 556 THR A N 1
ATOM 4140 C CA . THR A 1 556 ? -47.179 -20.035 12.808 1.00 97.81 556 THR A CA 1
ATOM 4141 C C . THR A 1 556 ? -47.495 -20.456 14.234 1.00 97.81 556 THR A C 1
ATOM 4143 O O . THR A 1 556 ? -46.922 -21.412 14.757 1.00 97.81 556 THR A O 1
ATOM 4146 N N . ARG A 1 557 ? -48.421 -19.739 14.867 1.00 98.00 557 ARG A N 1
ATOM 4147 C CA . ARG A 1 557 ? -48.868 -19.987 16.235 1.00 98.00 557 ARG A CA 1
ATOM 4148 C C . ARG A 1 557 ? -50.358 -20.325 16.253 1.00 98.00 557 ARG A C 1
ATOM 4150 O O . ARG A 1 557 ? -51.154 -19.570 15.679 1.00 98.00 557 ARG A O 1
ATOM 4157 N N . PRO A 1 558 ? -50.773 -21.412 16.930 1.00 96.25 558 PRO A N 1
ATOM 4158 C CA . PRO A 1 558 ? -52.182 -21.770 17.052 1.00 96.25 558 PRO A CA 1
ATOM 4159 C C . PRO A 1 558 ? -53.032 -20.606 17.582 1.00 96.25 558 PRO A C 1
ATOM 4161 O O . PRO A 1 558 ? -52.701 -19.990 18.592 1.00 96.25 558 PRO A O 1
ATOM 4164 N N . GLY A 1 559 ? -54.124 -20.292 16.882 1.00 96.94 559 GLY A N 1
ATOM 4165 C CA . GLY A 1 559 ? -55.046 -19.202 17.230 1.00 96.94 559 GLY A CA 1
ATOM 4166 C C . GLY A 1 559 ? -54.593 -17.791 16.833 1.00 96.94 559 GLY A C 1
ATOM 4167 O O . GLY A 1 559 ? -55.435 -16.901 16.785 1.00 96.94 559 GLY A O 1
ATOM 4168 N N . VAL A 1 560 ? -53.311 -17.585 16.509 1.00 97.25 560 VAL A N 1
ATOM 4169 C CA . VAL A 1 560 ? -52.772 -16.279 16.078 1.00 97.25 560 VAL A CA 1
ATOM 4170 C C . VAL A 1 560 ? -52.545 -16.231 14.564 1.00 97.25 560 VAL A C 1
ATOM 4172 O O . VAL A 1 560 ? -52.820 -15.210 13.943 1.00 97.25 560 VAL A O 1
ATOM 4175 N N . GLY A 1 561 ? -52.096 -17.333 13.954 1.00 96.88 561 GLY A N 1
ATOM 4176 C CA . GLY A 1 561 ? -51.698 -17.372 12.542 1.00 96.88 561 GLY A CA 1
ATOM 4177 C C . GLY A 1 561 ? -50.186 -17.218 12.367 1.00 96.88 561 GLY A C 1
ATOM 4178 O O . GLY A 1 561 ? -49.423 -17.714 13.192 1.00 96.88 561 GLY A O 1
ATOM 4179 N N . GLU A 1 562 ? -49.743 -16.582 11.282 1.00 97.50 562 GLU A N 1
ATOM 4180 C CA . GLU A 1 562 ? -48.322 -16.298 11.021 1.00 97.50 562 GLU A CA 1
ATOM 4181 C C . GLU A 1 562 ? -47.793 -15.252 12.011 1.00 97.50 562 GLU A C 1
ATOM 4183 O O . GLU A 1 562 ? -48.353 -14.163 12.121 1.00 97.50 562 GLU A O 1
ATOM 4188 N N . VAL A 1 563 ? -46.731 -15.593 12.746 1.00 97.12 563 VAL A N 1
ATOM 4189 C CA . VAL A 1 563 ? -46.091 -14.698 13.728 1.00 97.12 563 VAL A CA 1
ATOM 4190 C C . VAL A 1 563 ? -44.774 -14.121 13.222 1.00 97.12 563 VAL A C 1
ATOM 4192 O O . VAL A 1 563 ? -44.423 -13.010 13.606 1.00 97.12 563 VAL A O 1
ATOM 4195 N N . SER A 1 564 ? -44.061 -14.836 12.348 1.00 96.81 564 SER A N 1
ATOM 4196 C CA . SER A 1 564 ? -42.854 -14.327 11.696 1.00 96.81 564 SER A CA 1
ATOM 4197 C C . SER A 1 564 ? -42.618 -14.983 10.337 1.00 96.81 564 SER A C 1
ATOM 4199 O O . SER A 1 564 ? -43.020 -16.127 10.098 1.00 96.81 564 SER A O 1
ATOM 4201 N N . ARG A 1 565 ? -41.946 -14.235 9.456 1.00 97.38 565 ARG A N 1
ATOM 4202 C CA . ARG A 1 565 ? -41.464 -14.691 8.153 1.00 97.38 565 ARG A CA 1
ATOM 4203 C C . ARG A 1 565 ? -40.110 -14.062 7.864 1.00 97.38 565 ARG A C 1
ATOM 4205 O O . ARG A 1 565 ? -40.020 -12.847 7.716 1.00 97.38 565 ARG A O 1
ATOM 4212 N N . ASP A 1 566 ? -39.093 -14.899 7.718 1.00 96.56 566 ASP A N 1
ATOM 4213 C CA . ASP A 1 566 ? -37.711 -14.481 7.496 1.00 96.56 566 ASP A CA 1
ATOM 4214 C C . ASP A 1 566 ? -37.113 -15.171 6.268 1.00 96.56 566 ASP A C 1
ATOM 4216 O O . ASP A 1 566 ? -37.436 -16.314 5.948 1.00 96.56 566 ASP A O 1
ATOM 4220 N N . THR A 1 567 ? -36.189 -14.492 5.585 1.00 96.00 567 THR A N 1
ATOM 4221 C CA . THR A 1 567 ? -35.327 -15.111 4.566 1.00 96.00 567 THR A CA 1
ATOM 4222 C C . THR A 1 567 ? -33.908 -15.202 5.103 1.00 96.00 567 THR A C 1
ATOM 4224 O O . THR A 1 567 ? -33.272 -14.186 5.383 1.00 96.00 567 THR A O 1
ATOM 4227 N N . LEU A 1 568 ? -33.400 -16.423 5.237 1.00 95.50 568 LEU A N 1
ATOM 4228 C CA . LEU A 1 568 ? -32.058 -16.706 5.729 1.00 95.50 568 LEU A CA 1
ATOM 4229 C C . LEU A 1 568 ? -31.140 -17.074 4.567 1.00 95.50 568 LEU A C 1
ATOM 4231 O O . LEU A 1 568 ? -31.527 -17.832 3.683 1.00 95.50 568 LEU A O 1
ATOM 4235 N N . ASN A 1 569 ? -29.902 -16.589 4.607 1.00 93.31 569 ASN A N 1
ATOM 4236 C CA . ASN A 1 569 ? -28.837 -16.977 3.683 1.00 93.31 569 ASN A CA 1
ATOM 4237 C C . ASN A 1 569 ? -27.808 -17.821 4.438 1.00 93.31 569 ASN A C 1
ATOM 4239 O O . ASN A 1 569 ? -27.558 -17.560 5.614 1.00 93.31 569 ASN A O 1
ATOM 4243 N N . SER A 1 570 ? -27.220 -18.830 3.798 1.00 91.31 570 SER A N 1
ATOM 4244 C CA . SER A 1 570 ? -26.091 -19.575 4.363 1.00 91.31 570 SER A CA 1
ATOM 4245 C C . SER A 1 570 ? -24.752 -18.951 3.968 1.00 91.31 570 SER A C 1
ATOM 4247 O O . SER A 1 570 ? -24.626 -18.421 2.865 1.00 91.31 570 SER A O 1
ATOM 4249 N N . GLY A 1 571 ? -23.729 -19.100 4.810 1.00 82.50 571 GLY A N 1
ATOM 4250 C CA . GLY A 1 571 ? -22.343 -18.717 4.499 1.00 82.50 571 GLY A CA 1
ATOM 4251 C C . GLY A 1 571 ? -21.977 -17.246 4.746 1.00 82.50 571 GLY A C 1
ATOM 4252 O O . GLY A 1 571 ? -20.798 -16.909 4.734 1.00 82.50 571 GLY A O 1
ATOM 4253 N N . ASN A 1 572 ? -22.939 -16.368 5.038 1.00 85.94 572 ASN A N 1
ATOM 4254 C CA . ASN A 1 572 ? -22.704 -14.992 5.505 1.00 85.94 572 ASN A CA 1
ATOM 4255 C C . ASN A 1 572 ? -22.515 -14.962 7.031 1.00 85.94 572 ASN A C 1
ATOM 4257 O O . ASN A 1 572 ? -23.387 -14.500 7.766 1.00 85.94 572 ASN A O 1
ATOM 4261 N N . MET A 1 573 ? -21.412 -15.542 7.496 1.00 89.00 573 MET A N 1
ATOM 4262 C CA . MET A 1 573 ? -21.062 -15.673 8.914 1.00 89.00 573 MET A CA 1
ATOM 4263 C C . MET A 1 573 ? -21.054 -14.318 9.631 1.00 89.00 573 MET A C 1
ATOM 4265 O O . MET A 1 573 ? -20.462 -13.369 9.125 1.00 89.00 573 MET A O 1
ATOM 4269 N N . THR A 1 574 ? -21.710 -14.224 10.789 1.00 89.75 574 THR A N 1
ATOM 4270 C CA . THR A 1 574 ? -21.571 -13.055 11.676 1.00 89.75 574 THR A CA 1
ATOM 4271 C C . THR A 1 574 ? -20.309 -13.180 12.529 1.00 89.75 574 THR A C 1
ATOM 4273 O O . THR A 1 574 ? -19.810 -14.288 12.721 1.00 89.75 574 THR A O 1
ATOM 4276 N N . ASP A 1 575 ? -19.820 -12.080 13.103 1.00 86.38 575 ASP A N 1
ATOM 4277 C CA . ASP A 1 575 ? -18.637 -12.103 13.981 1.00 86.38 575 ASP A CA 1
ATOM 4278 C C . ASP A 1 575 ? -18.820 -13.050 15.178 1.00 86.38 575 ASP A C 1
ATOM 4280 O O . ASP A 1 575 ? -17.908 -13.784 15.552 1.00 86.38 575 ASP A O 1
ATOM 4284 N N . LEU A 1 576 ? -20.038 -13.096 15.731 1.00 88.19 576 LEU A N 1
ATOM 4285 C CA . LEU A 1 576 ? -20.397 -14.024 16.805 1.00 88.19 576 LEU A CA 1
ATOM 4286 C C . LEU A 1 576 ? -20.323 -15.485 16.349 1.00 88.19 576 LEU A C 1
ATOM 4288 O O . LEU A 1 576 ? -19.847 -16.333 17.092 1.00 88.19 576 LEU A O 1
ATOM 4292 N N . GLU A 1 577 ? -20.770 -15.796 15.132 1.00 90.19 577 GLU A N 1
ATOM 4293 C CA . GLU A 1 577 ? -20.663 -17.154 14.587 1.00 90.19 577 GLU A CA 1
ATOM 4294 C C . GLU A 1 577 ? -19.223 -17.509 14.206 1.00 90.19 577 GLU A C 1
ATOM 4296 O O . GLU A 1 577 ? -18.835 -18.669 14.318 1.00 90.19 577 GLU A O 1
ATOM 4301 N N . ALA A 1 578 ? -18.423 -16.531 13.780 1.00 87.00 578 ALA A N 1
ATOM 4302 C CA . ALA A 1 578 ? -17.010 -16.720 13.476 1.00 87.00 578 ALA A CA 1
ATOM 4303 C C . ALA A 1 578 ? -16.193 -17.052 14.733 1.00 87.00 578 ALA A C 1
ATOM 4305 O O . ALA A 1 578 ? -15.307 -17.909 14.675 1.00 87.00 578 ALA A O 1
ATOM 4306 N N . ALA A 1 579 ? -16.534 -16.437 15.871 1.00 90.69 579 ALA A N 1
ATOM 4307 C CA . ALA A 1 579 ? -15.876 -16.653 17.160 1.00 90.69 579 ALA A CA 1
ATOM 4308 C C . ALA A 1 579 ? -15.978 -18.101 17.680 1.00 90.69 579 ALA A C 1
ATOM 4310 O O . ALA A 1 579 ? -15.118 -18.536 18.441 1.00 90.69 579 ALA A O 1
ATOM 4311 N N . GLU A 1 580 ? -16.977 -18.868 17.235 1.00 89.94 580 GLU A N 1
ATOM 4312 C CA . GLU A 1 580 ? -17.177 -20.274 17.627 1.00 89.94 580 GLU A CA 1
ATOM 4313 C C . GLU A 1 580 ? -16.101 -21.215 17.049 1.00 89.94 580 GLU A C 1
ATOM 4315 O O . GLU A 1 580 ? -15.935 -22.346 17.506 1.00 89.94 580 GLU A O 1
ATOM 4320 N N . GLY A 1 581 ? -15.330 -20.751 16.057 1.00 87.25 581 GLY A N 1
ATOM 4321 C CA . GLY A 1 581 ? -14.241 -21.514 15.451 1.00 87.25 581 GLY A CA 1
ATOM 4322 C C . GLY A 1 581 ? -14.713 -22.701 14.601 1.00 87.25 581 GLY A C 1
ATOM 4323 O O . GLY A 1 581 ? -15.886 -23.054 14.550 1.00 87.25 581 GLY A O 1
ATOM 4324 N N . TRP A 1 582 ? -13.793 -23.335 13.872 1.00 80.00 582 TRP A N 1
ATOM 4325 C CA . TRP A 1 582 ? -14.112 -24.484 13.010 1.00 80.00 582 TRP A CA 1
ATOM 4326 C C . TRP A 1 582 ? -14.038 -25.803 13.841 1.00 80.00 582 TRP A C 1
ATOM 4328 O O . TRP A 1 582 ? -13.021 -26.009 14.505 1.00 80.00 582 TRP A O 1
ATOM 4338 N N . PRO A 1 583 ? -15.050 -26.713 13.822 1.00 84.06 583 PRO A N 1
ATOM 4339 C CA . PRO A 1 583 ? -16.088 -26.774 12.814 1.00 84.06 583 PRO A CA 1
ATOM 4340 C C . PRO A 1 583 ? -17.423 -26.060 13.048 1.00 84.06 583 PRO A C 1
ATOM 4342 O O . PRO A 1 583 ? -18.279 -26.018 12.160 1.00 84.06 583 PRO A O 1
ATOM 4345 N N . GLU A 1 584 ? -17.619 -25.484 14.222 1.00 88.44 584 GLU A N 1
ATOM 4346 C CA . GLU A 1 584 ? -18.931 -24.983 14.623 1.00 88.44 584 GLU A CA 1
ATOM 4347 C C . GLU A 1 584 ? -19.374 -23.750 13.840 1.00 88.44 584 GLU A C 1
ATOM 4349 O O . GLU A 1 584 ? -20.537 -23.672 13.445 1.00 88.44 584 GLU A O 1
ATOM 4354 N N . SER A 1 585 ? -18.456 -22.843 13.517 1.00 88.19 585 SER A N 1
ATOM 4355 C CA . SER A 1 585 ? -18.748 -21.610 12.791 1.00 88.19 585 SER A CA 1
ATOM 4356 C C . SER A 1 585 ? -19.432 -21.884 11.452 1.00 88.19 585 SER A C 1
ATOM 4358 O O . SER A 1 585 ? -20.506 -21.346 11.186 1.00 88.19 585 SER A O 1
ATOM 4360 N N . ALA A 1 586 ? -18.911 -22.806 10.633 1.00 85.81 586 ALA A N 1
ATOM 4361 C CA . ALA A 1 586 ? -19.546 -23.127 9.355 1.00 85.81 586 ALA A CA 1
ATOM 4362 C C . ALA A 1 586 ? -20.903 -23.823 9.552 1.00 85.81 586 ALA A C 1
ATOM 4364 O O . ALA A 1 586 ? -21.865 -23.468 8.871 1.00 85.81 586 ALA A O 1
ATOM 4365 N N . LEU A 1 587 ? -21.024 -24.733 10.527 1.00 89.50 587 LEU A N 1
ATOM 4366 C CA . LEU A 1 587 ? -22.295 -25.396 10.845 1.00 89.50 587 LEU A CA 1
ATOM 4367 C C . LEU A 1 587 ? -23.360 -24.410 11.341 1.00 89.50 587 LEU A C 1
ATOM 4369 O O . LEU A 1 587 ? -24.550 -24.596 11.090 1.00 89.50 587 LEU A O 1
ATOM 4373 N N . LEU A 1 588 ? -22.966 -23.365 12.070 1.00 91.38 588 LEU A N 1
ATOM 4374 C CA . LEU A 1 588 ? -23.872 -22.324 12.558 1.00 91.38 588 LEU A CA 1
ATOM 4375 C C . LEU A 1 588 ? -24.392 -21.432 11.434 1.00 91.38 588 LEU A C 1
ATOM 4377 O O . LEU A 1 588 ? -25.529 -20.975 11.528 1.00 91.38 588 LEU A O 1
ATOM 4381 N N . THR A 1 589 ? -23.633 -21.260 10.350 1.00 93.38 589 THR A N 1
ATOM 4382 C CA . THR A 1 589 ? -24.104 -20.493 9.187 1.00 93.38 589 THR A CA 1
ATOM 4383 C C . THR A 1 589 ? -25.138 -21.213 8.327 1.00 93.38 589 THR A C 1
ATOM 4385 O O . THR A 1 589 ? -25.668 -20.599 7.404 1.00 93.38 589 THR A O 1
ATOM 4388 N N . HIS A 1 590 ? -25.453 -22.486 8.587 1.00 94.69 590 HIS A N 1
ATOM 4389 C CA . HIS A 1 590 ? -26.518 -23.178 7.861 1.00 94.69 590 HIS A CA 1
ATOM 4390 C C . HIS A 1 590 ? -27.872 -22.513 8.144 1.00 94.69 590 HIS A C 1
ATOM 4392 O O . HIS A 1 590 ? -28.162 -22.123 9.281 1.00 94.69 590 HIS A O 1
ATOM 4398 N N . THR A 1 591 ? -28.716 -22.392 7.117 1.00 96.06 591 THR A N 1
ATOM 4399 C CA . THR A 1 591 ? -30.010 -21.704 7.252 1.00 96.06 591 THR A CA 1
ATOM 4400 C C . THR A 1 591 ? -30.899 -22.376 8.299 1.00 96.06 591 THR A C 1
ATOM 4402 O O . THR A 1 591 ? -31.518 -21.684 9.104 1.00 96.06 591 THR A O 1
ATOM 4405 N N . GLU A 1 592 ? -30.865 -23.707 8.401 1.00 96.06 592 GLU A N 1
ATOM 4406 C CA . GLU A 1 592 ? -31.611 -24.473 9.404 1.00 96.06 592 GLU A CA 1
ATOM 4407 C C . GLU A 1 592 ? -31.109 -24.206 10.823 1.00 96.06 592 GLU A C 1
ATOM 4409 O O . GLU A 1 592 ? -31.900 -24.031 11.748 1.00 96.06 592 GLU A O 1
ATOM 4414 N N . ALA A 1 593 ? -29.786 -24.138 11.004 1.00 95.50 593 ALA A N 1
ATOM 4415 C CA . ALA A 1 593 ? -29.178 -23.857 12.301 1.00 95.50 593 ALA A CA 1
ATOM 4416 C C . ALA A 1 593 ? -29.491 -22.439 12.796 1.00 95.50 593 ALA A C 1
ATOM 4418 O O . ALA A 1 593 ? -29.570 -22.203 14.003 1.00 95.50 593 ALA A O 1
ATOM 4419 N N . ARG A 1 594 ? -29.661 -21.485 11.880 1.00 96.19 594 ARG A N 1
ATOM 4420 C CA . ARG A 1 594 ? -30.111 -20.127 12.204 1.00 96.19 594 ARG A CA 1
ATOM 4421 C C . ARG A 1 594 ? -31.602 -20.073 12.496 1.00 96.19 594 ARG A C 1
ATOM 4423 O O . ARG A 1 594 ? -31.977 -19.484 13.504 1.00 96.19 594 ARG A O 1
ATOM 4430 N N . ALA A 1 595 ? -32.425 -20.742 11.689 1.00 97.12 595 ALA A N 1
ATOM 4431 C CA . ALA A 1 595 ? -33.875 -20.776 11.869 1.00 97.12 595 ALA A CA 1
ATOM 4432 C C . ALA A 1 595 ? -34.261 -21.216 13.289 1.00 97.12 595 ALA A C 1
ATOM 4434 O O . ALA A 1 595 ? -35.023 -20.539 13.975 1.00 97.12 595 ALA A O 1
ATOM 4435 N N . VAL A 1 596 ? -33.653 -22.296 13.788 1.00 97.06 596 VAL A N 1
ATOM 4436 C CA . VAL A 1 596 ? -33.964 -22.850 15.120 1.00 97.06 596 VAL A CA 1
ATOM 4437 C C . VAL A 1 596 ? -33.402 -22.052 16.303 1.00 97.06 596 VAL A C 1
ATOM 4439 O O . VAL A 1 596 ? -33.649 -22.407 17.458 1.00 97.06 596 VAL A O 1
ATOM 4442 N N . ARG A 1 597 ? -32.625 -20.996 16.033 1.00 94.56 597 ARG A N 1
ATOM 4443 C CA . ARG A 1 597 ? -32.146 -20.030 17.032 1.00 94.56 597 ARG A CA 1
ATOM 4444 C C . ARG A 1 597 ? -33.029 -18.781 17.110 1.00 94.56 597 ARG A C 1
ATOM 4446 O O . ARG A 1 597 ? -32.706 -17.898 17.898 1.00 94.56 597 ARG A O 1
ATOM 4453 N N . ASN A 1 598 ? -34.115 -18.703 16.332 1.00 91.56 598 ASN A N 1
ATOM 4454 C CA . ASN A 1 598 ? -35.041 -17.577 16.397 1.00 91.56 598 ASN A CA 1
ATOM 4455 C C . ASN A 1 598 ? -35.606 -17.444 17.836 1.00 91.56 598 ASN A C 1
ATOM 4457 O O . ASN A 1 598 ? -36.206 -18.400 18.340 1.00 91.56 598 ASN A O 1
ATOM 4461 N N . PRO A 1 599 ? -35.393 -16.297 18.511 1.00 87.19 599 PRO A N 1
ATOM 4462 C CA . PRO A 1 599 ? -35.809 -16.098 19.898 1.00 87.19 599 PRO A CA 1
ATOM 4463 C C . PRO A 1 599 ? -37.332 -16.009 20.088 1.00 87.19 599 PRO A C 1
ATOM 4465 O O . PRO A 1 599 ? -37.798 -16.173 21.214 1.00 87.19 599 PRO A O 1
ATOM 4468 N N . ASP A 1 600 ? -38.110 -15.799 19.023 1.00 91.75 600 ASP A N 1
ATOM 4469 C CA . ASP A 1 600 ? -39.563 -15.585 19.092 1.00 91.75 600 ASP A CA 1
ATOM 4470 C C . ASP A 1 600 ? -40.387 -16.888 19.118 1.00 91.75 600 ASP A C 1
ATOM 4472 O O . ASP A 1 600 ? -41.620 -16.855 19.228 1.00 91.75 600 ASP A O 1
ATOM 4476 N N . LEU A 1 601 ? -39.718 -18.044 19.041 1.00 96.56 601 LEU A N 1
ATOM 4477 C CA . LEU A 1 601 ? -40.348 -19.363 19.063 1.00 96.56 601 LEU A CA 1
ATOM 4478 C C . LEU A 1 601 ? -40.915 -19.699 20.443 1.00 96.56 601 LEU A C 1
ATOM 4480 O O . LEU A 1 601 ? -40.207 -19.695 21.452 1.00 96.56 601 LEU A O 1
ATOM 4484 N N . GLN A 1 602 ? -42.188 -20.083 20.475 1.00 97.12 602 GLN A N 1
ATOM 4485 C CA . GLN A 1 602 ? -42.896 -20.510 21.678 1.00 97.12 602 GLN A CA 1
ATOM 4486 C C . GLN A 1 602 ? -43.371 -21.955 21.552 1.00 97.12 602 GLN A C 1
ATOM 4488 O O . GLN A 1 602 ? -43.648 -22.452 20.465 1.00 97.12 602 GLN A O 1
ATOM 4493 N N . ARG A 1 603 ? -43.499 -22.643 22.692 1.00 97.06 603 ARG A N 1
ATOM 4494 C CA . ARG A 1 603 ? -44.026 -24.012 22.737 1.00 97.06 603 ARG A CA 1
ATOM 4495 C C . ARG A 1 603 ? -45.402 -24.079 22.066 1.00 97.06 603 ARG A C 1
ATOM 4497 O O . ARG A 1 603 ? -46.298 -23.317 22.418 1.00 97.06 603 ARG A O 1
ATOM 4504 N N . GLY A 1 604 ? -45.575 -25.046 21.169 1.00 96.81 604 GLY A N 1
ATOM 4505 C CA . GLY A 1 604 ? -46.785 -25.232 20.367 1.00 96.81 604 GLY A CA 1
ATOM 4506 C C . GLY A 1 604 ? -46.763 -24.530 19.007 1.00 96.81 604 GLY A C 1
ATOM 4507 O O . GLY A 1 604 ? -47.652 -24.795 18.199 1.00 96.81 604 GLY A O 1
ATOM 4508 N N . ASP A 1 605 ? -45.765 -23.688 18.724 1.00 98.25 605 ASP A N 1
ATOM 4509 C CA . ASP A 1 605 ? -45.589 -23.104 17.394 1.00 98.25 605 ASP A CA 1
ATOM 4510 C C . ASP A 1 605 ? -45.277 -24.191 16.346 1.00 98.25 605 ASP A C 1
ATOM 4512 O O . ASP A 1 605 ? -44.767 -25.278 16.649 1.00 98.25 605 ASP A O 1
ATOM 4516 N N . THR A 1 606 ? -45.584 -23.882 15.087 1.00 98.44 606 THR A N 1
ATOM 4517 C CA . THR A 1 606 ? -45.173 -24.658 13.913 1.00 98.44 606 THR A CA 1
ATOM 4518 C C . THR A 1 606 ? -44.272 -23.796 13.036 1.00 98.44 606 THR A C 1
ATOM 4520 O O . THR A 1 606 ? -44.712 -22.781 12.493 1.00 98.44 606 THR A O 1
ATOM 4523 N N . MET A 1 607 ? -43.010 -24.199 12.895 1.00 98.50 607 MET A N 1
ATOM 4524 C CA . MET A 1 607 ? -42.031 -23.568 12.013 1.00 98.50 607 MET A CA 1
ATOM 4525 C C . MET A 1 607 ? -41.961 -24.328 10.689 1.00 98.50 607 MET A C 1
ATOM 4527 O O . MET A 1 607 ? -41.611 -25.503 10.669 1.00 98.50 607 MET A O 1
ATOM 4531 N N . THR A 1 608 ? -42.227 -23.650 9.580 1.00 98.25 608 THR A N 1
ATOM 4532 C CA . THR A 1 608 ? -42.010 -24.166 8.226 1.00 98.25 608 THR A CA 1
ATOM 4533 C C . THR A 1 608 ? -40.729 -23.568 7.654 1.00 98.25 608 THR A C 1
ATOM 4535 O O . THR A 1 608 ? -40.594 -22.349 7.610 1.00 98.25 608 THR A O 1
ATOM 4538 N N . ILE A 1 609 ? -39.792 -24.402 7.206 1.00 97.94 609 ILE A N 1
ATOM 4539 C CA . ILE A 1 609 ? -38.553 -23.981 6.541 1.00 97.94 609 ILE A CA 1
ATOM 4540 C C . ILE A 1 609 ? -38.598 -24.463 5.089 1.00 97.94 609 ILE A C 1
ATOM 4542 O O . ILE A 1 609 ? -38.653 -25.663 4.832 1.00 97.94 609 ILE A O 1
ATOM 4546 N N . MET A 1 610 ? -38.550 -23.543 4.131 1.00 96.69 610 MET A N 1
ATOM 4547 C CA . MET A 1 610 ? -38.483 -23.826 2.698 1.00 96.69 610 MET A CA 1
ATOM 4548 C C . MET A 1 610 ? -37.040 -23.658 2.214 1.00 96.69 610 MET A C 1
ATOM 4550 O O . MET A 1 610 ? -36.609 -22.556 1.872 1.00 96.69 610 MET A O 1
ATOM 4554 N N . GLY A 1 611 ? -36.282 -24.754 2.223 1.00 93.44 611 GLY A N 1
ATOM 4555 C CA . GLY A 1 611 ? -34.891 -24.809 1.781 1.00 93.44 611 GLY A CA 1
ATOM 4556 C C . GLY A 1 611 ? -34.730 -25.183 0.304 1.00 93.44 611 GLY A C 1
ATOM 4557 O O . GLY A 1 611 ? -35.619 -25.744 -0.337 1.00 93.44 611 GLY A O 1
ATOM 4558 N N . GLN A 1 612 ? -33.556 -24.884 -0.258 1.00 91.00 612 GLN A N 1
ATOM 4559 C CA . GLN A 1 612 ? -33.221 -25.233 -1.648 1.00 91.00 612 GLN A CA 1
ATOM 4560 C C . GLN A 1 612 ? -32.778 -26.696 -1.819 1.00 91.00 612 GLN A C 1
ATOM 4562 O O . GLN A 1 612 ? -32.948 -27.269 -2.898 1.00 91.00 612 GLN A O 1
ATOM 4567 N N . TYR A 1 613 ? -32.219 -27.305 -0.771 1.00 93.06 613 TYR A N 1
ATOM 4568 C CA . TYR A 1 613 ? -31.617 -28.640 -0.803 1.00 93.06 613 TYR A CA 1
ATOM 4569 C C . TYR A 1 613 ? -32.210 -29.547 0.275 1.00 93.06 613 TYR A C 1
ATOM 4571 O O . TYR A 1 613 ? -32.918 -29.086 1.161 1.00 93.06 613 TYR A O 1
ATOM 4579 N N . ASP A 1 614 ? -31.918 -30.844 0.212 1.00 94.12 614 ASP A N 1
ATOM 4580 C CA . ASP A 1 614 ? -32.182 -31.732 1.339 1.00 94.12 614 ASP A CA 1
ATOM 4581 C C . ASP A 1 614 ? -31.298 -31.336 2.541 1.00 94.12 614 ASP A C 1
ATOM 4583 O O . ASP A 1 614 ? -30.122 -30.994 2.350 1.00 94.12 614 ASP A O 1
ATOM 4587 N N . PRO A 1 615 ? -31.829 -31.376 3.779 1.00 94.69 615 PRO A N 1
ATOM 4588 C CA . PRO A 1 615 ? -31.076 -30.936 4.944 1.00 94.69 615 PRO A CA 1
ATOM 4589 C C . PRO A 1 615 ? -29.977 -31.958 5.261 1.00 94.69 615 PRO A C 1
ATOM 4591 O O . PRO A 1 615 ? -30.242 -33.162 5.330 1.00 94.69 615 PRO A O 1
ATOM 4594 N N . CYS A 1 616 ? -28.746 -31.491 5.489 1.00 94.31 616 CYS A N 1
ATOM 4595 C CA . CYS A 1 616 ? -27.633 -32.370 5.856 1.00 94.31 616 CYS A CA 1
ATOM 4596 C C . CYS A 1 616 ? -27.824 -32.987 7.255 1.00 94.31 616 CYS A C 1
ATOM 4598 O O . CYS A 1 616 ? -28.645 -32.525 8.058 1.00 94.31 616 CYS A O 1
ATOM 4600 N N . GLY A 1 617 ? -27.050 -34.031 7.577 1.00 93.19 617 GLY A N 1
ATOM 4601 C CA . GLY A 1 617 ? -27.211 -34.787 8.827 1.00 93.19 617 GLY A CA 1
ATOM 4602 C C . GLY A 1 617 ? -27.136 -33.931 10.100 1.00 93.19 617 GLY A C 1
ATOM 4603 O O . GLY A 1 617 ? -27.927 -34.128 11.025 1.00 93.19 617 GLY A O 1
ATOM 4604 N N . SER A 1 618 ? -26.248 -32.933 10.134 1.00 92.81 618 SER A N 1
ATOM 4605 C CA . SER A 1 618 ? -26.114 -32.008 11.267 1.00 92.81 618 SER A CA 1
ATOM 4606 C C . SER A 1 618 ? -27.320 -31.069 11.411 1.00 92.81 618 SER A C 1
ATOM 4608 O O . SER A 1 618 ? -27.800 -30.866 12.529 1.00 92.81 618 SER A O 1
ATOM 4610 N N . CYS A 1 619 ? -27.876 -30.558 10.306 1.00 95.56 619 CYS A N 1
ATOM 4611 C CA . CYS A 1 619 ? -29.103 -29.753 10.319 1.00 95.56 619 CYS A CA 1
ATOM 4612 C C . CYS A 1 619 ? -30.313 -30.567 10.784 1.00 95.56 619 CYS A C 1
ATOM 4614 O O . CYS A 1 619 ? -31.093 -30.090 11.606 1.00 95.56 619 CYS A O 1
ATOM 4616 N N . VAL A 1 620 ? -30.439 -31.817 10.327 1.00 96.44 620 VAL A N 1
ATOM 4617 C CA . VAL A 1 620 ? -31.489 -32.748 10.775 1.00 96.44 620 VAL A CA 1
ATOM 4618 C C . VAL A 1 620 ? -31.412 -32.970 12.288 1.00 96.44 620 VAL A C 1
ATOM 4620 O O . VAL A 1 620 ? -32.435 -32.898 12.972 1.00 96.44 620 VAL A O 1
ATOM 4623 N N . ALA A 1 621 ? -30.212 -33.203 12.827 1.00 95.44 621 ALA A N 1
ATOM 4624 C CA . ALA A 1 621 ? -30.013 -33.391 14.263 1.00 95.44 621 ALA A CA 1
ATOM 4625 C C . ALA A 1 621 ? -30.375 -32.131 15.070 1.00 95.44 621 ALA A C 1
ATOM 4627 O O . ALA A 1 621 ? -31.082 -32.231 16.075 1.00 95.44 621 ALA A O 1
ATOM 4628 N N . ARG A 1 622 ? -29.952 -30.942 14.613 1.00 95.88 622 ARG A N 1
ATOM 4629 C CA . ARG A 1 622 ? -30.266 -29.662 15.272 1.00 95.88 622 ARG A CA 1
ATOM 4630 C C . ARG A 1 622 ? -31.759 -29.338 15.238 1.00 95.88 622 ARG A C 1
ATOM 4632 O O . ARG A 1 622 ? -32.296 -28.935 16.265 1.00 95.88 622 ARG A O 1
ATOM 4639 N N . MET A 1 623 ? -32.436 -29.552 14.110 1.00 97.94 623 MET A N 1
ATOM 4640 C CA . MET A 1 623 ? -33.887 -29.351 14.012 1.00 97.94 623 MET A CA 1
ATOM 4641 C C . MET A 1 623 ? -34.654 -30.294 14.939 1.00 97.94 623 MET A C 1
ATOM 4643 O O . MET A 1 623 ? -35.540 -29.842 15.656 1.00 97.94 623 MET A O 1
ATOM 4647 N N . ARG A 1 624 ? -34.274 -31.577 15.014 1.00 97.81 624 ARG A N 1
ATOM 4648 C CA . ARG A 1 624 ? -34.893 -32.519 15.960 1.00 97.81 624 ARG A CA 1
ATOM 4649 C C . ARG A 1 624 ? -34.705 -32.077 17.412 1.00 97.81 624 ARG A C 1
ATOM 4651 O O . ARG A 1 624 ? -35.679 -31.986 18.150 1.00 97.81 624 ARG A O 1
ATOM 4658 N N . LEU A 1 625 ? -33.472 -31.743 17.797 1.00 96.38 625 LEU A N 1
ATOM 4659 C CA . LEU A 1 625 ? -33.175 -31.262 19.146 1.00 96.38 625 LEU A CA 1
ATOM 4660 C C . LEU A 1 625 ? -33.956 -29.982 19.477 1.00 96.38 625 LEU A C 1
ATOM 4662 O O . LEU A 1 625 ? -34.431 -29.826 20.598 1.00 96.38 625 LEU A O 1
ATOM 4666 N N . ALA A 1 626 ? -34.098 -29.068 18.515 1.00 97.00 626 ALA A N 1
ATOM 4667 C CA . ALA A 1 626 ? -34.869 -27.844 18.687 1.00 97.00 626 ALA A CA 1
ATOM 4668 C C . ALA A 1 626 ? -36.370 -28.117 18.839 1.00 97.00 626 ALA A C 1
ATOM 4670 O O . ALA A 1 626 ? -36.979 -27.540 19.738 1.00 97.00 626 ALA A O 1
ATOM 4671 N N . ALA A 1 627 ? -36.940 -29.012 18.025 1.00 97.69 627 ALA A N 1
ATOM 4672 C CA . ALA A 1 627 ? -38.333 -29.438 18.139 1.00 97.69 627 ALA A CA 1
ATOM 4673 C C . ALA A 1 627 ? -38.618 -29.982 19.548 1.00 97.69 627 ALA A C 1
ATOM 4675 O O . ALA A 1 627 ? -39.518 -29.490 20.228 1.00 97.69 627 ALA A O 1
ATOM 4676 N N . ASP A 1 628 ? -37.774 -30.894 20.038 1.00 96.31 628 ASP A N 1
ATOM 4677 C CA . ASP A 1 628 ? -37.898 -31.479 21.378 1.00 96.31 628 ASP A CA 1
ATOM 4678 C C . ASP A 1 628 ? -37.718 -30.439 22.495 1.00 96.31 628 ASP A C 1
ATOM 4680 O O . ASP A 1 628 ? -38.540 -30.342 23.409 1.00 96.31 628 ASP A O 1
ATOM 4684 N N . ARG A 1 629 ? -36.656 -29.625 22.419 1.00 96.19 629 ARG A N 1
ATOM 4685 C CA . ARG A 1 629 ? -36.312 -28.628 23.446 1.00 96.19 629 ARG A CA 1
ATOM 4686 C C . ARG A 1 629 ? -37.369 -27.532 23.566 1.00 96.19 629 ARG A C 1
ATOM 4688 O O . ARG A 1 629 ? -37.713 -27.136 24.678 1.00 96.19 629 ARG A O 1
ATOM 4695 N N . LEU A 1 630 ? -37.842 -27.013 22.436 1.00 96.38 630 LEU A N 1
ATOM 4696 C CA . LEU A 1 630 ? -38.784 -25.892 22.392 1.00 96.38 630 LEU A CA 1
ATOM 4697 C C . LEU A 1 630 ? -40.242 -26.368 22.461 1.00 96.38 630 LEU A C 1
ATOM 4699 O O . LEU A 1 630 ? -41.130 -25.586 22.792 1.00 96.38 630 LEU A O 1
ATOM 4703 N N . GLY A 1 631 ? -40.506 -27.654 22.213 1.00 96.62 631 GLY A N 1
ATOM 4704 C CA . GLY A 1 631 ? -41.862 -28.186 22.126 1.00 96.62 631 GLY A CA 1
ATOM 4705 C C . GLY A 1 631 ? -42.619 -27.627 20.921 1.00 96.62 631 GLY A C 1
ATOM 4706 O O . GLY A 1 631 ? -43.790 -27.279 21.058 1.00 96.62 631 GLY A O 1
ATOM 4707 N N . ILE A 1 632 ? -41.939 -27.482 19.782 1.00 97.88 632 ILE A N 1
ATOM 4708 C CA . ILE A 1 632 ? -42.492 -26.955 18.525 1.00 97.88 632 ILE A CA 1
ATOM 4709 C C . ILE A 1 632 ? -42.456 -28.025 17.442 1.00 97.88 632 ILE A C 1
ATOM 4711 O O . ILE A 1 632 ? -41.609 -28.918 17.480 1.00 97.88 632 ILE A O 1
ATOM 4715 N N . ARG A 1 633 ? -43.341 -27.909 16.454 1.00 98.00 633 ARG A N 1
ATOM 4716 C CA . ARG A 1 633 ? -43.266 -28.698 15.221 1.00 98.00 633 ARG A CA 1
ATOM 4717 C C . ARG A 1 633 ? -42.396 -27.961 14.205 1.00 98.00 633 ARG A C 1
ATOM 4719 O O . ARG A 1 633 ? -42.560 -26.756 14.028 1.00 98.00 633 ARG A O 1
ATOM 4726 N N . ILE A 1 634 ? -41.491 -28.668 13.532 1.00 98.44 634 ILE A N 1
ATOM 4727 C CA . ILE A 1 634 ? -40.684 -28.109 12.437 1.00 98.44 634 ILE A CA 1
ATOM 4728 C C . ILE A 1 634 ? -40.953 -28.905 11.161 1.00 98.44 634 ILE A C 1
ATOM 4730 O O . ILE A 1 634 ? -40.680 -30.102 11.116 1.00 98.44 634 ILE A O 1
ATOM 4734 N N . ASP A 1 635 ? -41.453 -28.244 10.122 1.00 97.75 635 ASP A N 1
ATOM 4735 C CA . ASP A 1 635 ? -41.689 -28.806 8.793 1.00 97.75 635 ASP A CA 1
ATOM 4736 C C . ASP A 1 635 ? -40.663 -28.231 7.804 1.00 97.75 635 ASP A C 1
ATOM 4738 O O . ASP A 1 635 ? -40.682 -27.048 7.478 1.00 97.75 635 ASP A O 1
ATOM 4742 N N . TYR A 1 636 ? -39.735 -29.058 7.326 1.00 97.81 636 TYR A N 1
ATOM 4743 C CA . TYR A 1 636 ? -38.716 -28.665 6.352 1.00 97.81 636 TYR A CA 1
ATOM 4744 C C . TYR A 1 636 ? -39.083 -29.173 4.953 1.00 97.81 636 TYR A C 1
ATOM 4746 O O . TYR A 1 636 ? -39.230 -30.380 4.749 1.00 97.81 636 TYR A O 1
ATOM 4754 N N . HIS A 1 637 ? -39.173 -28.271 3.979 1.00 95.25 637 HIS A N 1
ATOM 4755 C CA . HIS A 1 637 ? -39.515 -28.546 2.583 1.00 95.25 637 HIS A CA 1
ATOM 4756 C C . HIS A 1 637 ? -38.367 -28.160 1.649 1.00 95.25 637 HIS A C 1
ATOM 4758 O O . HIS A 1 637 ? -37.751 -27.114 1.823 1.00 95.25 637 HIS A O 1
ATOM 4764 N N . TRP A 1 638 ? -38.128 -28.967 0.616 1.00 95.44 638 TRP A N 1
ATOM 4765 C CA . TRP A 1 638 ? -37.239 -28.636 -0.502 1.00 95.44 638 TRP A CA 1
ATOM 4766 C C . TRP A 1 638 ? -37.802 -29.196 -1.811 1.00 95.44 638 TRP A C 1
ATOM 4768 O O . TRP A 1 638 ? -38.736 -29.997 -1.807 1.00 95.44 638 TRP A O 1
ATOM 4778 N N . MET A 1 639 ? -37.225 -28.824 -2.959 1.00 75.06 639 MET A N 1
ATOM 4779 C CA . MET A 1 639 ? -37.745 -29.235 -4.279 1.00 75.06 639 MET A CA 1
ATOM 4780 C C . MET A 1 639 ? -37.857 -30.759 -4.485 1.00 75.06 639 MET A C 1
ATOM 4782 O O . MET A 1 639 ? -38.570 -31.198 -5.383 1.00 75.06 639 MET A O 1
ATOM 4786 N N . GLY A 1 640 ? -37.150 -31.564 -3.688 1.00 81.06 640 GLY A N 1
ATOM 4787 C CA . GLY A 1 640 ? -37.121 -33.023 -3.802 1.00 81.06 640 GLY A CA 1
ATOM 4788 C C . GLY A 1 640 ? -37.832 -33.778 -2.678 1.00 81.06 640 GLY A C 1
ATOM 4789 O O . GLY A 1 640 ? -37.808 -35.007 -2.697 1.00 81.06 640 GLY A O 1
ATOM 4790 N N . GLY A 1 641 ? -38.426 -33.099 -1.690 1.00 88.75 641 GLY A N 1
ATOM 4791 C CA . GLY A 1 641 ? -39.048 -33.787 -0.561 1.00 88.75 641 GLY A CA 1
ATOM 4792 C C . GLY A 1 641 ? -39.422 -32.890 0.615 1.00 88.75 641 GLY A C 1
ATOM 4793 O O . GLY A 1 641 ? -39.359 -31.665 0.549 1.00 88.75 641 GLY A O 1
ATOM 4794 N N . HIS A 1 642 ? -39.842 -33.533 1.701 1.00 96.81 642 HIS A N 1
ATOM 4795 C CA . HIS A 1 642 ? -40.115 -32.875 2.974 1.00 96.81 642 HIS A CA 1
ATOM 4796 C C . HIS A 1 642 ? -39.680 -33.766 4.145 1.00 96.81 642 HIS A C 1
ATOM 4798 O O . HIS A 1 642 ? -39.567 -34.989 4.005 1.00 96.81 642 HIS A O 1
ATOM 4804 N N . ARG A 1 643 ? -39.422 -33.156 5.302 1.00 97.56 643 ARG A N 1
ATOM 4805 C CA . ARG A 1 643 ? -39.209 -33.828 6.589 1.00 97.56 643 ARG A CA 1
ATOM 4806 C C . ARG A 1 643 ? -39.912 -33.043 7.684 1.00 97.56 643 ARG A C 1
ATOM 4808 O O . ARG A 1 643 ? -39.773 -31.828 7.739 1.00 97.56 643 ARG A O 1
ATOM 4815 N N . SER A 1 644 ? -40.571 -33.755 8.588 1.00 97.56 644 SER A N 1
ATOM 4816 C CA . SER A 1 644 ? -41.199 -33.164 9.768 1.00 97.56 644 SER A CA 1
ATOM 4817 C C . SER A 1 644 ? -40.507 -33.645 11.038 1.00 97.56 644 SER A C 1
ATOM 4819 O O . SER A 1 644 ? -40.112 -34.810 11.152 1.00 97.56 644 SER A O 1
ATOM 4821 N N . PHE A 1 645 ? -40.362 -32.735 11.991 1.00 97.62 645 PHE A N 1
ATOM 4822 C CA . PHE A 1 645 ? -39.831 -32.976 13.323 1.00 97.62 645 PHE A CA 1
ATOM 4823 C C . PHE A 1 645 ? -40.913 -32.593 14.323 1.00 97.62 645 PHE A C 1
ATOM 4825 O O . PHE A 1 645 ? -41.263 -31.420 14.452 1.00 97.62 645 PHE A O 1
ATOM 4832 N N . GLU A 1 646 ? -41.469 -33.593 14.995 1.00 97.19 646 GLU A N 1
ATOM 4833 C CA . GLU A 1 646 ? -42.452 -33.390 16.052 1.00 97.19 646 GLU A CA 1
ATOM 4834 C C . GLU A 1 646 ? -41.758 -33.461 17.413 1.00 97.19 646 GLU A C 1
ATOM 4836 O O . GLU A 1 646 ? -40.824 -34.256 17.568 1.00 97.19 646 GLU A O 1
ATOM 4841 N N . PRO A 1 647 ? -42.189 -32.650 18.393 1.00 96.25 647 PRO A N 1
ATOM 4842 C CA . PRO A 1 647 ? -41.642 -32.730 19.734 1.00 96.25 647 PRO A CA 1
ATOM 4843 C C . PRO A 1 647 ? -42.003 -34.084 20.341 1.00 96.25 647 PRO A C 1
ATOM 4845 O O . PRO A 1 647 ? -43.142 -34.540 20.202 1.00 96.25 647 PRO A O 1
ATOM 4848 N N . MET A 1 648 ? -41.079 -34.718 21.064 1.00 92.44 648 MET A N 1
ATOM 4849 C CA . MET A 1 648 ? -41.412 -35.908 21.843 1.00 92.44 648 MET A CA 1
ATOM 4850 C C . MET A 1 648 ? -42.545 -35.585 22.817 1.00 92.44 648 MET A C 1
ATOM 4852 O O . MET A 1 648 ? -42.352 -34.931 23.847 1.00 92.44 648 MET A O 1
ATOM 4856 N N . THR A 1 649 ? -43.745 -36.080 22.515 1.00 85.06 649 THR A N 1
ATOM 4857 C CA . THR A 1 649 ? -44.827 -36.141 23.490 1.00 85.06 649 THR A CA 1
ATOM 4858 C C . THR A 1 649 ? -44.317 -36.988 24.642 1.00 85.06 649 THR A C 1
ATOM 4860 O O . THR A 1 649 ? -44.175 -38.202 24.504 1.00 85.06 649 THR A O 1
ATOM 4863 N N . LEU A 1 650 ? -44.009 -36.348 25.773 1.00 77.06 650 LEU A N 1
ATOM 4864 C CA . LEU A 1 650 ? -43.798 -37.049 27.031 1.00 77.06 650 LEU A CA 1
ATOM 4865 C C . LEU A 1 650 ? -45.086 -37.818 27.305 1.00 77.06 650 LEU A C 1
ATOM 4867 O O . LEU A 1 650 ? -46.059 -37.255 27.811 1.00 77.06 650 LEU A O 1
ATOM 4871 N N . VAL A 1 651 ? -45.107 -39.092 26.913 1.00 73.88 651 VAL A N 1
ATOM 4872 C CA . VAL A 1 651 ? -46.145 -40.031 27.305 1.00 73.88 651 VAL A CA 1
ATOM 4873 C C . VAL A 1 651 ? -46.102 -40.006 28.822 1.00 73.88 651 VAL A C 1
ATOM 4875 O O . VAL A 1 651 ? -45.158 -40.507 29.433 1.00 73.88 651 VAL A O 1
ATOM 4878 N N . ARG A 1 652 ? -47.070 -39.321 29.439 1.00 63.06 652 ARG A N 1
ATOM 4879 C CA . ARG A 1 652 ? -47.260 -39.386 30.882 1.00 63.06 652 ARG A CA 1
ATOM 4880 C C . ARG A 1 652 ? -47.521 -40.856 31.174 1.00 63.06 652 ARG A C 1
ATOM 4882 O O . ARG A 1 652 ? -48.606 -41.348 30.878 1.00 63.06 652 ARG A O 1
ATOM 4889 N N . GLY A 1 653 ? -46.503 -41.553 31.676 1.00 63.25 653 GLY A N 1
ATOM 4890 C CA . GLY A 1 653 ? -46.671 -42.907 32.178 1.00 63.25 653 GLY A CA 1
ATOM 4891 C C . GLY A 1 653 ? -47.826 -42.921 33.185 1.00 63.25 653 GLY A C 1
ATOM 4892 O O . GLY A 1 653 ? -48.052 -41.897 33.846 1.00 63.25 653 GLY A O 1
ATOM 4893 N N . PRO A 1 654 ? -48.591 -44.023 33.270 1.00 61.44 654 PRO A N 1
ATOM 4894 C CA . PRO A 1 654 ? -49.644 -44.143 34.269 1.00 61.44 654 PRO A CA 1
ATOM 4895 C C . PRO A 1 654 ? -49.033 -43.854 35.646 1.00 61.44 654 PRO A C 1
ATOM 4897 O O . PRO A 1 654 ? -48.014 -44.444 36.004 1.00 61.44 654 PRO A O 1
ATOM 4900 N N . ARG A 1 655 ? -49.600 -42.862 36.339 1.00 55.00 655 ARG A N 1
ATOM 4901 C CA . ARG A 1 655 ? -49.234 -42.531 37.719 1.00 55.00 655 ARG A CA 1
ATOM 4902 C C . ARG A 1 655 ? -49.726 -43.600 38.673 1.00 55.00 655 ARG A C 1
ATOM 4904 O O . ARG A 1 655 ? -50.842 -44.110 38.421 1.00 55.00 655 ARG A O 1
#

Sequence (655 aa):
MRAHTERGHSSDDETRAAKRTAQASDEGLAHLQRAAGNTAVRGLMSRAPALQSPAVQTAPPTSAPPAAENAAKSPVATLTEQVVAGQFKEALLYLNGLPIEYMLDYLEKLGFANASYLLANLGTVAGLGGPSVARLEAAIRTTGIRQTGTFSDLLIPLLDALSRSGLRQHFSDQYLAIRAKVRPPAGGWNTLLHQYFEMAHLGPLVELTVADDVFRVLDFLPTAETNQAVSALGQSELILLLKNGRSADRFPEGDRVKASLDATWRAQFPGVEPPWPKAPTVSGRNVAAMSTMDKLAESIRRSEKYGGAEVSGKLEELLAPASLAMIAGTTILFAVLEMGTGGTAGLVMLGLSALMVGPEVYTIAGDIKAFITTAAGANDEMDLDLAGSHFAKAAVAISIDILIAVLLHKPTKMATPKIQAGARAAGEFLKTAVPMRGQRQLVPALVMAGDGPRFVQASPEQLAVLESTGGPAPAPFEQLSDSALRKLATTDKAAAEALIRRYWTMPKKKLQGKARNGDGTAQYVLEQRINPNDEALRKAQGSDYRPPHTAEVIVTRPGVGEVSRDTLNSGNMTDLEAAEGWPESALLTHTEARAVRNPDLQRGDTMTIMGQYDPCGSCVARMRLAADRLGIRIDYHWMGGHRSFEPMTLVRGPR

Organism: NCBI:txid58121

Radius of gyration: 33.81 Å; chains: 1; bounding box: 110×79×130 Å

Secondary structure (DSSP, 8-state):
----------SHHHHHHHHHHHHHHHHHHHHHHHHHHHHHHHSSSS-----PPPP--------PPP-----PPPHHHHHHHHHHTT-HHHHHHHHHTS-HHHHHHHHHHH-HHHHHHHHHTGGGGGGG-HHHHHHHHHHHHHHHHHHH---TTTHHHHHHHHHHHTHHHH-HHHHHHHHHHSPPPTTHHHHHHHHHHHHHTT-HHHHHHHHHHHHHHHHHS-HHHHHHHHHT--HHHHHHHHHTGGGGGGSTTHHHHHHHHHHHHHHHSTTPPP---PPP--SS--GGGS-HHHHHHHHHHHHHHHHHHHHHHHHHHHTSHHHHHHHHHHHHHHHHHHHHTTTHHHHHHHHHHHHHH-THHHHHHHHHHHHHHHHHH--SHHHHHHHHHHHHHHHHHS-HHHHHHHHTT--GGGTHHHHHHHHHHHHHHHHHS----S------SS---SS---PPPPPGGGTTTTTS--PPPPPPGGGS-HHHHHHHHTT-HHHHHHHHHHHHHS-HHHHHHHHHTT-HHHHHHHHHTS-HHHHHHHHHHGGG---S-EEEEEEEETTTEEEEEEEEESS---HHHHHT-TTHHHHHTSHHHHHTT-TT--TT-EEEEEESSPPPHHHHHHHHHHHHHHT-EEEEEETTEEEEE----------